Protein AF-0000000072584279 (afdb_homodimer)

Nearest PDB structures (foldseek):
  7zkw-assembly2_B  TM=5.537E-01  e=8.599E-03  Arabidopsis thaliana
  8apy-assembly1_A  TM=6.654E-01  e=1.201E-01  Gallus gallus
  7rxc-assembly1_K  TM=6.812E-01  e=2.291E-02  Gallus gallus
  7zkw-assembly2_B  TM=5.538E-01  e=1.120E-02  Arabidopsis thaliana
  8apy-assembly1_A  TM=6.652E-01  e=1.095E-01  Gallus gallus

Solvent-accessible surface area (backbone atoms only — not comparable to full-atom values): 22764 Å² total; per-residue (Å²): 126,56,70,64,51,52,58,45,37,29,44,68,45,51,5,95,41,50,56,69,42,42,50,29,42,50,52,15,50,54,28,44,49,48,33,52,51,50,50,44,53,46,22,67,73,66,59,37,49,68,68,54,62,76,51,50,36,36,50,37,40,47,24,43,39,56,33,70,67,50,85,61,92,46,17,49,53,56,40,50,47,31,42,52,50,27,58,53,31,51,56,42,46,51,44,38,71,72,26,32,71,72,75,50,86,65,91,69,54,71,67,57,49,52,51,49,52,51,52,44,36,52,50,39,42,52,47,55,49,25,32,47,74,66,60,60,40,50,80,79,40,50,40,60,50,38,53,51,44,35,50,45,34,60,44,45,50,53,52,52,61,70,65,71,49,72,85,68,52,58,68,67,44,46,50,28,46,39,53,15,48,50,28,42,38,52,30,40,54,70,75,41,67,81,44,47,35,49,52,50,38,41,52,52,29,50,54,34,30,52,49,40,46,50,53,52,60,59,67,74,102,127,56,71,66,52,51,59,46,39,29,44,68,45,52,6,96,40,53,57,69,43,43,50,29,42,52,52,14,49,52,28,43,50,50,34,53,52,50,51,44,53,45,23,69,72,67,60,36,48,68,69,53,60,76,50,50,36,37,49,38,40,48,24,44,39,56,34,71,67,50,85,60,91,46,16,51,53,55,41,50,48,30,42,53,50,26,56,52,32,52,55,43,46,52,43,38,72,72,25,32,70,73,75,50,86,64,92,67,54,72,66,57,50,53,51,48,51,51,52,44,36,52,50,39,43,52,47,55,50,25,32,49,74,66,60,60,41,49,78,78,41,50,38,60,51,38,53,52,46,34,50,46,34,60,45,46,50,54,52,53,61,69,62,71,49,71,83,67,52,58,68,66,44,47,50,28,45,39,51,14,49,48,28,42,37,52,30,41,56,69,75,42,69,80,43,47,34,50,51,50,37,41,53,52,29,49,53,35,30,51,49,40,48,51,53,52,59,58,67,74,101

Radius of gyration: 22.82 Å; Cα contacts (8 Å, |Δi|>4): 534; chains: 2; bounding box: 71×58×52 Å

Secondary structure (DSSP, 8-state):
--HHHHHHT-HHHH-S--HHHHHHHHHHHHHHHHHHHHHHHHHHHHS---S-HHHHHHHHHHHHIIIII----S-HHHHHHHHHHHHHHHHHHHHHHHHGGGG-SS---HHHHHHHHHHHHHHHHHHHHHHHHTT-S-TT-HHHHHHHHHHHHHHHHHHHHHHT-GGGS-HHHHHHHHHHHHHHHHHHHHH-TT-HHHHHHHHHHHHHHHHHHHHHHHHH-/--HHHHHHT-HHHH-S--HHHHHHHHHHHHHHHHHHHHHHHHHHHHS---S-HHHHHHHHHHHHIIIII----S-HHHHHHHHHHHHHHHHHHHHHHHHGGGG-SS---HHHHHHHHHHHHHHHHHHHHHHHHTT-S-TT-HHHHHHHHHHHHHHHHHHHHHHT-GGGS-HHHHHHHHHHHHHHHHHHHHH-TT-HHHHHHHHHHHHHHHHHHHHHHHHH-

Sequence (442 aa):
MGFLERILTDPYYLGKFTLLENVFLLIGVVFWAYVYFALIADSNRKQFVEMPVFIACGNIVWEFLWGFVIQEDMGIVLNWGYKLAFLLDVVIFYNVFRYGQKQFKISISTLEYRILLLVLLLSWGALIYTYYVNRYDLFTGSNSAYILNLFISAMYPVLFLSMNDNRLFSYPIAWCKFLGTVFFTVFLFLYFPKEYFVLCLGILVFIADAYYVYLFAKTRKMGFLERILTDPYYLGKFTLLENVFLLIGVVFWAYVYFALIADSNRKQFVEMPVFIACGNIVWEFLWGFVIQEDMGIVLNWGYKLAFLLDVVIFYNVFRYGQKQFKISISTLEYRILLLVLLLSWGALIYTYYVNRYDLFTGSNSAYILNLFISAMYPVLFLSMNDNRLFSYPIAWCKFLGTVFFTVFLFLYFPKEYFVLCLGILVFIADAYYVYLFAKTRK

Organism: Leptospira interrogans serogroup Icterohaemorrhagiae serovar Lai (strain 56601) (NCBI:txid189518)

InterPro domains:
  IPR039020 Terpene cyclase PaxB-like [PF25129] (18-220)
  IPR039020 Terpene cyclase PaxB-like [PTHR42038] (3-221)

Foldseek 3Di:
DDPVQCVQCPCQAQNNDHNLLSVLLVLLLVLVVVLLVVQLVLCVVVLAGLFQLLLLLLLLLLLCCQQPPDDFRRHPNLNVSSVVVNVSSVSSVVSCLRRVCVLDPDDDDNVRVVVVSVVSNVVSNVVLVVCVVVPVADRSRLLSVLVSLLVRLQVSVVSCVVVVDLSSDDLSSLVSNLSSLLSVLVSCCVPPVPPVNSNVSSVSSNVSSVVSNVVSVVSVD/DDPVQCVQCPCQAQNNDHNLLSVLLVLLLVLVVVLLVVQLVLCVVVVAGLFQLLLLLLLLLLLCCQQPPDDFRRHPNLNVSSVVVNVSSVSSVVSCLRRVCVLDPDDDDNVRVVVVSVVSNVVSNVVLVVCVVVPVADRSRLLSVLVSLLVRLQVSVVSCVVVVDLSSDDLSSLVSNLSSLLSVLVSCCVPPVPPVNSNVSSVSSNVSSVVSNVVSVVSVD

Structure (mmCIF, N/CA/C/O backbone):
data_AF-0000000072584279-model_v1
#
loop_
_entity.id
_entity.type
_entity.pdbx_description
1 polymer 'Uncharacterized protein'
#
loop_
_atom_site.group_PDB
_atom_site.id
_atom_site.type_symbol
_atom_site.label_atom_id
_atom_site.label_alt_id
_atom_site.label_comp_id
_atom_site.label_asym_id
_atom_site.label_entity_id
_atom_site.label_seq_id
_atom_site.pdbx_PDB_ins_code
_atom_site.Cartn_x
_atom_site.Cartn_y
_atom_site.Cartn_z
_atom_site.occupancy
_atom_site.B_iso_or_equiv
_atom_site.auth_seq_id
_atom_site.auth_comp_id
_atom_site.auth_asym_id
_atom_site.auth_atom_id
_atom_site.pdbx_PDB_model_num
ATOM 1 N N . MET A 1 1 ? -31.922 -31.641 4.805 1 56.28 1 MET A N 1
ATOM 2 C CA . MET A 1 1 ? -31.438 -30.266 4.723 1 56.28 1 MET A CA 1
ATOM 3 C C . MET A 1 1 ? -32.594 -29.297 4.469 1 56.28 1 MET A C 1
ATOM 5 O O . MET A 1 1 ? -33.375 -29.5 3.543 1 56.28 1 MET A O 1
ATOM 9 N N . GLY A 1 2 ? -32.969 -28.469 5.523 1 59.62 2 GLY A N 1
ATOM 10 C CA . GLY A 1 2 ? -34.094 -27.594 5.434 1 59.62 2 GLY A CA 1
ATOM 11 C C . GLY A 1 2 ? -34.031 -26.656 4.242 1 59.62 2 GLY A C 1
ATOM 12 O O . GLY A 1 2 ? -33 -26.516 3.609 1 59.62 2 GLY A O 1
ATOM 13 N N . PHE A 1 3 ? -35.188 -26.375 3.729 1 64.25 3 PHE A N 1
ATOM 14 C CA . PHE A 1 3 ? -35.406 -25.5 2.58 1 64.25 3 PHE A CA 1
ATOM 15 C C . PHE A 1 3 ? -34.438 -24.312 2.613 1 64.25 3 PHE A C 1
ATOM 17 O O . PHE A 1 3 ? -33.812 -24 1.603 1 64.25 3 PHE A O 1
ATOM 24 N N . LEU A 1 4 ? -34.312 -23.797 3.723 1 64.19 4 LEU A N 1
ATOM 25 C CA . LEU A 1 4 ? -33.438 -22.641 3.885 1 64.19 4 LEU A CA 1
ATOM 26 C C . LEU A 1 4 ? -31.969 -23.016 3.674 1 64.19 4 LEU A C 1
ATOM 28 O O . LEU A 1 4 ? -31.203 -22.266 3.074 1 64.19 4 LEU A O 1
ATOM 32 N N . GLU A 1 5 ? -31.672 -24.156 4.098 1 70.12 5 GLU A N 1
ATOM 33 C CA . GLU A 1 5 ? -30.312 -24.641 3.932 1 70.12 5 GLU A CA 1
ATOM 34 C C . GLU A 1 5 ? -29.984 -24.891 2.461 1 70.12 5 GLU A C 1
ATOM 36 O O . GLU A 1 5 ? -28.875 -24.609 2.012 1 70.12 5 GLU A O 1
ATOM 41 N N . ARG A 1 6 ? -30.969 -25.375 1.779 1 72.75 6 ARG A N 1
ATOM 42 C CA . ARG A 1 6 ? -30.766 -25.656 0.364 1 72.75 6 ARG A CA 1
ATOM 43 C C . ARG A 1 6 ? -30.547 -24.375 -0.435 1 72.75 6 ARG A C 1
ATOM 45 O O . ARG A 1 6 ? -29.688 -24.328 -1.317 1 72.75 6 ARG A O 1
ATOM 52 N N . ILE A 1 7 ? -31.297 -23.406 0.043 1 72.19 7 ILE A N 1
ATOM 53 C CA . ILE A 1 7 ? -31.172 -22.141 -0.673 1 72.19 7 ILE A CA 1
ATOM 54 C C . ILE A 1 7 ? -29.859 -21.453 -0.311 1 72.19 7 ILE A C 1
ATOM 56 O O . ILE A 1 7 ? -29.188 -20.906 -1.18 1 72.19 7 ILE A O 1
ATOM 60 N N . LEU A 1 8 ? -29.578 -21.656 0.881 1 74.25 8 LEU A N 1
ATOM 61 C CA . LEU A 1 8 ? -28.438 -20.891 1.385 1 74.25 8 LEU A CA 1
ATOM 62 C C . LEU A 1 8 ? -27.125 -21.609 1.062 1 74.25 8 LEU A C 1
ATOM 64 O O . LEU A 1 8 ? -26.047 -21.094 1.352 1 74.25 8 LEU A O 1
ATOM 68 N N . THR A 1 9 ? -27.281 -22.734 0.369 1 77.62 9 THR A N 1
ATOM 69 C CA . THR A 1 9 ? -26.047 -23.438 0.013 1 77.62 9 THR A CA 1
ATOM 70 C C . THR A 1 9 ? -26.031 -23.766 -1.476 1 77.62 9 THR A C 1
ATOM 72 O O . THR A 1 9 ? -25.188 -24.547 -1.933 1 77.62 9 THR A O 1
ATOM 75 N N . ASP A 1 10 ? -26.984 -23.172 -2.121 1 83.88 10 ASP A N 1
ATOM 76 C CA . ASP A 1 10 ? -27 -23.391 -3.564 1 83.88 10 ASP A CA 1
ATOM 77 C C . ASP A 1 10 ? -25.797 -22.734 -4.227 1 83.88 10 ASP A C 1
ATOM 79 O O . ASP A 1 10 ? -25.609 -21.516 -4.125 1 83.88 10 ASP A O 1
ATOM 83 N N . PRO A 1 11 ? -25.016 -23.516 -4.914 1 83.56 11 PRO A N 1
ATOM 84 C CA . PRO A 1 11 ? -23.781 -22.969 -5.465 1 83.56 11 PRO A CA 1
ATOM 85 C C . PRO A 1 11 ? -24.016 -21.953 -6.57 1 83.56 11 PRO A C 1
ATOM 87 O O . PRO A 1 11 ? -23.188 -21.047 -6.773 1 83.56 11 PRO A O 1
ATOM 90 N N . TYR A 1 12 ? -25.078 -22.078 -7.191 1 85.38 12 TYR A N 1
ATOM 91 C CA . TYR A 1 12 ? -25.391 -21.125 -8.25 1 85.38 12 TYR A CA 1
ATOM 92 C C . TYR A 1 12 ? -25.656 -19.734 -7.668 1 85.38 12 TYR A C 1
ATOM 94 O O . TYR A 1 12 ? -25.172 -18.734 -8.188 1 85.38 12 TYR A O 1
ATOM 102 N N . TYR A 1 13 ? -26.328 -19.703 -6.617 1 84.19 13 TYR A N 1
ATOM 103 C CA . TYR A 1 13 ? -26.719 -18.438 -6.027 1 84.19 13 TYR A CA 1
ATOM 104 C C . TYR A 1 13 ? -25.688 -17.953 -5.023 1 84.19 13 TYR A C 1
ATOM 106 O O . TYR A 1 13 ? -25.25 -16.812 -5.07 1 84.19 13 TYR A O 1
ATOM 114 N N . LEU A 1 14 ? -25.25 -18.828 -4.191 1 85.31 14 LEU A N 1
ATOM 115 C CA . LEU A 1 14 ? -24.469 -18.359 -3.055 1 85.31 14 LEU A CA 1
ATOM 116 C C . LEU A 1 14 ? -23.047 -18.906 -3.125 1 85.31 14 LEU A C 1
ATOM 118 O O . LEU A 1 14 ? -22.281 -18.797 -2.16 1 85.31 14 LEU A O 1
ATOM 122 N N . GLY A 1 15 ? -22.734 -19.453 -4.266 1 83.38 15 GLY A N 1
ATOM 123 C CA . GLY A 1 15 ? -21.375 -19.969 -4.422 1 83.38 15 GLY A CA 1
ATOM 124 C C . GLY A 1 15 ? -21.156 -21.297 -3.713 1 83.38 15 GLY A C 1
ATOM 125 O O . GLY A 1 15 ? -22.078 -21.844 -3.117 1 83.38 15 GLY A O 1
ATOM 126 N N . LYS A 1 16 ? -19.891 -21.812 -3.803 1 86.5 16 LYS A N 1
ATOM 127 C CA . LYS A 1 16 ? -19.516 -23.078 -3.178 1 86.5 16 LYS A CA 1
ATOM 128 C C . LYS A 1 16 ? -19.078 -22.875 -1.732 1 86.5 16 LYS A C 1
ATOM 130 O O . LYS A 1 16 ? -17.938 -23.188 -1.378 1 86.5 16 LYS A O 1
ATOM 135 N N . PHE A 1 17 ? -19.969 -22.281 -0.917 1 91.12 17 PHE A N 1
ATOM 136 C CA . PHE A 1 17 ? -19.719 -21.984 0.487 1 91.12 17 PHE A CA 1
ATOM 137 C C . PHE A 1 17 ? -20.672 -22.75 1.389 1 91.12 17 PHE A C 1
ATOM 139 O O . PHE A 1 17 ? -21.781 -23.109 0.969 1 91.12 17 PHE A O 1
ATOM 146 N N . THR A 1 18 ? -20.266 -23.047 2.551 1 91.06 18 THR A N 1
ATOM 147 C CA . THR A 1 18 ? -21.125 -23.672 3.543 1 91.06 18 THR A CA 1
ATOM 148 C C . THR A 1 18 ? -22.141 -22.672 4.086 1 91.06 18 THR A C 1
ATOM 150 O O . THR A 1 18 ? -22.047 -21.469 3.812 1 91.06 18 THR A O 1
ATOM 153 N N . LEU A 1 19 ? -23.062 -23.156 4.832 1 90.12 19 LEU A N 1
ATOM 154 C CA . LEU A 1 19 ? -24.078 -22.297 5.434 1 90.12 19 LEU A CA 1
ATOM 155 C C . LEU A 1 19 ? -23.438 -21.297 6.383 1 90.12 19 LEU A C 1
ATOM 157 O O . LEU A 1 19 ? -23.766 -20.109 6.348 1 90.12 19 LEU A O 1
ATOM 161 N N . LEU A 1 20 ? -22.625 -21.766 7.207 1 93.19 20 LEU A N 1
ATOM 162 C CA . LEU A 1 20 ? -21.953 -20.891 8.164 1 93.19 20 LEU A CA 1
ATOM 163 C C . LEU A 1 20 ? -21.156 -19.797 7.453 1 93.19 20 LEU A C 1
ATOM 165 O O . LEU A 1 20 ? -21.234 -18.625 7.832 1 93.19 20 LEU A O 1
ATOM 169 N N . GLU A 1 21 ? -20.469 -20.141 6.465 1 93.81 21 GLU A N 1
ATOM 170 C CA . GLU A 1 21 ? -19.688 -19.188 5.672 1 93.81 21 GLU A CA 1
ATOM 171 C C . GLU A 1 21 ? -20.594 -18.141 5.016 1 93.81 21 GLU A C 1
ATOM 173 O O . GLU A 1 21 ? -20.281 -16.953 5.051 1 93.81 21 GLU A O 1
ATOM 178 N N . ASN A 1 22 ? -21.672 -18.578 4.52 1 92.38 22 ASN A N 1
ATOM 179 C CA . ASN A 1 22 ? -22.609 -17.656 3.871 1 92.38 22 ASN A CA 1
ATOM 180 C C . ASN A 1 22 ? -23.234 -16.703 4.879 1 92.38 22 ASN A C 1
ATOM 182 O O . ASN A 1 22 ? -23.484 -15.539 4.566 1 92.38 22 ASN A O 1
ATOM 186 N N . VAL A 1 23 ? -23.5 -17.188 6.008 1 93.56 23 VAL A N 1
ATOM 187 C CA . VAL A 1 23 ? -24.094 -16.359 7.047 1 93.56 23 VAL A CA 1
ATOM 188 C C . VAL A 1 23 ? -23.125 -15.234 7.422 1 93.56 23 VAL A C 1
ATOM 190 O O . VAL A 1 23 ? -23.516 -14.07 7.504 1 93.56 23 VAL A O 1
ATOM 193 N N . PHE A 1 24 ? -21.906 -15.57 7.594 1 95.56 24 PHE A N 1
ATOM 194 C CA . PHE A 1 24 ? -20.906 -14.57 7.922 1 95.56 24 PHE A CA 1
ATOM 195 C C . PHE A 1 24 ? -20.75 -13.562 6.785 1 95.56 24 PHE A C 1
ATOM 197 O O . PHE A 1 24 ? -20.641 -12.359 7.023 1 95.56 24 PHE A O 1
ATOM 204 N N . LEU A 1 25 ? -20.734 -14.07 5.617 1 93.69 25 LEU A N 1
ATOM 205 C CA . LEU A 1 25 ? -20.609 -13.211 4.445 1 93.69 25 LEU A CA 1
ATOM 206 C C . LEU A 1 25 ? -21.781 -12.227 4.367 1 93.69 25 LEU A C 1
ATOM 208 O O . LEU A 1 25 ? -21.578 -11.031 4.176 1 93.69 25 LEU A O 1
ATOM 212 N N . LEU A 1 26 ? -22.984 -12.719 4.551 1 92.19 26 LEU A N 1
ATOM 213 C CA . LEU A 1 26 ? -24.188 -11.898 4.41 1 92.19 26 LEU A CA 1
ATOM 214 C C . LEU A 1 26 ? -24.25 -10.844 5.508 1 92.19 26 LEU A C 1
ATOM 216 O O . LEU A 1 26 ? -24.641 -9.703 5.254 1 92.19 26 LEU A O 1
ATOM 220 N N . ILE A 1 27 ? -23.875 -11.211 6.676 1 96.19 27 ILE A N 1
ATOM 221 C CA . ILE A 1 27 ? -23.859 -10.25 7.773 1 96.19 27 ILE A CA 1
ATOM 222 C C . ILE A 1 27 ? -22.844 -9.148 7.488 1 96.19 27 ILE A C 1
ATOM 224 O O . ILE A 1 27 ? -23.109 -7.969 7.715 1 96.19 27 ILE A O 1
ATOM 228 N N . GLY A 1 28 ? -21.672 -9.547 7.02 1 96.38 28 GLY A N 1
ATOM 229 C CA . GLY A 1 28 ? -20.672 -8.562 6.621 1 96.38 28 GLY A CA 1
ATOM 230 C C . GLY A 1 28 ? -21.188 -7.586 5.574 1 96.38 28 GLY A C 1
ATOM 231 O O . GLY A 1 28 ? -20.953 -6.379 5.672 1 96.38 28 GLY A O 1
ATOM 232 N N . VAL A 1 29 ? -21.906 -8.109 4.656 1 94.81 29 VAL A N 1
ATOM 233 C CA . VAL A 1 29 ? -22.453 -7.301 3.568 1 94.81 29 VAL A CA 1
ATOM 234 C C . VAL A 1 29 ? -23.453 -6.285 4.125 1 94.81 29 VAL A C 1
ATOM 236 O O . VAL A 1 29 ? -23.469 -5.125 3.703 1 94.81 29 VAL A O 1
ATOM 239 N N . VAL A 1 30 ? -24.219 -6.664 5.039 1 95.75 30 VAL A N 1
ATOM 240 C CA . VAL A 1 30 ? -25.234 -5.789 5.625 1 95.75 30 VAL A CA 1
ATOM 241 C C . VAL A 1 30 ? -24.547 -4.625 6.344 1 95.75 30 VAL A C 1
ATOM 243 O O . VAL A 1 30 ? -24.953 -3.471 6.172 1 95.75 30 VAL A O 1
ATOM 246 N N . PHE A 1 31 ? -23.578 -4.895 7.098 1 97.75 31 PHE A N 1
ATOM 247 C CA . PHE A 1 31 ? -22.844 -3.852 7.805 1 97.75 31 PHE A CA 1
ATOM 248 C C . PHE A 1 31 ? -22.188 -2.885 6.824 1 97.75 31 PHE A C 1
ATOM 250 O O . PHE A 1 31 ? -22.25 -1.668 7.008 1 97.75 31 PHE A O 1
ATOM 257 N N . TRP A 1 32 ? -21.609 -3.406 5.789 1 96.88 32 TRP A N 1
ATOM 258 C CA . TRP A 1 32 ? -20.938 -2.551 4.82 1 96.88 32 TRP A CA 1
ATOM 259 C C . TRP A 1 32 ? -21.953 -1.76 3.994 1 96.88 32 TRP A C 1
ATOM 261 O O . TRP A 1 32 ? -21.656 -0.647 3.549 1 96.88 32 TRP A O 1
ATOM 271 N N . ALA A 1 33 ? -23.125 -2.348 3.781 1 96.38 33 ALA A N 1
ATOM 272 C CA . ALA A 1 33 ? -24.188 -1.583 3.123 1 96.38 33 ALA A CA 1
ATOM 273 C C . ALA A 1 33 ? -24.547 -0.344 3.934 1 96.38 33 ALA A C 1
ATOM 275 O O . ALA A 1 33 ? -24.703 0.745 3.377 1 96.38 33 ALA A O 1
ATOM 276 N N . TYR A 1 34 ? -24.641 -0.549 5.164 1 97.56 34 TYR A N 1
ATOM 277 C CA . TYR A 1 34 ? -24.891 0.6 6.023 1 97.56 34 TYR A CA 1
ATOM 278 C C . TYR A 1 34 ? -23.781 1.635 5.898 1 97.56 34 TYR A C 1
ATOM 280 O O . TYR A 1 34 ? -24.047 2.838 5.828 1 97.56 34 TYR A O 1
ATOM 288 N N . VAL A 1 35 ? -22.547 1.222 5.914 1 98 35 VAL A N 1
ATOM 289 C CA . VAL A 1 35 ? -21.406 2.127 5.824 1 98 35 VAL A CA 1
ATOM 290 C C . VAL A 1 35 ? -21.531 2.98 4.562 1 98 35 VAL A C 1
ATOM 292 O O . VAL A 1 35 ? -21.375 4.203 4.613 1 98 35 VAL A O 1
ATOM 295 N N . TYR A 1 36 ? -21.875 2.369 3.477 1 97.81 36 TYR A N 1
ATOM 296 C CA . TYR A 1 36 ? -21.984 3.088 2.211 1 97.81 36 TYR A CA 1
ATOM 297 C C . TYR A 1 36 ? -23.109 4.113 2.258 1 97.81 36 TYR A C 1
ATOM 299 O O . TYR A 1 36 ? -22.922 5.27 1.877 1 97.81 36 TYR A O 1
ATOM 307 N N . PHE A 1 37 ? -24.188 3.721 2.791 1 97.88 37 PHE A N 1
ATOM 308 C CA . PHE A 1 37 ? -25.328 4.621 2.869 1 97.88 37 PHE A CA 1
ATOM 309 C C . PHE A 1 37 ? -25.031 5.793 3.795 1 97.88 37 PHE A C 1
ATOM 311 O O . PHE A 1 37 ? -25.344 6.941 3.467 1 97.88 37 PHE A O 1
ATOM 318 N N . ALA A 1 38 ? -24.5 5.457 4.883 1 97.81 38 ALA A N 1
ATOM 319 C CA . ALA A 1 38 ? -24.172 6.496 5.859 1 97.81 38 ALA A CA 1
ATOM 320 C C . ALA A 1 38 ? -23.125 7.457 5.309 1 97.81 38 ALA A C 1
ATOM 322 O O . ALA A 1 38 ? -23.172 8.656 5.574 1 97.81 38 ALA A O 1
ATOM 323 N N . LEU A 1 39 ? -22.172 6.922 4.586 1 97.69 39 LEU A N 1
ATOM 324 C CA . LEU A 1 39 ? -21.156 7.762 3.967 1 97.69 39 LEU A CA 1
ATOM 325 C C . LEU A 1 39 ? -21.781 8.766 3.006 1 97.69 39 LEU A C 1
ATOM 327 O O . LEU A 1 39 ? -21.391 9.938 2.979 1 97.69 39 LEU A O 1
ATOM 331 N N . ILE A 1 40 ? -22.734 8.359 2.244 1 98 40 ILE A N 1
ATOM 332 C CA . ILE A 1 40 ? -23.422 9.203 1.277 1 98 40 ILE A CA 1
ATOM 333 C C . ILE A 1 40 ? -24.219 10.273 2.012 1 98 40 ILE A C 1
ATOM 335 O O . ILE A 1 40 ? -24.094 11.469 1.722 1 98 40 ILE A O 1
ATOM 339 N N . ALA A 1 41 ? -24.953 9.844 2.984 1 97.81 41 ALA A N 1
ATOM 340 C CA . ALA A 1 41 ? -25.812 10.758 3.734 1 97.81 41 ALA A CA 1
ATOM 341 C C . ALA A 1 41 ? -24.984 11.805 4.469 1 97.81 41 ALA A C 1
ATOM 343 O O . ALA A 1 41 ? -25.281 13 4.395 1 97.81 41 ALA A O 1
ATOM 344 N N . ASP A 1 42 ? -23.969 11.352 5.082 1 97.31 42 ASP A N 1
ATOM 345 C CA . ASP A 1 42 ? -23.125 12.242 5.879 1 97.31 42 ASP A CA 1
ATOM 346 C C . ASP A 1 42 ? -22.375 13.234 4.992 1 97.31 42 ASP A C 1
ATOM 348 O O . ASP A 1 42 ? -22.203 14.398 5.352 1 97.31 42 ASP A O 1
ATOM 352 N N . SER A 1 43 ? -21.859 12.742 3.908 1 97.19 43 SER A N 1
ATOM 353 C CA . SER A 1 43 ? -21.125 13.609 3.002 1 97.19 43 SER A CA 1
ATOM 354 C C . SER A 1 43 ? -22 14.719 2.449 1 97.19 43 SER A C 1
ATOM 356 O O . SER A 1 43 ? -21.547 15.859 2.277 1 97.19 43 SER A O 1
ATOM 358 N N . ASN A 1 44 ? -23.281 14.414 2.182 1 96.94 44 ASN A N 1
ATOM 359 C CA . ASN A 1 44 ? -24.219 15.406 1.673 1 96.94 44 ASN A CA 1
ATOM 360 C C . ASN A 1 44 ? -24.578 16.438 2.74 1 96.94 44 ASN A C 1
ATOM 362 O O . ASN A 1 44 ? -24.719 17.625 2.441 1 96.94 44 ASN A O 1
ATOM 366 N N . ARG A 1 45 ? -24.656 15.961 3.889 1 96.81 45 ARG A N 1
ATOM 367 C CA . ARG A 1 45 ? -25.047 16.828 4.992 1 96.81 45 ARG A CA 1
ATOM 368 C C . ARG A 1 45 ? -23.906 17.734 5.422 1 96.81 45 ARG A C 1
ATOM 370 O O . ARG A 1 45 ? -24.094 18.953 5.586 1 96.81 45 ARG A O 1
ATOM 377 N N . LYS A 1 46 ? -22.734 17.203 5.535 1 96.56 46 LYS A N 1
ATOM 378 C CA . LYS A 1 46 ? -21.594 17.922 6.102 1 96.56 46 LYS A CA 1
ATOM 379 C C . LYS A 1 46 ? -20.75 18.562 5 1 96.56 46 LYS A C 1
ATOM 381 O O . LYS A 1 46 ? -19.875 19.375 5.285 1 96.56 46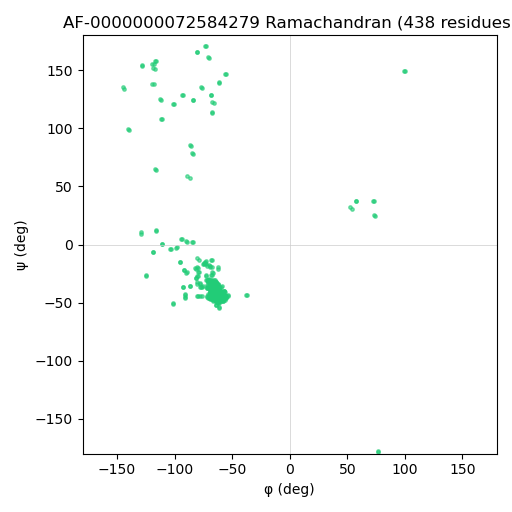 LYS A O 1
ATOM 386 N N . GLN A 1 47 ? -20.969 18.125 3.779 1 96.81 47 GLN A N 1
ATOM 387 C CA . GLN A 1 47 ? -20.172 18.578 2.646 1 96.81 47 GLN A CA 1
ATOM 388 C C . GLN A 1 47 ? -18.688 18.281 2.875 1 96.81 47 GLN A C 1
ATOM 390 O O . GLN A 1 47 ? -17.844 19.141 2.65 1 96.81 47 GLN A O 1
ATOM 395 N N . PHE A 1 48 ? -18.516 17.141 3.484 1 97.06 48 PHE A N 1
ATOM 396 C CA . PHE A 1 48 ? -17.203 16.547 3.754 1 97.06 48 PHE A CA 1
ATOM 397 C C . PHE A 1 48 ? -17.266 15.031 3.633 1 97.06 48 PHE A C 1
ATOM 399 O O . PHE A 1 48 ? -18.234 14.406 4.07 1 97.06 48 PHE A O 1
ATOM 406 N N . VAL A 1 49 ? -16.281 14.516 2.977 1 97 49 VAL A N 1
ATOM 407 C CA . VAL A 1 49 ? -16.234 13.07 2.814 1 97 49 VAL A CA 1
ATOM 408 C C . VAL A 1 49 ? -15.234 12.469 3.797 1 97 49 VAL A C 1
ATOM 410 O O . VAL A 1 49 ? -14.039 12.773 3.74 1 97 49 VAL A O 1
ATOM 413 N N . GLU A 1 50 ? -15.695 11.578 4.656 1 95.56 50 GLU A N 1
ATOM 414 C CA . GLU A 1 50 ? -14.789 11.016 5.652 1 95.56 50 GLU A CA 1
ATOM 415 C C . GLU A 1 50 ? -13.922 9.914 5.051 1 95.56 50 GLU A C 1
ATOM 417 O O . GLU A 1 50 ? -12.852 9.609 5.566 1 95.56 50 GLU A O 1
ATOM 422 N N . MET A 1 51 ? -14.375 9.281 3.971 1 96.44 51 MET A N 1
ATOM 423 C CA . MET A 1 51 ? -13.531 8.305 3.285 1 96.44 51 MET A CA 1
ATOM 424 C C . MET A 1 51 ? -12.344 8.992 2.617 1 96.44 51 MET A C 1
ATOM 426 O O . MET A 1 51 ? -12.516 9.938 1.85 1 96.44 51 MET A O 1
ATOM 430 N N . PRO A 1 52 ? -11.156 8.477 2.904 1 96.75 52 PRO A N 1
ATOM 431 C CA . PRO A 1 52 ? -9.992 9.117 2.285 1 96.75 52 PRO A CA 1
ATOM 432 C C . PRO A 1 52 ? -10.031 9.055 0.76 1 96.75 52 PRO A C 1
ATOM 434 O O . PRO A 1 52 ? -10.328 8 0.187 1 96.75 52 PRO A O 1
ATOM 437 N N . VAL A 1 53 ? -9.633 10.141 0.154 1 97.12 53 VAL A N 1
ATOM 438 C CA . VAL A 1 53 ? -9.695 10.312 -1.293 1 97.12 53 VAL A CA 1
ATOM 439 C C . VAL A 1 53 ? -8.859 9.234 -1.98 1 97.12 53 VAL A C 1
ATOM 441 O O . VAL A 1 53 ? -9.305 8.625 -2.959 1 97.12 53 VAL A O 1
ATOM 444 N N . PHE A 1 54 ? -7.727 8.953 -1.464 1 96.62 54 PHE A N 1
ATOM 445 C CA . PHE A 1 54 ? -6.801 7.977 -2.035 1 96.62 54 PHE A CA 1
ATOM 446 C C . PHE A 1 54 ? -7.48 6.621 -2.201 1 96.62 54 PHE A C 1
ATOM 448 O O . PHE A 1 54 ? -7.387 6.004 -3.264 1 96.62 54 PHE A O 1
ATOM 455 N N . ILE A 1 55 ? -8.164 6.184 -1.215 1 97.12 55 ILE A N 1
ATOM 456 C CA . ILE A 1 55 ? -8.68 4.82 -1.228 1 97.12 55 ILE A CA 1
ATOM 457 C C . ILE A 1 55 ? -10.086 4.805 -1.817 1 97.12 55 ILE A C 1
ATOM 459 O O . ILE A 1 55 ? -10.57 3.76 -2.256 1 97.12 55 ILE A O 1
ATOM 463 N N . ALA A 1 56 ? -10.789 5.973 -1.798 1 98 56 ALA A N 1
ATOM 464 C CA . ALA A 1 56 ? -12.055 6.059 -2.516 1 98 56 ALA A CA 1
ATOM 465 C C . ALA A 1 56 ? -11.875 5.73 -3.994 1 98 56 ALA A C 1
ATOM 467 O O . ALA A 1 56 ? -12.695 5.031 -4.59 1 98 56 ALA A O 1
ATOM 468 N N . CYS A 1 57 ? -10.805 6.211 -4.543 1 98.38 57 CYS A N 1
ATOM 469 C CA . CYS A 1 57 ? -10.484 5.918 -5.938 1 98.38 57 CYS A CA 1
ATOM 470 C C . CYS A 1 57 ? -10.227 4.426 -6.137 1 98.38 57 CYS A C 1
ATOM 472 O O . CYS A 1 57 ? -10.664 3.848 -7.133 1 98.38 57 CYS A O 1
ATOM 474 N N . GLY A 1 58 ? -9.586 3.873 -5.203 1 98.31 58 GLY A N 1
ATOM 475 C CA . GLY A 1 58 ? -9.32 2.445 -5.289 1 98.31 58 GLY A CA 1
ATOM 476 C C . GLY A 1 58 ? -10.57 1.599 -5.145 1 98.31 58 GLY A C 1
ATOM 477 O O . GLY A 1 58 ? -10.742 0.603 -5.852 1 98.31 58 GLY A O 1
ATOM 478 N N . ASN A 1 59 ? -11.406 2.002 -4.285 1 97.94 59 ASN A N 1
ATOM 479 C CA . ASN A 1 59 ? -12.617 1.249 -3.975 1 97.94 59 ASN A CA 1
ATOM 480 C C . ASN A 1 59 ? -13.57 1.213 -5.16 1 97.94 59 ASN A C 1
ATOM 482 O O . ASN A 1 59 ? -14.109 0.156 -5.5 1 97.94 59 ASN A O 1
ATOM 486 N N . ILE A 1 60 ? -13.75 2.33 -5.746 1 98.38 60 ILE A N 1
ATOM 487 C CA . ILE A 1 60 ? -14.688 2.371 -6.867 1 98.38 60 ILE A CA 1
ATOM 488 C C . ILE A 1 60 ? -14.125 1.556 -8.031 1 98.38 60 ILE A C 1
ATOM 490 O O . ILE A 1 60 ? -14.867 0.838 -8.711 1 98.38 60 ILE A O 1
ATOM 494 N N . VAL A 1 61 ? -12.883 1.622 -8.266 1 98.56 61 VAL A N 1
ATOM 495 C CA . VAL A 1 61 ? -12.242 0.882 -9.352 1 98.56 61 VAL A CA 1
ATOM 496 C C . VAL A 1 61 ? -12.312 -0.616 -9.062 1 98.56 61 VAL A C 1
ATOM 498 O O . VAL A 1 61 ? -12.578 -1.414 -9.969 1 98.56 61 VAL A O 1
ATOM 501 N N . TRP A 1 62 ? -12.094 -0.949 -7.855 1 98.5 62 TRP A N 1
ATOM 502 C CA . TRP A 1 62 ? -12.133 -2.357 -7.477 1 98.5 62 TRP A CA 1
ATOM 503 C C . TRP A 1 62 ? -13.516 -2.949 -7.723 1 98.5 62 TRP A C 1
ATOM 505 O O . TRP A 1 62 ? -13.641 -4.02 -8.328 1 98.5 62 TRP A O 1
ATOM 515 N N . GLU A 1 63 ? -14.531 -2.264 -7.332 1 98 63 GLU A N 1
ATOM 516 C CA . GLU A 1 63 ? -15.891 -2.771 -7.488 1 98 63 GLU A CA 1
ATOM 517 C C . GLU A 1 63 ? -16.312 -2.775 -8.953 1 98 63 GLU A C 1
ATOM 519 O O . GLU A 1 63 ? -17.062 -3.656 -9.391 1 98 63 GLU A O 1
ATOM 524 N N . PHE A 1 64 ? -15.789 -1.806 -9.664 1 98.38 64 PHE A N 1
ATOM 525 C CA . PHE A 1 64 ? -16.047 -1.808 -11.094 1 98.38 64 PHE A CA 1
ATOM 526 C C . PHE A 1 64 ? -15.422 -3.027 -11.758 1 98.38 64 PHE A C 1
ATOM 528 O O . PHE A 1 64 ? -16.094 -3.748 -12.5 1 98.38 64 PHE A O 1
ATOM 535 N N . LEU A 1 65 ? -14.18 -3.277 -11.469 1 98.38 65 LEU A N 1
ATOM 536 C CA . LEU A 1 65 ? -13.453 -4.371 -12.102 1 98.38 65 LEU A CA 1
ATOM 537 C C . LEU A 1 65 ? -14.031 -5.719 -11.688 1 98.38 65 LEU A C 1
ATOM 539 O O . LEU A 1 65 ? -14.32 -6.562 -12.539 1 98.38 65 LEU A O 1
ATOM 543 N N . TRP A 1 66 ? -14.273 -5.938 -10.438 1 97.19 66 TRP A N 1
ATOM 544 C CA . TRP A 1 66 ? -14.734 -7.227 -9.938 1 97.19 66 TRP A CA 1
ATOM 545 C C . TRP A 1 66 ? -16.234 -7.395 -10.172 1 97.19 66 TRP A C 1
ATOM 547 O O . TRP A 1 66 ? -16.75 -8.516 -10.188 1 97.19 66 TRP A O 1
ATOM 557 N N . GLY A 1 67 ? -16.891 -6.324 -10.367 1 96.38 67 GLY A N 1
ATOM 558 C CA . GLY A 1 67 ? -18.312 -6.402 -10.641 1 96.38 67 GLY A CA 1
ATOM 559 C C . GLY A 1 67 ? -18.625 -6.609 -12.109 1 96.38 67 GLY A C 1
ATOM 560 O O . GLY A 1 67 ? -19.547 -7.367 -12.453 1 96.38 67 GLY A O 1
ATOM 561 N N . PHE A 1 68 ? -17.812 -5.996 -13.008 1 96.88 68 PHE A N 1
ATOM 562 C CA . PHE A 1 68 ? -18.25 -5.957 -14.398 1 96.88 68 PHE A CA 1
ATOM 563 C C . PHE A 1 68 ? -17.188 -6.543 -15.312 1 96.88 68 PHE A C 1
ATOM 565 O O . PHE A 1 68 ? -17.5 -7.023 -16.406 1 96.88 68 PHE A O 1
ATOM 572 N N . VAL A 1 69 ? -15.992 -6.484 -14.922 1 97 69 VAL A N 1
ATOM 573 C CA . VAL A 1 69 ? -14.922 -6.844 -15.844 1 97 69 VAL A CA 1
ATOM 574 C C . VAL A 1 69 ? -14.43 -8.258 -15.539 1 97 69 VAL A C 1
ATOM 576 O O . VAL A 1 69 ? -14.391 -9.109 -16.438 1 97 69 VAL A O 1
ATOM 579 N N . ILE A 1 70 ? -14.117 -8.523 -14.273 1 95.94 70 ILE A N 1
ATOM 580 C CA . ILE A 1 70 ? -13.594 -9.82 -13.859 1 95.94 70 ILE A CA 1
ATOM 581 C C . ILE A 1 70 ? -14.758 -10.789 -13.633 1 95.94 70 ILE A C 1
ATOM 583 O O . ILE A 1 70 ? -15.703 -10.469 -12.914 1 95.94 70 ILE A O 1
ATOM 587 N N . GLN A 1 71 ? -14.695 -11.898 -14.312 1 91.06 71 GLN A N 1
ATOM 588 C CA . GLN A 1 71 ? -15.742 -12.906 -14.195 1 91.06 71 GLN A CA 1
ATOM 589 C C . GLN A 1 71 ? -15.219 -14.164 -13.5 1 91.06 71 GLN A C 1
ATOM 591 O O . GLN A 1 71 ? -14.359 -14.859 -14.039 1 91.06 71 GLN A O 1
ATOM 596 N N . GLU A 1 72 ? -15.641 -14.391 -12.273 1 91.31 72 GLU A N 1
ATOM 597 C CA . GLU A 1 72 ? -15.312 -15.57 -11.484 1 91.31 72 GLU A CA 1
ATOM 598 C C . GLU A 1 72 ? -16.562 -16.234 -10.93 1 91.31 72 GLU A C 1
ATOM 600 O O . GLU A 1 72 ? -17.609 -15.594 -10.82 1 91.31 72 GLU A O 1
ATOM 605 N N . ASP A 1 73 ? -16.453 -17.516 -10.672 1 89.12 73 ASP A N 1
ATOM 606 C CA . ASP A 1 73 ? -17.578 -18.281 -10.172 1 89.12 73 ASP A CA 1
ATOM 607 C C . ASP A 1 73 ? -17.703 -18.156 -8.656 1 89.12 73 ASP A C 1
ATOM 609 O O . ASP A 1 73 ? -17.312 -19.078 -7.926 1 89.12 73 ASP A O 1
ATOM 613 N N . MET A 1 74 ? -18.219 -17.094 -8.195 1 88.19 74 MET A N 1
ATOM 614 C CA . MET A 1 74 ? -18.344 -16.875 -6.758 1 88.19 74 MET A CA 1
ATOM 615 C C . MET A 1 74 ? -19.797 -16.906 -6.316 1 88.19 74 MET A C 1
ATOM 617 O O . MET A 1 74 ? -20.094 -16.781 -5.129 1 88.19 74 MET A O 1
ATOM 621 N N . GLY A 1 75 ? -20.719 -17.125 -7.262 1 87.88 75 GLY A N 1
ATOM 622 C CA . GLY A 1 75 ? -22.141 -17.062 -6.969 1 87.88 75 GLY A CA 1
ATOM 623 C C . GLY A 1 75 ? -22.797 -15.758 -7.379 1 87.88 75 GLY A C 1
ATOM 624 O O . GLY A 1 75 ? -22.156 -14.703 -7.316 1 87.88 75 GLY A O 1
ATOM 625 N N . ILE A 1 76 ? -23.938 -15.844 -7.699 1 88.75 76 ILE A N 1
ATOM 626 C CA . ILE A 1 76 ? -24.656 -14.703 -8.266 1 88.75 76 ILE A CA 1
ATOM 627 C C . ILE A 1 76 ? -24.844 -13.625 -7.195 1 88.75 76 ILE A C 1
ATOM 629 O O . ILE A 1 76 ? -24.766 -12.43 -7.488 1 88.75 76 ILE A O 1
ATOM 633 N N . VAL A 1 77 ? -25.031 -14.047 -6.047 1 86.75 77 VAL A N 1
ATOM 634 C CA . VAL A 1 77 ? -25.312 -13.102 -4.969 1 86.75 77 VAL A CA 1
ATOM 635 C C . VAL A 1 77 ? -24.078 -12.242 -4.699 1 86.75 77 VAL A C 1
ATOM 637 O O . VAL A 1 77 ? -24.188 -11.016 -4.605 1 86.75 77 VAL A O 1
ATOM 640 N N . LEU A 1 78 ? -23 -12.82 -4.629 1 88.81 78 LEU A N 1
ATOM 641 C CA . LEU A 1 78 ? -21.766 -12.062 -4.406 1 88.81 78 LEU A CA 1
ATOM 642 C C . LEU A 1 78 ? -21.453 -11.172 -5.602 1 88.81 78 LEU A C 1
ATOM 644 O O . LEU A 1 78 ? -21.047 -10.023 -5.434 1 88.81 78 LEU A O 1
ATOM 648 N N . ASN A 1 79 ? -21.672 -11.672 -6.738 1 91.25 79 ASN A N 1
ATOM 649 C CA . ASN A 1 79 ? -21.438 -10.891 -7.949 1 91.25 79 ASN A CA 1
ATOM 650 C C . ASN A 1 79 ? -22.312 -9.648 -8 1 91.25 79 ASN A C 1
ATOM 652 O O . ASN A 1 79 ? -21.844 -8.555 -8.289 1 91.25 79 ASN A O 1
ATOM 656 N N . TRP A 1 80 ? -23.516 -9.812 -7.734 1 90.94 80 TRP A N 1
ATOM 657 C CA . TRP A 1 80 ? -24.438 -8.68 -7.738 1 90.94 80 TRP A CA 1
ATOM 658 C C . TRP A 1 80 ? -24.156 -7.75 -6.566 1 90.94 80 TRP A C 1
ATOM 660 O O . TRP A 1 80 ? -24.406 -6.543 -6.652 1 90.94 80 TRP A O 1
ATOM 670 N N . GLY A 1 81 ? -23.672 -8.352 -5.496 1 92.62 81 GLY A N 1
ATOM 671 C CA . GLY A 1 81 ? -23.219 -7.508 -4.398 1 92.62 81 GLY A CA 1
ATOM 672 C C . GLY A 1 81 ? -22.172 -6.496 -4.816 1 92.62 81 GLY A C 1
ATOM 673 O O . GLY A 1 81 ? -22.25 -5.32 -4.461 1 92.62 81 GLY A O 1
ATOM 674 N N . TYR A 1 82 ? -21.203 -6.961 -5.598 1 95.56 82 TYR A N 1
ATOM 675 C CA . TYR A 1 82 ? -20.141 -6.078 -6.086 1 95.56 82 TYR A CA 1
ATOM 676 C C . TYR A 1 82 ? -20.719 -5.016 -7.02 1 95.56 82 TYR A C 1
ATOM 678 O O . TYR A 1 82 ? -20.297 -3.855 -6.977 1 95.56 82 TYR A O 1
ATOM 686 N N . LYS A 1 83 ? -21.688 -5.383 -7.836 1 96.25 83 LYS A N 1
ATOM 687 C CA . LYS A 1 83 ? -22.312 -4.457 -8.781 1 96.25 83 LYS A CA 1
ATOM 688 C C . LYS A 1 83 ? -23.078 -3.365 -8.047 1 96.25 83 LYS A C 1
ATOM 690 O O . LYS A 1 83 ? -22.984 -2.186 -8.391 1 96.25 83 LYS A O 1
ATOM 695 N N . LEU A 1 84 ? -23.797 -3.793 -7.02 1 96 84 LEU A N 1
ATOM 696 C CA . LEU A 1 84 ? -24.562 -2.83 -6.242 1 96 84 LEU A CA 1
ATOM 697 C C . LEU A 1 84 ? -23.641 -1.915 -5.445 1 96 84 LEU A C 1
ATOM 699 O O . LEU A 1 84 ? -23.906 -0.716 -5.324 1 96 84 LEU A O 1
ATOM 703 N N . ALA A 1 85 ? -22.641 -2.504 -4.91 1 96.5 85 ALA A N 1
ATOM 704 C CA . ALA A 1 85 ? -21.641 -1.699 -4.203 1 96.5 85 ALA A CA 1
ATOM 705 C C . ALA A 1 85 ? -21.016 -0.659 -5.129 1 96.5 85 ALA A C 1
ATOM 707 O O . ALA A 1 85 ? -20.75 0.47 -4.711 1 96.5 85 ALA A O 1
ATOM 708 N N . PHE A 1 86 ? -20.828 -1 -6.367 1 98.06 86 PHE A N 1
ATOM 709 C CA . PHE A 1 86 ? -20.266 -0.071 -7.344 1 98.06 86 PHE A CA 1
ATOM 710 C C . PHE A 1 86 ? -21.203 1.108 -7.566 1 98.06 86 PHE A C 1
ATOM 712 O O . PHE A 1 86 ? -20.766 2.256 -7.648 1 98.06 86 PHE A O 1
ATOM 719 N N . LEU A 1 87 ? -22.453 0.838 -7.637 1 97.69 87 LEU A N 1
ATOM 720 C CA . LEU A 1 87 ? -23.422 1.907 -7.836 1 97.69 87 LEU A CA 1
ATOM 721 C C . LEU A 1 87 ? -23.391 2.887 -6.668 1 97.69 87 LEU A C 1
ATOM 723 O O . LEU A 1 87 ? -23.469 4.102 -6.871 1 97.69 87 LEU A O 1
ATOM 727 N N . LEU A 1 88 ? -23.312 2.346 -5.5 1 97.44 88 LEU A N 1
ATOM 728 C CA . LEU A 1 88 ? -23.203 3.207 -4.328 1 97.44 88 LEU A CA 1
ATOM 729 C C . LEU A 1 88 ? -21.891 3.984 -4.355 1 97.44 88 LEU A C 1
ATOM 731 O O . LEU A 1 88 ? -21.844 5.16 -3.979 1 97.44 88 LEU A O 1
ATOM 735 N N . ASP A 1 89 ? -20.844 3.369 -4.824 1 97.81 89 ASP A N 1
ATOM 736 C CA . ASP A 1 89 ? -19.531 4.008 -4.918 1 97.81 89 ASP A CA 1
ATOM 737 C C . ASP A 1 89 ? -19.562 5.184 -5.895 1 97.81 89 ASP A C 1
ATOM 739 O O . ASP A 1 89 ? -18.844 6.164 -5.719 1 97.81 89 ASP A O 1
ATOM 743 N N . VAL A 1 90 ? -20.375 5.066 -6.906 1 98.31 90 VAL A N 1
ATOM 744 C CA . VAL A 1 90 ? -20.5 6.168 -7.859 1 98.31 90 VAL A CA 1
ATOM 745 C C . VAL A 1 90 ? -20.984 7.422 -7.141 1 98.31 90 VAL A C 1
ATOM 747 O O . VAL A 1 90 ? -20.453 8.516 -7.359 1 98.31 90 VAL A O 1
ATOM 750 N N . VAL A 1 91 ? -21.922 7.211 -6.258 1 98.12 91 VAL A N 1
ATOM 751 C CA . VAL A 1 91 ? -22.453 8.336 -5.504 1 98.12 91 VAL A CA 1
ATOM 752 C C . VAL A 1 91 ? -21.406 8.836 -4.508 1 98.12 91 VAL A C 1
ATOM 754 O O . VAL A 1 91 ? -21.203 10.039 -4.363 1 98.12 91 VAL A O 1
ATOM 757 N N . ILE A 1 92 ? -20.766 7.934 -3.877 1 97.94 92 ILE A N 1
ATOM 758 C CA . ILE A 1 92 ? -19.719 8.305 -2.939 1 97.94 92 ILE A CA 1
ATOM 759 C C . ILE A 1 92 ? -18.625 9.086 -3.67 1 97.94 92 ILE A C 1
ATOM 761 O O . ILE A 1 92 ? -18.156 10.125 -3.186 1 97.94 92 ILE A O 1
ATOM 765 N N . PHE A 1 93 ? -18.297 8.555 -4.844 1 98.19 93 PHE A N 1
ATOM 766 C CA . PHE A 1 93 ? -17.219 9.188 -5.598 1 98.19 93 PHE A CA 1
ATOM 767 C C . PHE A 1 93 ? -17.641 10.555 -6.109 1 98.19 93 PHE A C 1
ATOM 769 O O . PHE A 1 93 ? -16.812 11.469 -6.211 1 98.19 93 PHE A O 1
ATOM 776 N N . TYR A 1 94 ? -18.859 10.688 -6.426 1 98.12 94 TYR A N 1
ATOM 777 C CA . TYR A 1 94 ? -19.375 12.008 -6.773 1 98.12 94 TYR A CA 1
ATOM 778 C C . TYR A 1 94 ? -19.125 13 -5.648 1 98.12 94 TYR A C 1
ATOM 780 O O . TYR A 1 94 ? -18.703 14.133 -5.891 1 98.12 94 TYR A O 1
ATOM 788 N N . ASN A 1 95 ? -19.359 12.641 -4.445 1 98.06 95 ASN A N 1
ATOM 789 C CA . ASN A 1 95 ? -19.094 13.484 -3.287 1 98.06 95 ASN A CA 1
ATOM 790 C C . ASN A 1 95 ? -17.594 13.703 -3.078 1 98.06 95 ASN A C 1
ATOM 792 O O . ASN A 1 95 ? -17.172 14.766 -2.627 1 98.06 95 ASN A O 1
ATOM 796 N N . VAL A 1 96 ? -16.812 12.68 -3.4 1 98 96 VAL A N 1
ATOM 797 C CA . VAL A 1 96 ? -15.359 12.82 -3.324 1 98 96 VAL A CA 1
ATOM 798 C C . VAL A 1 96 ? -14.891 13.867 -4.328 1 98 96 VAL A C 1
ATOM 800 O O . VAL A 1 96 ? -14.008 14.68 -4.02 1 98 96 VAL A O 1
ATOM 803 N N . PHE A 1 97 ? -15.5 13.828 -5.48 1 97.69 97 PHE A N 1
ATOM 804 C CA . PHE A 1 97 ? -15.172 14.773 -6.535 1 97.69 97 PHE A CA 1
ATOM 805 C C . PHE A 1 97 ? -15.523 16.203 -6.113 1 97.69 97 PHE A C 1
ATOM 807 O O . PHE A 1 97 ? -14.758 17.125 -6.371 1 97.69 97 PHE A O 1
ATOM 814 N N . ARG A 1 98 ? -16.531 16.359 -5.344 1 96.25 98 ARG A N 1
ATOM 815 C CA . ARG A 1 98 ? -17.047 17.672 -4.988 1 96.25 98 ARG A CA 1
ATOM 816 C C . ARG A 1 98 ? -16.391 18.188 -3.709 1 96.25 98 ARG A C 1
ATOM 818 O O . ARG A 1 98 ? -16.016 19.359 -3.625 1 96.25 98 ARG A O 1
ATOM 825 N N . TYR A 1 99 ? -16.25 17.312 -2.717 1 96.75 99 TYR A N 1
ATOM 826 C CA . TYR A 1 99 ? -15.891 17.797 -1.385 1 96.75 99 TYR A CA 1
ATOM 827 C C . TYR A 1 99 ? -14.555 17.219 -0.933 1 96.75 99 TYR A C 1
ATOM 829 O O . TYR A 1 99 ? -14.008 17.641 0.091 1 96.75 99 TYR A O 1
ATOM 837 N N . GLY A 1 100 ? -13.953 16.297 -1.683 1 96.56 100 GLY A N 1
ATOM 838 C CA . GLY A 1 100 ? -12.766 15.586 -1.236 1 96.56 100 GLY A CA 1
ATOM 839 C C . GLY A 1 100 ? -11.547 16.484 -1.102 1 96.56 100 GLY A C 1
ATOM 840 O O . GLY A 1 100 ? -10.633 16.188 -0.328 1 96.56 100 GLY A O 1
ATOM 841 N N . GLN A 1 101 ? -11.57 17.562 -1.83 1 95.38 101 GLN A N 1
ATOM 842 C CA . GLN A 1 101 ? -10.453 18.5 -1.808 1 95.38 101 GLN A CA 1
ATOM 843 C C . GLN A 1 101 ? -10.258 19.094 -0.411 1 95.38 101 GLN A C 1
ATOM 845 O O . GLN A 1 101 ? -9.141 19.469 -0.044 1 95.38 101 GLN A O 1
ATOM 850 N N . LYS A 1 102 ? -11.242 19.047 0.44 1 94.62 102 LYS A N 1
ATOM 851 C CA . LYS A 1 102 ? -11.219 19.625 1.782 1 94.62 102 LYS A CA 1
ATOM 852 C C . LYS A 1 102 ? -10.344 18.797 2.719 1 94.62 102 LYS A C 1
ATOM 854 O O . LYS A 1 102 ? -9.977 19.25 3.803 1 94.62 102 LYS A O 1
ATOM 859 N N . GLN A 1 103 ? -10.016 17.562 2.281 1 93.88 103 GLN A N 1
ATOM 860 C CA . GLN A 1 103 ? -9.219 16.688 3.133 1 93.88 103 GLN A CA 1
ATOM 861 C C . GLN A 1 103 ? -7.758 17.125 3.162 1 93.88 103 GLN A C 1
ATOM 863 O O . GLN A 1 103 ? -6.996 16.719 4.043 1 93.88 103 GLN A O 1
ATOM 868 N N . PHE A 1 104 ? -7.371 17.953 2.205 1 89.5 104 PHE A N 1
ATOM 869 C CA . PHE A 1 104 ? -5.965 18.297 2.062 1 89.5 104 PHE A CA 1
ATOM 870 C C . PHE A 1 104 ? -5.645 19.578 2.816 1 89.5 104 PHE A C 1
ATOM 872 O O . PHE A 1 104 ? -6.324 20.594 2.637 1 89.5 104 PHE A O 1
ATOM 879 N N . LYS A 1 105 ? -4.625 19.469 3.613 1 80.56 105 LYS A N 1
ATOM 880 C CA . LYS A 1 105 ? -4.184 20.656 4.355 1 80.56 105 LYS A CA 1
ATOM 881 C C . LYS A 1 105 ? -3.33 21.562 3.484 1 80.56 105 LYS A C 1
ATOM 883 O O . LYS A 1 105 ? -3.355 22.781 3.645 1 80.56 105 LYS A O 1
ATOM 888 N N . ILE A 1 106 ? -2.605 20.891 2.627 1 77.38 106 ILE A N 1
ATOM 889 C CA . ILE A 1 106 ? -1.826 21.672 1.669 1 77.38 106 ILE A CA 1
ATOM 890 C C . ILE A 1 106 ? -2.748 22.219 0.588 1 77.38 106 ILE A C 1
ATOM 892 O O . ILE A 1 106 ? -3.633 21.516 0.093 1 77.38 106 ILE A O 1
ATOM 896 N N . SER A 1 107 ? -2.566 23.438 0.288 1 83.5 107 SER A N 1
ATOM 897 C CA . SER A 1 107 ? -3.41 24.078 -0.723 1 83.5 107 SER A CA 1
ATOM 898 C C . SER A 1 107 ? -3.143 23.484 -2.107 1 83.5 107 SER A C 1
ATOM 900 O O . SER A 1 107 ? -2.018 23.562 -2.607 1 83.5 107 SER A O 1
ATOM 902 N N . ILE A 1 108 ? -4.141 22.844 -2.57 1 88.06 108 ILE A N 1
ATOM 903 C CA . ILE A 1 108 ? -4.066 22.312 -3.928 1 88.06 108 ILE A CA 1
ATOM 904 C C . ILE A 1 108 ? -5.172 22.938 -4.781 1 88.06 108 ILE A C 1
ATOM 906 O O . ILE A 1 108 ? -6.293 23.125 -4.312 1 88.06 108 ILE A O 1
ATOM 910 N N . SER A 1 109 ? -4.801 23.281 -6.012 1 92.81 109 SER A N 1
ATOM 911 C CA . SER A 1 109 ? -5.793 23.844 -6.918 1 92.81 109 SER A CA 1
ATOM 912 C C . SER A 1 109 ? -6.805 22.797 -7.359 1 92.81 109 SER A C 1
ATOM 914 O O . SER A 1 109 ? -6.562 21.594 -7.219 1 92.81 109 SER A O 1
ATOM 916 N N . THR A 1 110 ? -7.93 23.266 -7.836 1 94.88 110 THR A N 1
ATOM 917 C CA . THR A 1 110 ? -8.969 22.359 -8.328 1 94.88 110 THR A CA 1
ATOM 918 C C . THR A 1 110 ? -8.445 21.5 -9.477 1 94.88 110 THR A C 1
ATOM 920 O O . THR A 1 110 ? -8.75 20.312 -9.547 1 94.88 110 THR A O 1
ATOM 923 N N . LEU A 1 111 ? -7.688 22.109 -10.328 1 95.31 111 LEU A N 1
ATOM 924 C CA . LEU A 1 111 ? -7.125 21.375 -11.461 1 95.31 111 LEU A CA 1
ATOM 925 C C . LEU A 1 111 ? -6.168 20.297 -10.984 1 95.31 111 LEU A C 1
ATOM 927 O O . LEU A 1 111 ? -6.219 19.156 -11.461 1 95.31 111 LEU A O 1
ATOM 931 N N . GLU A 1 112 ? -5.32 20.594 -10.055 1 93.88 112 GLU A N 1
ATOM 932 C CA . GLU A 1 112 ? -4.387 19.625 -9.492 1 93.88 112 GLU A CA 1
ATOM 933 C C . GLU A 1 112 ? -5.125 18.469 -8.828 1 93.88 112 GLU A C 1
ATOM 935 O O . GLU A 1 112 ? -4.719 17.312 -8.953 1 93.88 112 GLU A O 1
ATOM 940 N N . TYR A 1 113 ? -6.172 18.797 -8.172 1 96.25 113 TYR A N 1
ATOM 941 C CA . TYR A 1 113 ? -6.984 17.797 -7.496 1 96.25 113 TYR A CA 1
ATOM 942 C C . TYR A 1 113 ? -7.625 16.844 -8.5 1 96.25 113 TYR A C 1
ATOM 944 O O . TYR A 1 113 ? -7.621 15.625 -8.305 1 96.25 113 TYR A O 1
ATOM 952 N N . ARG A 1 114 ? -8.141 17.391 -9.578 1 97 114 ARG A N 1
ATOM 953 C CA . ARG A 1 114 ? -8.781 16.578 -10.609 1 97 114 ARG A CA 1
ATOM 954 C C . ARG A 1 114 ? -7.762 15.68 -11.297 1 97 114 ARG A C 1
ATOM 956 O O . ARG A 1 114 ? -8.062 14.523 -11.609 1 97 114 ARG A O 1
ATOM 963 N N . ILE A 1 115 ? -6.609 16.203 -11.547 1 96.25 115 ILE A N 1
ATOM 964 C CA . ILE A 1 115 ? -5.539 15.406 -12.133 1 96.25 115 ILE A CA 1
ATOM 965 C C . ILE A 1 115 ? -5.145 14.281 -11.18 1 96.25 115 ILE A C 1
ATOM 967 O O . ILE A 1 115 ? -4.934 13.148 -11.602 1 96.25 115 ILE A O 1
ATOM 971 N N . LEU A 1 116 ? -5.086 14.609 -9.906 1 95.44 116 LEU A N 1
ATOM 972 C CA . LEU A 1 116 ? -4.777 13.609 -8.891 1 95.44 116 LEU A CA 1
ATOM 973 C C . LEU A 1 116 ? -5.801 12.477 -8.914 1 95.44 116 LEU A C 1
ATOM 975 O O . LEU A 1 116 ? -5.438 11.305 -8.875 1 95.44 116 LEU A O 1
ATOM 979 N N . LEU A 1 117 ? -7.074 12.828 -8.969 1 97.88 117 LEU A N 1
ATOM 980 C CA . LEU A 1 117 ? -8.133 11.82 -9.016 1 97.88 117 LEU A CA 1
ATOM 981 C C . LEU A 1 117 ? -7.961 10.906 -10.227 1 97.88 117 LEU A C 1
ATOM 983 O O . LEU A 1 117 ? -8.07 9.688 -10.109 1 97.88 117 LEU A O 1
ATOM 987 N N . LEU A 1 118 ? -7.633 11.531 -11.352 1 98 118 LEU A N 1
ATOM 988 C CA . LEU A 1 118 ? -7.465 10.766 -12.578 1 98 118 LEU A CA 1
ATOM 989 C C . LEU A 1 118 ? -6.281 9.812 -12.469 1 98 118 LEU A C 1
ATOM 991 O O . LEU A 1 118 ? -6.383 8.641 -12.844 1 98 118 LEU A O 1
ATOM 995 N N . VAL A 1 119 ? -5.203 10.273 -11.969 1 97.19 119 VAL A N 1
ATOM 996 C CA . VAL A 1 119 ? -4 9.461 -11.805 1 97.19 119 VAL A CA 1
ATOM 997 C C . VAL A 1 119 ? -4.281 8.305 -10.852 1 97.19 119 VAL A C 1
ATOM 999 O O . VAL A 1 119 ? -3.873 7.168 -11.102 1 97.19 119 VAL A O 1
ATOM 1002 N N . LEU A 1 120 ? -4.977 8.586 -9.781 1 98.06 120 LEU A N 1
ATOM 1003 C CA . LEU A 1 120 ? -5.289 7.559 -8.797 1 98.06 120 LEU A CA 1
ATOM 1004 C C . LEU A 1 120 ? -6.215 6.5 -9.383 1 98.06 120 LEU A C 1
ATOM 1006 O O . LEU A 1 120 ? -5.992 5.301 -9.203 1 98.06 120 LEU A O 1
ATOM 1010 N N . LEU A 1 121 ? -7.227 6.934 -10.133 1 98.56 121 LEU A N 1
ATOM 1011 C CA . LEU A 1 121 ? -8.164 6.004 -10.75 1 98.56 121 LEU A CA 1
ATOM 1012 C C . LEU A 1 121 ? -7.441 5.082 -11.734 1 98.56 121 LEU A C 1
ATOM 1014 O O . LEU A 1 121 ? -7.617 3.861 -11.688 1 98.56 121 LEU A O 1
ATOM 1018 N N . LEU A 1 122 ? -6.613 5.656 -12.539 1 98.38 122 LEU A N 1
ATOM 1019 C CA . LEU A 1 122 ? -5.902 4.883 -13.555 1 98.38 122 LEU A CA 1
ATOM 1020 C C . LEU A 1 122 ? -4.879 3.953 -12.914 1 98.38 122 LEU A C 1
ATOM 1022 O O . LEU A 1 122 ? -4.73 2.803 -13.328 1 98.38 122 LEU A O 1
ATOM 1026 N N . SER A 1 123 ? -4.176 4.426 -11.922 1 98.44 123 SER A N 1
ATOM 1027 C CA . SER A 1 123 ? -3.162 3.621 -11.242 1 98.44 123 SER A CA 1
ATOM 1028 C C . SER A 1 123 ? -3.793 2.432 -10.531 1 98.44 123 SER A C 1
ATOM 1030 O O . SER A 1 123 ? -3.322 1.299 -10.664 1 98.44 123 SER A O 1
ATOM 1032 N N . TRP A 1 124 ? -4.859 2.67 -9.773 1 98.56 124 TRP A N 1
ATOM 1033 C CA . TRP A 1 124 ? -5.551 1.583 -9.078 1 98.56 124 TRP A CA 1
ATOM 1034 C C . TRP A 1 124 ? -6.102 0.57 -10.078 1 98.56 124 TRP A C 1
ATOM 1036 O O . TRP A 1 124 ? -6.016 -0.64 -9.859 1 98.56 124 TRP A O 1
ATOM 1046 N N . GLY A 1 125 ? -6.676 1.128 -11.141 1 98.56 125 GLY A N 1
ATOM 1047 C CA . GLY A 1 125 ? -7.203 0.236 -12.164 1 98.56 125 GLY A CA 1
ATOM 1048 C C . GLY A 1 125 ? -6.148 -0.673 -12.766 1 98.56 125 GLY A C 1
ATOM 1049 O O . GLY A 1 125 ? -6.352 -1.885 -12.867 1 98.56 125 GLY A O 1
ATOM 1050 N N . ALA A 1 126 ? -5.043 -0.119 -13.109 1 98.5 126 ALA A N 1
ATOM 1051 C CA . ALA A 1 126 ? -3.951 -0.888 -13.703 1 98.5 126 ALA A CA 1
ATOM 1052 C C . ALA A 1 126 ? -3.391 -1.902 -12.711 1 98.5 126 ALA A C 1
ATOM 1054 O O . ALA A 1 126 ? -3.156 -3.061 -13.062 1 98.5 126 ALA A O 1
ATOM 1055 N N . LEU A 1 127 ? -3.266 -1.53 -11.5 1 98.56 127 LEU A N 1
ATOM 1056 C CA . LEU A 1 127 ? -2.664 -2.391 -10.484 1 98.56 127 LEU A CA 1
ATOM 1057 C C . LEU A 1 127 ? -3.588 -3.557 -10.148 1 98.56 127 LEU A C 1
ATOM 1059 O O . LEU A 1 127 ? -3.15 -4.707 -10.102 1 98.56 127 LEU A O 1
ATOM 1063 N N . ILE A 1 128 ? -4.863 -3.244 -9.945 1 98.62 128 ILE A N 1
ATOM 1064 C CA . ILE A 1 128 ? -5.805 -4.289 -9.562 1 98.62 128 ILE A CA 1
ATOM 1065 C C . ILE A 1 128 ? -5.992 -5.27 -10.719 1 98.62 128 ILE A C 1
ATOM 1067 O O . ILE A 1 128 ? -6.004 -6.484 -10.516 1 98.62 128 ILE A O 1
ATOM 1071 N N . TYR A 1 129 ? -6.062 -4.742 -11.891 1 98.56 129 TYR A N 1
ATOM 1072 C CA . TYR A 1 129 ? -6.305 -5.605 -13.039 1 98.56 129 TYR A CA 1
ATOM 1073 C C . TYR A 1 129 ? -5.094 -6.496 -13.312 1 98.56 129 TYR A C 1
ATOM 1075 O O . TYR A 1 129 ? -5.242 -7.699 -13.539 1 98.56 129 TYR A O 1
ATOM 1083 N N . THR A 1 130 ? -3.896 -5.965 -13.328 1 98.5 130 THR A N 1
ATOM 1084 C CA . THR A 1 130 ? -2.707 -6.77 -13.586 1 98.5 130 THR A CA 1
ATOM 1085 C C . THR A 1 130 ? -2.455 -7.754 -12.445 1 98.5 130 THR A C 1
ATOM 1087 O O . THR A 1 130 ? -1.955 -8.859 -12.672 1 98.5 130 THR A O 1
ATOM 1090 N N . TYR A 1 131 ? -2.842 -7.32 -11.227 1 98.38 131 TYR A N 1
ATOM 1091 C CA . TYR A 1 131 ? -2.775 -8.211 -10.07 1 98.38 131 TYR A CA 1
ATOM 1092 C C . TYR A 1 131 ? -3.631 -9.453 -10.289 1 98.38 131 TYR A C 1
ATOM 1094 O O . TYR A 1 131 ? -3.201 -10.57 -9.992 1 98.38 131 TYR A O 1
ATOM 1102 N N . TYR A 1 132 ? -4.773 -9.234 -10.867 1 98.19 132 TYR A N 1
ATOM 1103 C CA . TYR A 1 132 ? -5.691 -10.328 -11.18 1 98.19 132 TYR A CA 1
ATOM 1104 C C . TYR A 1 132 ? -5.164 -11.172 -12.336 1 98.19 132 TYR A C 1
ATOM 1106 O O . TYR A 1 132 ? -5.152 -12.406 -12.258 1 98.19 132 TYR A O 1
ATOM 1114 N N . VAL A 1 133 ? -4.676 -10.547 -13.391 1 97.69 133 VAL A N 1
ATOM 1115 C CA . VAL A 1 133 ? -4.242 -11.234 -14.609 1 97.69 133 VAL A CA 1
ATOM 1116 C C . VAL A 1 133 ? -3.078 -12.164 -14.289 1 97.69 133 VAL A C 1
ATOM 1118 O O . VAL A 1 133 ? -2.984 -13.266 -14.852 1 97.69 133 VAL A O 1
ATOM 1121 N N . ASN A 1 134 ? -2.217 -11.828 -13.375 1 97.94 134 ASN A N 1
ATOM 1122 C CA . ASN A 1 134 ? -1.069 -12.656 -13.016 1 97.94 134 ASN A CA 1
ATOM 1123 C C . ASN A 1 134 ? -1.417 -13.648 -11.906 1 97.94 134 ASN A C 1
ATOM 1125 O O . ASN A 1 134 ? -0.528 -14.289 -11.336 1 97.94 134 ASN A O 1
ATOM 1129 N N . ARG A 1 135 ? -2.697 -13.641 -11.469 1 96.5 135 ARG A N 1
ATOM 1130 C CA . ARG A 1 135 ? -3.254 -14.656 -10.586 1 96.5 135 ARG A CA 1
ATOM 1131 C C . ARG A 1 135 ? -2.729 -14.492 -9.164 1 96.5 135 ARG A C 1
ATOM 1133 O O . ARG A 1 135 ? -2.436 -15.484 -8.484 1 96.5 135 ARG A O 1
ATOM 1140 N N . TYR A 1 136 ? -2.574 -13.195 -8.766 1 97.56 136 TYR A N 1
ATOM 1141 C CA . TYR A 1 136 ? -2.146 -12.914 -7.402 1 97.56 136 TYR A CA 1
ATOM 1142 C C . TYR A 1 136 ? -3.348 -12.68 -6.492 1 97.56 136 TYR A C 1
ATOM 1144 O O . TYR A 1 136 ? -3.188 -12.281 -5.336 1 97.56 136 TYR A O 1
ATOM 1152 N N . ASP A 1 137 ? -4.516 -12.867 -7.043 1 97.75 137 ASP A N 1
ATOM 1153 C CA . ASP A 1 137 ? -5.734 -12.711 -6.258 1 97.75 137 ASP A CA 1
ATOM 1154 C C . ASP A 1 137 ? -6.5 -14.031 -6.164 1 97.75 137 ASP A C 1
ATOM 1156 O O . ASP A 1 137 ? -6.215 -14.977 -6.902 1 97.75 137 ASP A O 1
ATOM 1160 N N . LEU A 1 138 ? -7.297 -14.109 -5.176 1 96.75 138 LEU A N 1
ATOM 1161 C CA . LEU A 1 138 ? -8.211 -15.242 -5.047 1 96.75 138 LEU A CA 1
ATOM 1162 C C . LEU A 1 138 ? -9.438 -15.055 -5.926 1 96.75 138 LEU A C 1
ATOM 1164 O O . LEU A 1 138 ? -9.695 -13.953 -6.418 1 96.75 138 LEU A O 1
ATOM 1168 N N . PHE A 1 139 ? -10.219 -16.141 -6.133 1 95.12 139 PHE A N 1
ATOM 1169 C CA . PHE A 1 139 ? -11.328 -16.078 -7.074 1 95.12 139 PHE A CA 1
ATOM 1170 C C . PHE A 1 139 ? -12.43 -15.156 -6.562 1 95.12 139 PHE A C 1
ATOM 1172 O O . PHE A 1 139 ? -13.273 -14.711 -7.336 1 95.12 139 PHE A O 1
ATOM 1179 N N . THR A 1 140 ? -12.398 -14.773 -5.285 1 94.25 140 THR A N 1
ATOM 1180 C CA . THR A 1 140 ? -13.367 -13.844 -4.711 1 94.25 140 THR A CA 1
ATOM 1181 C C . THR A 1 140 ? -12.789 -12.43 -4.672 1 94.25 140 THR A C 1
ATOM 1183 O O . THR A 1 140 ? -13.406 -11.516 -4.121 1 94.25 140 THR A O 1
ATOM 1186 N N . GLY A 1 141 ? -11.555 -12.203 -5.082 1 96.81 141 GLY A N 1
ATOM 1187 C CA . GLY A 1 141 ? -10.922 -10.898 -5.016 1 96.81 141 GLY A CA 1
ATOM 1188 C C . GLY A 1 141 ? -10.531 -10.492 -3.605 1 96.81 141 GLY A C 1
ATOM 1189 O O . GLY A 1 141 ? -10.383 -9.305 -3.312 1 96.81 141 GLY A O 1
ATOM 1190 N N . SER A 1 142 ? -10.328 -11.414 -2.799 1 97.25 142 SER A N 1
ATOM 1191 C CA . SER A 1 142 ? -10.148 -11.156 -1.374 1 97.25 142 SER A CA 1
ATOM 1192 C C . SER A 1 142 ? -8.797 -10.5 -1.095 1 97.25 142 SER A C 1
ATOM 1194 O O . SER A 1 142 ? -8.695 -9.625 -0.238 1 97.25 142 SER A O 1
ATOM 1196 N N . ASN A 1 143 ? -7.75 -10.883 -1.807 1 98.25 143 ASN A N 1
ATOM 1197 C CA . ASN A 1 143 ? -6.445 -10.258 -1.588 1 98.25 143 ASN A CA 1
ATOM 1198 C C . ASN A 1 143 ? -6.484 -8.758 -1.876 1 98.25 143 ASN A C 1
ATOM 1200 O O . ASN A 1 143 ? -6.121 -7.953 -1.02 1 98.25 143 ASN A O 1
ATOM 1204 N N . SER A 1 144 ? -6.922 -8.414 -3.053 1 98.25 144 SER A N 1
ATOM 1205 C CA . SER A 1 144 ? -6.953 -7.008 -3.43 1 98.25 144 SER A CA 1
ATOM 1206 C C . SER A 1 144 ? -7.945 -6.23 -2.57 1 98.25 144 SER A C 1
ATOM 1208 O O . SER A 1 144 ? -7.68 -5.09 -2.188 1 98.25 144 SER A O 1
ATOM 1210 N N . ALA A 1 145 ? -9.078 -6.836 -2.217 1 98.06 145 ALA A N 1
ATOM 1211 C CA . ALA A 1 145 ? -10.055 -6.188 -1.345 1 98.06 145 ALA A CA 1
ATOM 1212 C C . ALA A 1 145 ? -9.445 -5.852 0.011 1 98.06 145 ALA A C 1
ATOM 1214 O O . ALA A 1 145 ? -9.641 -4.75 0.531 1 98.06 145 ALA A O 1
ATOM 1215 N N . TYR A 1 146 ? -8.711 -6.734 0.535 1 98.62 146 TYR A N 1
ATOM 1216 C CA . TYR A 1 146 ? -8.18 -6.531 1.878 1 98.62 146 TYR A CA 1
ATOM 1217 C C . TYR A 1 146 ? -6.953 -5.629 1.85 1 98.62 146 TYR A C 1
ATOM 1219 O O . TYR A 1 146 ? -6.629 -4.98 2.846 1 98.62 146 TYR A O 1
ATOM 1227 N N . ILE A 1 147 ? -6.23 -5.602 0.758 1 98.38 147 ILE A N 1
ATOM 1228 C CA . ILE A 1 147 ? -5.195 -4.586 0.603 1 98.38 147 ILE A CA 1
ATOM 1229 C C . ILE A 1 147 ? -5.824 -3.193 0.671 1 98.38 147 ILE A C 1
ATOM 1231 O O . ILE A 1 147 ? -5.371 -2.338 1.436 1 98.38 147 ILE A O 1
ATOM 1235 N N . LEU A 1 148 ? -6.863 -3.027 -0.08 1 98.12 148 LEU A N 1
ATOM 1236 C CA . LEU A 1 148 ? -7.559 -1.744 -0.059 1 98.12 148 LEU A CA 1
ATOM 1237 C C . LEU A 1 148 ? -8.125 -1.455 1.328 1 98.12 148 LEU A C 1
ATOM 1239 O O . LEU A 1 148 ? -8.047 -0.324 1.812 1 98.12 148 LEU A O 1
ATOM 1243 N N . ASN A 1 149 ? -8.672 -2.494 1.931 1 98.38 149 ASN A N 1
ATOM 1244 C CA . ASN A 1 149 ? -9.258 -2.336 3.26 1 98.38 149 ASN A CA 1
ATOM 1245 C C . ASN A 1 149 ? -8.203 -1.916 4.285 1 98.38 149 ASN A C 1
ATOM 1247 O O . ASN A 1 149 ? -8.492 -1.12 5.18 1 98.38 149 ASN A O 1
ATOM 1251 N N . LEU A 1 150 ? -7.062 -2.436 4.137 1 98.12 150 LEU A N 1
ATOM 1252 C CA . LEU A 1 150 ? -5.988 -2.047 5.051 1 98.12 150 LEU A CA 1
ATOM 1253 C C . LEU A 1 150 ? -5.633 -0.575 4.875 1 98.12 150 LEU A C 1
ATOM 1255 O O . LEU A 1 150 ? -5.379 0.128 5.855 1 98.12 150 LEU A O 1
ATOM 1259 N N . PHE A 1 151 ? -5.641 -0.124 3.646 1 97.06 151 PHE A N 1
ATOM 1260 C CA . PHE A 1 151 ? -5.43 1.295 3.389 1 97.06 151 PHE A CA 1
ATOM 1261 C C . PHE A 1 151 ? -6.512 2.135 4.055 1 97.06 151 PHE A C 1
ATOM 1263 O O . PHE A 1 151 ? -6.215 3.152 4.688 1 97.06 151 PHE A O 1
ATOM 1270 N N . ILE A 1 152 ? -7.719 1.723 3.912 1 97.38 152 ILE A N 1
ATOM 1271 C CA . ILE A 1 152 ? -8.82 2.447 4.535 1 97.38 152 ILE A CA 1
ATOM 1272 C C . ILE A 1 152 ? -8.594 2.529 6.043 1 97.38 152 ILE A C 1
ATOM 1274 O O . ILE A 1 152 ? -8.617 3.619 6.621 1 97.38 152 ILE A O 1
ATOM 1278 N N . SER A 1 153 ? -8.297 1.438 6.621 1 97.88 153 SER A N 1
ATOM 1279 C CA . SER A 1 153 ? -8.188 1.317 8.07 1 97.88 153 SER A CA 1
ATOM 1280 C C . SER A 1 153 ? -6.996 2.107 8.602 1 97.88 153 SER A C 1
ATOM 1282 O O . SER A 1 153 ? -7.035 2.615 9.727 1 97.88 153 SER A O 1
ATOM 1284 N N . ALA A 1 154 ? -5.945 2.223 7.789 1 95.5 154 ALA A N 1
ATOM 1285 C CA . ALA A 1 154 ? -4.758 2.961 8.219 1 95.5 154 ALA A CA 1
ATOM 1286 C C . ALA A 1 154 ? -4.949 4.465 8.023 1 95.5 154 ALA A C 1
ATOM 1288 O O . ALA A 1 154 ? -4.441 5.266 8.812 1 95.5 154 ALA A O 1
ATOM 1289 N N . MET A 1 155 ? -5.738 4.84 7.066 1 95.94 155 MET A N 1
ATOM 1290 C CA . MET A 1 155 ? -5.844 6.25 6.707 1 95.94 155 MET A CA 1
ATOM 1291 C C . MET A 1 155 ? -6.938 6.938 7.52 1 95.94 155 MET A C 1
ATOM 1293 O O . MET A 1 155 ? -6.871 8.148 7.758 1 95.94 155 MET A O 1
ATOM 1297 N N . TYR A 1 156 ? -7.902 6.195 8.008 1 96.31 156 TYR A N 1
ATOM 1298 C CA . TYR A 1 156 ? -9.008 6.801 8.75 1 96.31 156 TYR A CA 1
ATOM 1299 C C . TYR A 1 156 ? -8.5 7.496 10.008 1 96.31 156 TYR A C 1
ATOM 1301 O O . TYR A 1 156 ? -8.773 8.68 10.219 1 96.31 156 TYR A O 1
ATOM 1309 N N . PRO A 1 157 ? -7.688 6.836 10.805 1 93.69 157 PRO A N 1
ATOM 1310 C CA . PRO A 1 157 ? -7.195 7.516 12.008 1 93.69 157 PRO A CA 1
ATOM 1311 C C . PRO A 1 157 ? -6.301 8.711 11.68 1 93.69 157 PRO A C 1
ATOM 1313 O O . PRO A 1 157 ? -6.324 9.719 12.398 1 93.69 157 PRO A O 1
ATOM 1316 N N . VAL A 1 158 ? -5.539 8.609 10.648 1 90.44 158 VAL A N 1
ATOM 1317 C CA . VAL A 1 158 ? -4.652 9.703 10.258 1 90.44 158 VAL A CA 1
ATOM 1318 C C . VAL A 1 158 ? -5.48 10.922 9.852 1 90.44 158 VAL A C 1
ATOM 1320 O O . VAL A 1 158 ? -5.219 12.031 10.305 1 90.44 158 VAL A O 1
ATOM 1323 N N . LEU A 1 159 ? -6.473 10.688 9.047 1 93.69 159 LEU A N 1
ATOM 1324 C CA . LEU A 1 159 ? -7.344 11.773 8.609 1 93.69 159 LEU A CA 1
ATOM 1325 C C . LEU A 1 159 ? -8.133 12.336 9.781 1 93.69 159 LEU A C 1
ATOM 1327 O O . LEU A 1 159 ? -8.273 13.555 9.914 1 93.69 159 LEU A O 1
ATOM 1331 N N . PHE A 1 160 ? -8.586 11.477 10.633 1 94.06 160 PHE A N 1
ATOM 1332 C CA . PHE A 1 160 ? -9.352 11.844 11.82 1 94.06 160 PHE A CA 1
ATOM 1333 C C . PHE A 1 160 ? -8.539 12.773 12.719 1 94.06 160 PHE A C 1
ATOM 1335 O O . PHE A 1 160 ? -9.039 13.812 13.148 1 94.06 160 PHE A O 1
ATOM 1342 N N . LEU A 1 161 ? -7.289 12.492 12.906 1 89.38 161 LEU A N 1
ATOM 1343 C CA . LEU A 1 161 ? -6.426 13.281 13.773 1 89.38 161 LEU A CA 1
ATOM 1344 C C . LEU A 1 161 ? -5.98 14.562 13.078 1 89.38 161 LEU A C 1
ATOM 1346 O O . LEU A 1 161 ? -5.859 15.609 13.719 1 89.38 161 LEU A O 1
ATOM 1350 N N . SER A 1 162 ? -5.805 14.492 11.82 1 88.62 162 SER A N 1
ATOM 1351 C CA . SER A 1 162 ? -5.312 15.641 11.07 1 88.62 162 SER A CA 1
ATOM 1352 C C . SER A 1 162 ? -6.375 16.734 10.961 1 88.62 162 SER A C 1
ATOM 1354 O O . SER A 1 162 ? -6.059 17.922 10.992 1 88.62 162 SER A O 1
ATOM 1356 N N . MET A 1 163 ? -7.613 16.328 10.797 1 91.44 163 MET A N 1
ATOM 1357 C CA . MET A 1 163 ? -8.695 17.297 10.664 1 91.44 163 MET A CA 1
ATOM 1358 C C . MET A 1 163 ? -8.992 17.969 12 1 91.44 163 MET A C 1
ATOM 1360 O O . MET A 1 163 ? -9.516 19.094 12.031 1 91.44 163 MET A O 1
ATOM 1364 N N . ASN A 1 164 ? -8.727 17.359 13.055 1 88.69 164 ASN A N 1
ATOM 1365 C CA . ASN A 1 164 ? -8.93 17.875 14.406 1 88.69 164 ASN A CA 1
ATOM 1366 C C . ASN A 1 164 ? -10.352 18.375 14.602 1 88.69 164 ASN A C 1
ATOM 1368 O O . ASN A 1 164 ? -10.57 19.438 15.172 1 88.69 164 ASN A O 1
ATOM 1372 N N . ASP A 1 165 ? -11.328 17.766 13.938 1 92.81 165 ASP A N 1
ATOM 1373 C CA . ASP A 1 165 ? -12.766 18.016 14.047 1 92.81 165 ASP A CA 1
ATOM 1374 C C . ASP A 1 165 ? -13.555 16.719 13.992 1 92.81 165 ASP A C 1
ATOM 1376 O O . ASP A 1 165 ? -13.875 16.219 12.906 1 92.81 165 ASP A O 1
ATOM 1380 N N . ASN A 1 166 ? -13.938 16.25 15.148 1 91.56 166 ASN A N 1
ATOM 1381 C CA . ASN A 1 166 ? -14.602 14.953 15.273 1 91.56 166 ASN A CA 1
ATOM 1382 C C . ASN A 1 166 ? -16 14.984 14.664 1 91.56 166 ASN A C 1
ATOM 1384 O O . ASN A 1 166 ? -16.562 13.93 14.344 1 91.56 166 ASN A O 1
ATOM 1388 N N . ARG A 1 167 ? -16.516 16.172 14.5 1 92.5 167 ARG A N 1
ATOM 1389 C CA . ARG A 1 167 ? -17.875 16.312 13.977 1 92.5 167 ARG A CA 1
ATOM 1390 C C . ARG A 1 167 ? -17.938 15.93 12.5 1 92.5 167 ARG A C 1
ATOM 1392 O O . ARG A 1 167 ? -19.016 15.641 11.969 1 92.5 167 ARG A O 1
ATOM 1399 N N . LEU A 1 168 ? -16.891 15.883 11.844 1 95.44 168 LEU A N 1
ATOM 1400 C CA . LEU A 1 168 ? -16.812 15.57 10.422 1 95.44 168 LEU A CA 1
ATOM 1401 C C . LEU A 1 168 ? -16.875 14.062 10.195 1 95.44 168 LEU A C 1
ATOM 1403 O O . LEU A 1 168 ? -17.109 13.609 9.07 1 95.44 168 LEU A O 1
ATOM 1407 N N . PHE A 1 169 ? -16.734 13.305 11.32 1 96.56 169 PHE A N 1
ATOM 1408 C CA . PHE A 1 169 ? -16.656 11.852 11.211 1 96.56 169 PHE A CA 1
ATOM 1409 C C . PHE A 1 169 ? -17.812 11.203 11.977 1 96.56 169 PHE A C 1
ATOM 1411 O O . PHE A 1 169 ? -18.391 11.812 12.875 1 96.56 169 PHE A O 1
ATOM 1418 N N . SER A 1 170 ? -18.188 10.008 11.594 1 96.56 170 SER A N 1
ATOM 1419 C CA . SER A 1 170 ? -19.328 9.305 12.18 1 96.56 170 SER A CA 1
ATOM 1420 C C . SER A 1 170 ? -18.875 8.078 12.969 1 96.56 170 SER A C 1
ATOM 1422 O O . SER A 1 170 ? -18.25 7.176 12.414 1 96.56 170 SER A O 1
ATOM 1424 N N . TYR A 1 171 ? -19.281 8.047 14.203 1 96.81 171 TYR A N 1
ATOM 1425 C CA . TYR A 1 171 ? -18.922 6.93 15.07 1 96.81 171 TYR A CA 1
ATOM 1426 C C . TYR A 1 171 ? -19.609 5.648 14.633 1 96.81 171 TYR A C 1
ATOM 1428 O O . TYR A 1 171 ? -18.984 4.586 14.57 1 96.81 171 TYR A O 1
ATOM 1436 N N . PRO A 1 172 ? -20.875 5.688 14.188 1 97.19 172 PRO A N 1
ATOM 1437 C CA . PRO A 1 172 ? -21.531 4.477 13.688 1 97.19 172 PRO A CA 1
ATOM 1438 C C . PRO A 1 172 ? -20.844 3.898 12.453 1 97.19 172 PRO A C 1
ATOM 1440 O O . PRO A 1 172 ? -20.781 2.678 12.289 1 97.19 172 PRO A O 1
ATOM 1443 N N . ILE A 1 173 ? -20.328 4.723 11.625 1 97.81 173 ILE A N 1
ATOM 1444 C CA . ILE A 1 173 ? -19.625 4.25 10.453 1 97.81 173 ILE A CA 1
ATOM 1445 C C . ILE A 1 173 ? -18.375 3.479 10.883 1 97.81 173 ILE A C 1
ATOM 1447 O O . ILE A 1 173 ? -18.078 2.406 10.344 1 97.81 173 ILE A O 1
ATOM 1451 N N . ALA A 1 174 ? -17.672 4.004 11.844 1 97.88 174 ALA A N 1
ATOM 1452 C CA . ALA A 1 174 ? -16.484 3.342 12.352 1 97.88 174 ALA A CA 1
ATOM 1453 C C . ALA A 1 174 ? -16.812 1.959 12.906 1 97.88 174 ALA A C 1
ATOM 1455 O O . ALA A 1 174 ? -16.125 0.98 12.602 1 97.88 174 ALA A O 1
ATOM 1456 N N . TRP A 1 175 ? -17.891 1.851 13.648 1 98.12 175 TRP A N 1
ATOM 1457 C CA . TRP A 1 175 ? -18.312 0.589 14.25 1 98.12 175 TRP A CA 1
ATOM 1458 C C . TRP A 1 175 ? -18.766 -0.4 13.188 1 98.12 175 TRP A C 1
ATOM 1460 O O . TRP A 1 175 ? -18.406 -1.579 13.227 1 98.12 175 TRP A O 1
ATOM 1470 N N . CYS A 1 176 ? -19.516 0.053 12.297 1 98.25 176 CYS A N 1
ATOM 1471 C CA . CYS A 1 176 ? -20.078 -0.837 11.281 1 98.25 176 CYS A CA 1
ATOM 1472 C C . CYS A 1 176 ? -18.984 -1.331 10.344 1 98.25 176 CYS A C 1
ATOM 1474 O O . CYS A 1 176 ? -19.016 -2.479 9.891 1 98.25 176 CYS A O 1
ATOM 1476 N N . LYS A 1 177 ? -18.078 -0.475 10.008 1 98.25 177 LYS A N 1
ATOM 1477 C CA . LYS A 1 177 ? -16.938 -0.931 9.219 1 98.25 177 LYS A CA 1
ATOM 1478 C C . LYS A 1 177 ? -16.156 -2.004 9.961 1 98.25 177 LYS A C 1
ATOM 1480 O O . LYS A 1 177 ? -15.773 -3.021 9.383 1 98.25 177 LYS A O 1
ATOM 1485 N N . PHE A 1 178 ? -15.945 -1.736 11.234 1 98.62 178 PHE A N 1
ATOM 1486 C CA . PHE A 1 178 ? -15.195 -2.664 12.07 1 98.62 178 PHE A CA 1
ATOM 1487 C C . PHE A 1 178 ? -15.891 -4.016 12.148 1 98.62 178 PHE A C 1
ATOM 1489 O O . PHE A 1 178 ? -15.297 -5.047 11.82 1 98.62 178 PHE A O 1
ATOM 1496 N N . LEU A 1 179 ? -17.125 -4.027 12.453 1 98.25 179 LEU A N 1
ATOM 1497 C CA . LEU A 1 179 ? -17.891 -5.262 12.625 1 98.25 179 LEU A CA 1
ATOM 1498 C C . LEU A 1 179 ? -18.078 -5.969 11.289 1 98.25 179 LEU A C 1
ATOM 1500 O O . LEU A 1 179 ? -17.922 -7.188 11.203 1 98.25 179 LEU A O 1
ATOM 1504 N N . GLY A 1 180 ? -18.438 -5.242 10.312 1 98.31 180 GLY A N 1
ATOM 1505 C CA . GLY A 1 180 ? -18.578 -5.84 8.992 1 98.31 180 GLY A CA 1
ATOM 1506 C C . GLY A 1 180 ? -17.328 -6.547 8.523 1 98.31 180 GLY A C 1
ATOM 1507 O O . GLY A 1 180 ? -17.391 -7.664 8 1 98.31 180 GLY A O 1
ATOM 1508 N N . THR A 1 181 ? -16.234 -5.906 8.711 1 98.44 181 THR A N 1
ATOM 1509 C CA . THR A 1 181 ? -14.953 -6.469 8.273 1 98.44 181 THR A CA 1
ATOM 1510 C C . THR A 1 181 ? -14.594 -7.688 9.117 1 98.44 181 THR A C 1
ATOM 1512 O O . THR A 1 181 ? -14 -8.648 8.609 1 98.44 181 THR A O 1
ATOM 1515 N N . VAL A 1 182 ? -14.984 -7.684 10.406 1 98.56 182 VAL A N 1
ATOM 1516 C CA . VAL A 1 182 ? -14.75 -8.844 11.258 1 98.56 182 VAL A CA 1
ATOM 1517 C C . VAL A 1 182 ? -15.484 -10.055 10.688 1 98.56 182 VAL A C 1
ATOM 1519 O O . VAL A 1 182 ? -14.914 -11.148 10.594 1 98.56 182 VAL A O 1
ATOM 1522 N N . PHE A 1 183 ? -16.641 -9.906 10.258 1 98.31 183 PHE A N 1
ATOM 1523 C CA . PHE A 1 183 ? -17.422 -11.008 9.711 1 98.31 183 PHE A CA 1
ATOM 1524 C C . PHE A 1 183 ? -16.812 -11.523 8.414 1 98.31 183 PHE A C 1
ATOM 1526 O O . PHE A 1 183 ? -16.734 -12.734 8.195 1 98.31 183 PHE A O 1
ATOM 1533 N N . PHE A 1 184 ? -16.359 -10.578 7.551 1 97.75 184 PHE A N 1
ATOM 1534 C CA . PHE A 1 184 ? -15.664 -11 6.336 1 97.75 184 PHE A CA 1
ATOM 1535 C C . PHE A 1 184 ? -14.391 -11.758 6.676 1 97.75 184 PHE A C 1
ATOM 1537 O O . PHE A 1 184 ? -14.062 -12.758 6.023 1 97.75 184 PHE A O 1
ATOM 1544 N N . THR A 1 185 ? -13.703 -11.289 7.707 1 98.62 185 THR A N 1
ATOM 1545 C CA . THR A 1 185 ? -12.438 -11.914 8.078 1 98.62 185 THR A CA 1
ATOM 1546 C C . THR A 1 185 ? -12.672 -13.328 8.602 1 98.62 185 THR A C 1
ATOM 1548 O O . THR A 1 185 ? -11.914 -14.242 8.281 1 98.62 185 THR A O 1
ATOM 1551 N N . VAL A 1 186 ? -13.688 -13.508 9.398 1 98.31 186 VAL A N 1
ATOM 1552 C CA . VAL A 1 186 ? -14.016 -14.836 9.898 1 98.31 186 VAL A CA 1
ATOM 1553 C C . VAL A 1 186 ? -14.344 -15.758 8.719 1 98.31 186 VAL A C 1
ATOM 1555 O O . VAL A 1 186 ? -13.898 -16.906 8.688 1 98.31 186 VAL A O 1
ATOM 1558 N N . PHE A 1 187 ? -15.086 -15.289 7.773 1 97.25 187 PHE A N 1
ATOM 1559 C CA . PHE A 1 187 ? -15.359 -16.047 6.562 1 97.25 187 PHE A CA 1
ATOM 1560 C C . PHE A 1 187 ? -14.062 -16.5 5.898 1 97.25 187 PHE A C 1
ATOM 1562 O O . PHE A 1 187 ? -13.953 -17.656 5.457 1 97.25 187 PHE A O 1
ATOM 1569 N N . LEU A 1 188 ? -13.078 -15.625 5.82 1 97.88 188 LEU A N 1
ATOM 1570 C CA . LEU A 1 188 ? -11.805 -15.938 5.168 1 97.88 188 LEU A CA 1
ATOM 1571 C C . LEU A 1 188 ? -11.07 -17.031 5.926 1 97.88 188 LEU A C 1
ATOM 1573 O O . LEU A 1 188 ? -10.469 -17.922 5.312 1 97.88 188 LEU A O 1
ATOM 1577 N N . PHE A 1 189 ? -11.109 -16.984 7.262 1 98.06 189 PHE A N 1
ATOM 1578 C CA . PHE A 1 189 ? -10.461 -18 8.062 1 98.06 189 PHE A CA 1
ATOM 1579 C C . PHE A 1 189 ? -11.125 -19.359 7.859 1 98.06 189 PHE A C 1
ATOM 1581 O O . PHE A 1 189 ? -10.461 -20.391 7.898 1 98.06 189 PHE A O 1
ATOM 1588 N N . LEU A 1 190 ? -12.406 -19.359 7.582 1 97.19 190 LEU A N 1
ATOM 1589 C CA . LEU A 1 190 ? -13.164 -20.594 7.395 1 97.19 190 LEU A CA 1
ATOM 1590 C C . LEU A 1 190 ? -12.945 -21.156 5.996 1 97.19 190 LEU A C 1
ATOM 1592 O O . LEU A 1 190 ? -12.688 -22.359 5.836 1 97.19 190 LEU A O 1
ATOM 1596 N N . TYR A 1 191 ? -12.984 -20.328 5.035 1 95.38 191 TYR A N 1
ATOM 1597 C CA . TYR A 1 191 ? -12.992 -20.812 3.656 1 95.38 191 TYR A CA 1
ATOM 1598 C C . TYR A 1 191 ? -11.57 -20.891 3.1 1 95.38 191 TYR A C 1
ATOM 1600 O O . TYR A 1 191 ? -11.266 -21.781 2.301 1 95.38 191 TYR A O 1
ATOM 1608 N N . PHE A 1 192 ? -10.688 -19.922 3.469 1 96.56 192 PHE A N 1
ATOM 1609 C CA . PHE A 1 192 ? -9.32 -19.844 2.969 1 96.56 192 PHE A CA 1
ATOM 1610 C C . PHE A 1 192 ? -8.32 -20.031 4.105 1 96.56 192 PHE A C 1
ATOM 1612 O O . PHE A 1 192 ? -7.441 -19.188 4.301 1 96.56 192 PHE A O 1
ATOM 1619 N N . PRO A 1 193 ? -8.297 -21.125 4.695 1 96.5 193 PRO A N 1
ATOM 1620 C CA . PRO A 1 193 ? -7.445 -21.266 5.883 1 96.5 193 PRO A CA 1
ATOM 1621 C C . PRO A 1 193 ? -5.961 -21.328 5.539 1 96.5 193 PRO A C 1
ATOM 1623 O O . PRO A 1 193 ? -5.113 -21.094 6.406 1 96.5 193 PRO A O 1
ATOM 1626 N N . LYS A 1 194 ? -5.559 -21.594 4.273 1 97.75 194 LYS A N 1
ATOM 1627 C CA . LYS A 1 194 ? -4.152 -21.734 3.912 1 97.75 194 LYS A CA 1
ATOM 1628 C C . LYS A 1 194 ? -3.648 -20.484 3.193 1 97.75 194 LYS A C 1
ATOM 1630 O O . LYS A 1 194 ? -2.48 -20.406 2.807 1 97.75 194 LYS A O 1
ATOM 1635 N N . GLU A 1 195 ? -4.605 -19.594 2.988 1 98.06 195 GLU A N 1
ATOM 1636 C CA . GLU A 1 195 ? -4.215 -18.328 2.379 1 98.06 195 GLU A CA 1
ATOM 1637 C C . GLU A 1 195 ? -3.746 -17.328 3.436 1 98.06 195 GLU A C 1
ATOM 1639 O O . GLU A 1 195 ? -4.508 -16.453 3.848 1 98.06 195 GLU A O 1
ATOM 1644 N N . TYR A 1 196 ? -2.492 -17.422 3.771 1 98.56 196 TYR A N 1
ATOM 1645 C CA . TYR A 1 196 ? -1.929 -16.734 4.922 1 98.56 196 TYR A CA 1
ATOM 1646 C C . TYR A 1 196 ? -1.84 -15.227 4.664 1 98.56 196 TYR A C 1
ATOM 1648 O O . TYR A 1 196 ? -1.936 -14.422 5.594 1 98.56 196 TYR A O 1
ATOM 1656 N N . PHE A 1 197 ? -1.649 -14.875 3.412 1 98.69 197 PHE A N 1
ATOM 1657 C CA . PHE A 1 197 ? -1.489 -13.461 3.102 1 98.69 197 PHE A CA 1
ATOM 1658 C C . PHE A 1 197 ? -2.762 -12.688 3.426 1 98.69 197 PHE A C 1
ATOM 1660 O O . PHE A 1 197 ? -2.73 -11.719 4.188 1 98.69 197 PHE A O 1
ATOM 1667 N N . VAL A 1 198 ? -3.895 -13.164 2.906 1 98.69 198 VAL A N 1
ATOM 1668 C CA . VAL A 1 198 ? -5.152 -12.453 3.127 1 98.69 198 VAL A CA 1
ATOM 1669 C C . VAL A 1 198 ? -5.547 -12.547 4.598 1 98.69 198 VAL A C 1
ATOM 1671 O O . VAL A 1 198 ? -6.125 -11.617 5.156 1 98.69 198 VAL A O 1
ATOM 1674 N N . LEU A 1 199 ? -5.246 -13.664 5.23 1 98.75 199 LEU A N 1
ATOM 1675 C CA . LEU A 1 199 ? -5.535 -13.805 6.656 1 98.75 199 LEU A CA 1
ATOM 1676 C C . LEU A 1 199 ? -4.727 -12.812 7.477 1 98.75 199 LEU A C 1
ATOM 1678 O O . LEU A 1 199 ? -5.242 -12.219 8.43 1 98.75 199 LEU A O 1
ATOM 1682 N N . CYS A 1 200 ? -3.484 -12.617 7.098 1 98.69 200 CYS A N 1
ATOM 1683 C CA . CYS A 1 200 ? -2.635 -11.617 7.738 1 98.69 200 CYS A CA 1
ATOM 1684 C C . CYS A 1 200 ? -3.201 -10.219 7.543 1 98.69 200 CYS A C 1
ATOM 1686 O O . CYS A 1 200 ? -3.27 -9.438 8.492 1 98.69 200 CYS A O 1
ATOM 1688 N N . LEU A 1 201 ? -3.613 -9.938 6.359 1 98.69 201 LEU A N 1
ATOM 1689 C CA . LEU A 1 201 ? -4.258 -8.664 6.086 1 98.69 201 LEU A CA 1
ATOM 1690 C C . LEU A 1 201 ? -5.484 -8.469 6.973 1 98.69 201 LEU A C 1
ATOM 1692 O O . LEU A 1 201 ? -5.691 -7.387 7.523 1 98.69 201 LEU A O 1
ATOM 1696 N N . GLY A 1 202 ? -6.277 -9.547 7.082 1 98.69 202 GLY A N 1
ATOM 1697 C CA . GLY A 1 202 ? -7.465 -9.477 7.918 1 98.69 202 GLY A CA 1
ATOM 1698 C C . GLY A 1 202 ? -7.16 -9.133 9.359 1 98.69 202 GLY A C 1
ATOM 1699 O O . GLY A 1 202 ? -7.863 -8.32 9.977 1 98.69 202 GLY A O 1
ATOM 1700 N N . ILE A 1 203 ? -6.145 -9.688 9.859 1 98.62 203 ILE A N 1
ATOM 1701 C CA . ILE A 1 203 ? -5.746 -9.445 11.242 1 98.62 203 ILE A CA 1
ATOM 1702 C C . ILE A 1 203 ? -5.289 -7.996 11.398 1 98.62 203 ILE A C 1
ATOM 1704 O O . ILE A 1 203 ? -5.66 -7.32 12.359 1 98.62 203 ILE A O 1
ATOM 1708 N N . LEU A 1 204 ? -4.508 -7.547 10.492 1 98.5 204 LEU A N 1
ATOM 1709 C CA . LEU A 1 204 ? -4.004 -6.18 10.555 1 98.5 204 LEU A CA 1
ATOM 1710 C C . LEU A 1 204 ? -5.148 -5.176 10.438 1 98.5 204 LEU A C 1
ATOM 1712 O O . LEU A 1 204 ? -5.156 -4.156 11.141 1 98.5 204 LEU A O 1
ATOM 1716 N N . VAL A 1 205 ? -6.086 -5.457 9.562 1 98.62 205 VAL A N 1
ATOM 1717 C CA . VAL A 1 205 ? -7.25 -4.586 9.422 1 98.62 205 VAL A CA 1
ATOM 1718 C C . VAL A 1 205 ? -8.039 -4.566 10.734 1 98.62 205 VAL A C 1
ATOM 1720 O O . VAL A 1 205 ? -8.492 -3.508 11.172 1 98.62 205 VAL A O 1
ATOM 1723 N N . PHE A 1 206 ? -8.188 -5.699 11.32 1 98.56 206 PHE A N 1
ATOM 1724 C CA . PHE A 1 206 ? -8.891 -5.816 12.594 1 98.56 206 PHE A CA 1
ATOM 1725 C C . PHE A 1 206 ? -8.258 -4.922 13.648 1 98.56 206 PHE A C 1
ATOM 1727 O O . PHE A 1 206 ? -8.953 -4.156 14.328 1 98.56 206 PHE A O 1
ATOM 1734 N N . ILE A 1 207 ? -6.961 -4.977 13.75 1 98.12 207 ILE A N 1
ATOM 1735 C CA . ILE A 1 207 ? -6.23 -4.199 14.742 1 98.12 207 ILE A CA 1
ATOM 1736 C C . ILE A 1 207 ? -6.387 -2.709 14.445 1 98.12 207 ILE A C 1
ATOM 1738 O O . ILE A 1 207 ? -6.656 -1.913 15.344 1 98.12 207 ILE A O 1
ATOM 1742 N N . ALA A 1 208 ? -6.281 -2.334 13.227 1 97.69 208 ALA A N 1
ATOM 1743 C CA . ALA A 1 208 ? -6.367 -0.93 12.836 1 97.69 208 ALA A CA 1
ATOM 1744 C C . ALA A 1 208 ? -7.773 -0.384 13.062 1 97.69 208 ALA A C 1
ATOM 1746 O O . ALA A 1 208 ? -7.941 0.735 13.555 1 97.69 208 ALA A O 1
ATOM 1747 N N . ASP A 1 209 ? -8.766 -1.153 12.711 1 98.38 209 ASP A N 1
ATOM 1748 C CA . ASP A 1 209 ? -10.148 -0.723 12.906 1 98.38 209 ASP A CA 1
ATOM 1749 C C . ASP A 1 209 ? -10.469 -0.605 14.398 1 98.38 209 ASP A C 1
ATOM 1751 O O . ASP A 1 209 ? -11.164 0.328 14.812 1 98.38 209 ASP A O 1
ATOM 1755 N N . ALA A 1 210 ? -10.016 -1.563 15.156 1 98 210 ALA A N 1
ATOM 1756 C CA . ALA A 1 210 ? -10.234 -1.5 16.609 1 98 210 ALA A CA 1
ATOM 1757 C C . ALA A 1 210 ? -9.586 -0.25 17.203 1 98 210 ALA A C 1
ATOM 1759 O O . ALA A 1 210 ? -10.18 0.418 18.047 1 98 210 ALA A O 1
ATOM 1760 N N . TYR A 1 211 ? -8.43 0.029 16.75 1 96.62 211 TYR A N 1
ATOM 1761 C CA . TYR A 1 211 ? -7.738 1.228 17.203 1 96.62 211 TYR A CA 1
ATOM 1762 C C . TYR A 1 211 ? -8.523 2.482 16.844 1 96.62 211 TYR A C 1
ATOM 1764 O O . TYR A 1 211 ? -8.633 3.408 17.641 1 96.62 211 TYR A O 1
ATOM 1772 N N . TYR A 1 212 ? -9.078 2.559 15.672 1 96.88 212 TYR A N 1
ATOM 1773 C CA . TYR A 1 212 ? -9.828 3.729 15.227 1 96.88 212 TYR A CA 1
ATOM 1774 C C . TYR A 1 212 ? -11.086 3.922 16.062 1 96.88 212 TYR A C 1
ATOM 1776 O O . TYR A 1 212 ? -11.414 5.043 16.453 1 96.88 212 TYR A O 1
ATOM 1784 N N . VAL A 1 213 ? -11.766 2.861 16.344 1 97.38 213 VAL A N 1
ATOM 1785 C CA . VAL A 1 213 ? -12.953 2.928 17.188 1 97.38 213 VAL A CA 1
ATOM 1786 C C . VAL A 1 213 ? -12.578 3.424 18.578 1 97.38 213 VAL A C 1
ATOM 1788 O O . VAL A 1 213 ? -13.273 4.266 19.156 1 97.38 213 VAL A O 1
ATOM 1791 N N . TYR A 1 214 ? -11.477 2.953 19.062 1 96.5 214 TYR A N 1
ATOM 1792 C CA . TYR A 1 214 ? -10.984 3.383 20.359 1 96.5 214 TYR A CA 1
ATOM 1793 C C . TYR A 1 214 ? -10.617 4.863 20.344 1 96.5 214 TYR A C 1
ATOM 1795 O O . TYR A 1 214 ? -10.977 5.609 21.25 1 96.5 214 TYR A O 1
ATOM 1803 N N . LEU A 1 215 ? -9.914 5.27 19.344 1 93.62 215 LEU A N 1
ATOM 1804 C CA . LEU A 1 215 ? -9.516 6.664 19.203 1 93.62 215 LEU A CA 1
ATOM 1805 C C . LEU A 1 215 ? -10.727 7.582 19.141 1 93.62 215 LEU A C 1
ATOM 1807 O O . LEU A 1 215 ? -10.734 8.656 19.734 1 93.62 215 LEU A O 1
ATOM 1811 N N . PHE A 1 216 ? -11.711 7.145 18.453 1 94.12 216 PHE A N 1
ATOM 1812 C CA . PHE A 1 216 ? -12.953 7.898 18.328 1 94.12 216 PHE A CA 1
ATOM 1813 C C . PHE A 1 216 ? -13.648 8.031 19.672 1 94.12 216 PHE A C 1
ATOM 1815 O O . PHE A 1 216 ? -14.125 9.109 20.031 1 94.12 216 PHE A O 1
ATOM 1822 N N . ALA A 1 217 ? -13.672 7.02 20.453 1 93.62 217 ALA A N 1
ATOM 1823 C CA . ALA A 1 217 ? -14.312 7.012 21.766 1 93.62 217 ALA A CA 1
ATOM 1824 C C . ALA A 1 217 ? -13.586 7.938 22.734 1 93.62 217 ALA A C 1
ATOM 1826 O O . ALA A 1 217 ? -14.227 8.633 23.531 1 93.62 217 ALA A O 1
ATOM 1827 N N . LYS A 1 218 ? -12.344 8.047 22.578 1 91.81 218 LYS A N 1
ATOM 1828 C CA . LYS A 1 218 ? -11.523 8.844 23.484 1 91.81 218 LYS A CA 1
ATOM 1829 C C . LYS A 1 218 ? -11.664 10.336 23.188 1 91.81 218 LYS A C 1
ATOM 1831 O O . LYS A 1 218 ? -11.578 11.172 24.094 1 91.81 218 LYS A O 1
ATOM 1836 N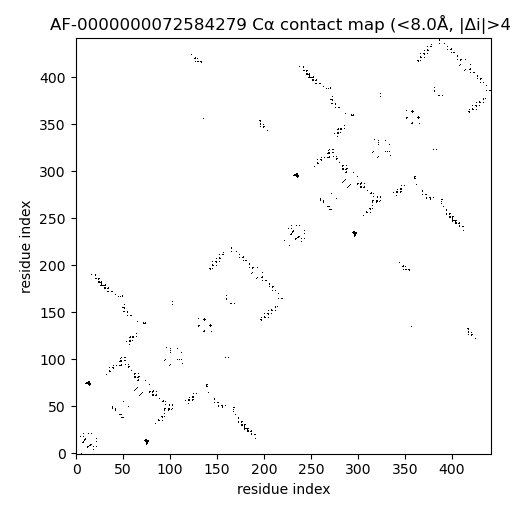 N . THR A 1 219 ? -11.781 10.664 21.969 1 86.56 219 THR A N 1
ATOM 1837 C CA . THR A 1 219 ? -11.844 12.062 21.578 1 86.56 219 THR A CA 1
ATOM 1838 C C . THR A 1 219 ? -13.258 12.609 21.75 1 86.56 219 THR A C 1
ATOM 1840 O O . THR A 1 219 ? -13.453 13.828 21.828 1 86.56 219 THR A O 1
ATOM 1843 N N . ARG A 1 220 ? -14.289 11.812 21.812 1 75.94 220 ARG A N 1
ATOM 1844 C CA . ARG A 1 220 ? -15.672 12.234 22.047 1 75.94 220 ARG A CA 1
ATOM 1845 C C . ARG A 1 220 ? -15.891 12.633 23.5 1 75.94 220 ARG A C 1
ATOM 1847 O O . ARG A 1 220 ? -16.797 13.406 23.797 1 75.94 220 ARG A O 1
ATOM 1854 N N . LYS A 1 221 ? -15.031 12.305 24.438 1 59.88 221 LYS A N 1
ATOM 1855 C CA . LYS A 1 221 ? -15.172 12.695 25.844 1 59.88 221 LYS A CA 1
ATOM 1856 C C . LYS A 1 221 ? -14.469 14.023 26.125 1 59.88 221 LYS A C 1
ATOM 1858 O O . LYS A 1 221 ? -13.438 14.32 25.516 1 59.88 221 LYS A O 1
ATOM 1863 N N . MET B 1 1 ? 32.25 -17.312 -26.812 1 56.53 1 MET B N 1
ATOM 1864 C CA . MET B 1 1 ? 31.766 -16.438 -25.75 1 56.53 1 MET B CA 1
ATOM 1865 C C . MET B 1 1 ? 32.906 -15.953 -24.875 1 56.53 1 MET B C 1
ATOM 1867 O O . MET B 1 1 ? 33.719 -16.75 -24.391 1 56.53 1 MET B O 1
ATOM 1871 N N . GLY B 1 2 ? 33.25 -14.586 -24.969 1 59.88 2 GLY B N 1
ATOM 1872 C CA . GLY B 1 2 ? 34.406 -14.039 -24.266 1 59.88 2 GLY B CA 1
ATOM 1873 C C . GLY B 1 2 ? 34.344 -14.297 -22.766 1 59.88 2 GLY B C 1
ATOM 1874 O O . GLY B 1 2 ? 33.312 -14.688 -22.234 1 59.88 2 GLY B O 1
ATOM 1875 N N . PHE B 1 3 ? 35.5 -14.477 -22.234 1 64.38 3 PHE B N 1
ATOM 1876 C CA . PHE B 1 3 ? 35.719 -14.742 -20.812 1 64.38 3 PHE B CA 1
ATOM 1877 C C . PHE B 1 3 ? 34.75 -13.938 -19.953 1 64.38 3 PHE B C 1
ATOM 1879 O O . PHE B 1 3 ? 34.125 -14.477 -19.031 1 64.38 3 PHE B O 1
ATOM 1886 N N . LEU B 1 4 ? 34.594 -12.742 -20.297 1 64.12 4 LEU B N 1
ATOM 1887 C CA . LEU B 1 4 ? 33.719 -11.859 -19.547 1 64.12 4 LEU B CA 1
ATOM 1888 C C . LEU B 1 4 ? 32.25 -12.289 -19.688 1 64.12 4 LEU B C 1
ATOM 1890 O O . LEU B 1 4 ? 31.5 -12.242 -18.719 1 64.12 4 LEU B O 1
ATOM 1894 N N . GLU B 1 5 ? 31.969 -12.75 -20.797 1 70.12 5 GLU B N 1
ATOM 1895 C CA . GLU B 1 5 ? 30.609 -13.219 -21.047 1 70.12 5 GLU B CA 1
ATOM 1896 C C . GLU B 1 5 ? 30.297 -14.477 -20.25 1 70.12 5 GLU B C 1
ATOM 1898 O O . GLU B 1 5 ? 29.188 -14.641 -19.734 1 70.12 5 GLU B O 1
ATOM 1903 N N . ARG B 1 6 ? 31.297 -15.289 -20.156 1 71.62 6 ARG B N 1
ATOM 1904 C CA . ARG B 1 6 ? 31.125 -16.547 -19.422 1 71.62 6 ARG B CA 1
ATOM 1905 C C . ARG B 1 6 ? 30.906 -16.281 -17.938 1 71.62 6 ARG B C 1
ATOM 1907 O O . ARG B 1 6 ? 30.062 -16.922 -17.312 1 71.62 6 ARG B O 1
ATOM 1914 N N . ILE B 1 7 ? 31.625 -15.266 -17.547 1 72.06 7 ILE B N 1
ATOM 1915 C CA . ILE B 1 7 ? 31.516 -14.953 -16.125 1 72.06 7 ILE B CA 1
ATOM 1916 C C . ILE B 1 7 ? 30.188 -14.242 -15.859 1 72.06 7 ILE B C 1
ATOM 1918 O O . ILE B 1 7 ? 29.516 -14.531 -14.867 1 72.06 7 ILE B O 1
ATOM 1922 N N . LEU B 1 8 ? 29.891 -13.492 -16.797 1 73.94 8 LEU B N 1
ATOM 1923 C CA . LEU B 1 8 ? 28.734 -12.625 -16.562 1 73.94 8 LEU B CA 1
ATOM 1924 C C . LEU B 1 8 ? 27.438 -13.359 -16.875 1 73.94 8 LEU B C 1
ATOM 1926 O O . LEU B 1 8 ? 26.344 -12.82 -16.688 1 73.94 8 LEU B O 1
ATOM 1930 N N . THR B 1 9 ? 27.609 -14.617 -17.25 1 77.56 9 THR B N 1
ATOM 1931 C CA . THR B 1 9 ? 26.391 -15.359 -17.531 1 77.56 9 THR B CA 1
ATOM 1932 C C . THR B 1 9 ? 26.375 -16.688 -16.781 1 77.56 9 THR B C 1
ATOM 1934 O O . THR B 1 9 ? 25.547 -17.562 -17.047 1 77.56 9 THR B O 1
ATOM 1937 N N . ASP B 1 10 ? 27.344 -16.781 -15.914 1 83.69 10 ASP B N 1
ATOM 1938 C CA . ASP B 1 10 ? 27.375 -18 -15.109 1 83.69 10 ASP B CA 1
ATOM 1939 C C . ASP B 1 10 ? 26.156 -18.062 -14.18 1 83.69 10 ASP B C 1
ATOM 1941 O O . ASP B 1 10 ? 25.969 -17.172 -13.344 1 83.69 10 ASP B O 1
ATOM 1945 N N . PRO B 1 11 ? 25.391 -19.094 -14.312 1 83.44 11 PRO B N 1
ATOM 1946 C CA . PRO B 1 11 ? 24.141 -19.156 -13.547 1 83.44 11 PRO B CA 1
ATOM 1947 C C . PRO B 1 11 ? 24.375 -19.297 -12.047 1 83.44 11 PRO B C 1
ATOM 1949 O O . PRO B 1 11 ? 23.547 -18.844 -11.242 1 83.44 11 PRO B O 1
ATOM 1952 N N . TYR B 1 12 ? 25.438 -19.828 -11.719 1 85.19 12 TYR B N 1
ATOM 1953 C CA . TYR B 1 12 ? 25.75 -19.969 -10.297 1 85.19 12 TYR B CA 1
ATOM 1954 C C . TYR B 1 12 ? 26.016 -18.609 -9.664 1 85.19 12 TYR B C 1
ATOM 1956 O O . TYR B 1 12 ? 25.516 -18.328 -8.562 1 85.19 12 TYR B O 1
ATOM 1964 N N . TYR B 1 13 ? 26.688 -17.812 -10.352 1 84 13 TYR B N 1
ATOM 1965 C CA . TYR B 1 13 ? 27.062 -16.516 -9.797 1 84 13 TYR B CA 1
ATOM 1966 C C . TYR B 1 13 ? 26.016 -15.453 -10.117 1 84 13 TYR B C 1
ATOM 1968 O O . TYR B 1 13 ? 25.562 -14.734 -9.227 1 84 13 TYR B O 1
ATOM 1976 N N . LEU B 1 14 ? 25.578 -15.414 -11.312 1 85 14 LEU B N 1
ATOM 1977 C CA . LEU B 1 14 ? 24.781 -14.273 -11.727 1 85 14 LEU B CA 1
ATOM 1978 C C . LEU B 1 14 ? 23.359 -14.70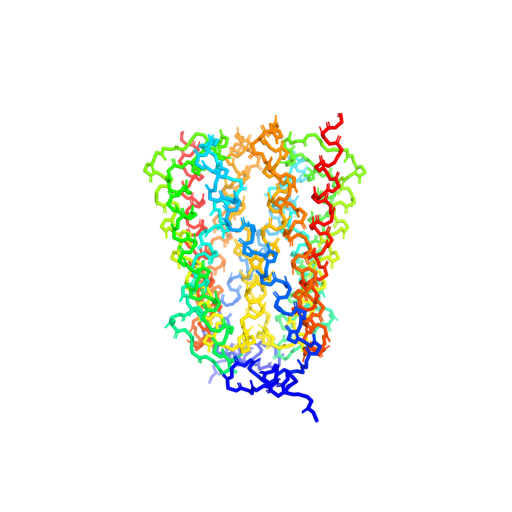3 -12.086 1 85 14 LEU B C 1
ATOM 1980 O O . LEU B 1 14 ? 22.594 -13.922 -12.656 1 85 14 LEU B O 1
ATOM 1984 N N . GLY B 1 15 ? 23.062 -15.914 -11.734 1 82.94 15 GLY B N 1
ATOM 1985 C CA . GLY B 1 15 ? 21.719 -16.391 -12.016 1 82.94 15 GLY B CA 1
ATOM 1986 C C . GLY B 1 15 ? 21.516 -16.75 -13.477 1 82.94 15 GLY B C 1
ATOM 1987 O O . GLY B 1 15 ? 22.453 -16.672 -14.281 1 82.94 15 GLY B O 1
ATOM 1988 N N . LYS B 1 16 ? 20.234 -17.156 -13.805 1 86.19 16 LYS B N 1
ATOM 1989 C CA . LYS B 1 16 ? 19.891 -17.547 -15.164 1 86.19 16 LYS B CA 1
ATOM 1990 C C . LYS B 1 16 ? 19.438 -16.344 -15.977 1 86.19 16 LYS B C 1
ATOM 1992 O O . LYS B 1 16 ? 18.297 -16.297 -16.453 1 86.19 16 LYS B O 1
ATOM 1997 N N . PHE B 1 17 ? 20.328 -15.328 -16.094 1 91 17 PHE B N 1
ATOM 1998 C CA . PHE B 1 17 ? 20.062 -14.086 -16.812 1 91 17 PHE B CA 1
ATOM 1999 C C . PHE B 1 17 ? 21.031 -13.922 -17.969 1 91 17 PHE B C 1
ATOM 2001 O O . PHE B 1 17 ? 22.141 -14.461 -17.953 1 91 17 PHE B O 1
ATOM 2008 N N . THR B 1 18 ? 20.625 -13.258 -18.969 1 90.94 18 THR B N 1
ATOM 2009 C CA . THR B 1 18 ? 21.484 -12.93 -20.094 1 90.94 18 THR B CA 1
ATOM 2010 C C . THR B 1 18 ? 22.484 -11.844 -19.719 1 90.94 18 THR B C 1
ATOM 2012 O O . THR B 1 18 ? 22.391 -11.25 -18.641 1 90.94 18 THR B O 1
ATOM 2015 N N . LEU B 1 19 ? 23.406 -11.609 -20.562 1 90.06 19 LEU B N 1
ATOM 2016 C CA . LEU B 1 19 ? 24.406 -10.578 -20.328 1 90.06 19 LEU B CA 1
ATOM 2017 C C . LEU B 1 19 ? 23.766 -9.203 -20.203 1 90.06 19 LEU B C 1
ATOM 2019 O O . LEU B 1 19 ? 24.094 -8.43 -19.297 1 90.06 19 LEU B O 1
ATOM 2023 N N . LEU B 1 20 ? 22.938 -8.906 -21.109 1 93.06 20 LEU B N 1
ATOM 2024 C CA . LEU B 1 20 ? 22.25 -7.621 -21.109 1 93.06 20 LEU B CA 1
ATOM 2025 C C . LEU B 1 20 ? 21.453 -7.426 -19.812 1 93.06 20 LEU B C 1
ATOM 2027 O O . LEU B 1 20 ? 21.516 -6.363 -19.203 1 93.06 20 LEU B O 1
ATOM 2031 N N . GLU B 1 21 ? 20.781 -8.398 -19.406 1 93.75 21 GLU B N 1
ATOM 2032 C CA . GLU B 1 21 ? 20 -8.359 -18.172 1 93.75 21 GLU B CA 1
ATOM 2033 C C . GLU B 1 21 ? 20.891 -8.141 -16.953 1 93.75 21 GLU B C 1
ATOM 2035 O O . GLU B 1 21 ? 20.578 -7.32 -16.094 1 93.75 21 GLU B O 1
ATOM 2040 N N . ASN B 1 22 ? 21.969 -8.797 -16.953 1 92.38 22 ASN B N 1
ATOM 2041 C CA . ASN B 1 22 ? 22.906 -8.656 -15.836 1 92.38 22 ASN B CA 1
ATOM 2042 C C . ASN B 1 22 ? 23.531 -7.266 -15.789 1 92.38 22 ASN B C 1
ATOM 2044 O O . ASN B 1 22 ? 23.766 -6.719 -14.711 1 92.38 22 ASN B O 1
ATOM 2048 N N . VAL B 1 23 ? 23.797 -6.742 -16.906 1 93.5 23 VAL B N 1
ATOM 2049 C CA . VAL B 1 23 ? 24.375 -5.402 -16.969 1 93.5 23 VAL B CA 1
ATOM 2050 C C . VAL B 1 23 ? 23.391 -4.387 -16.391 1 93.5 23 VAL B C 1
ATOM 2052 O O . VAL B 1 23 ? 23.766 -3.545 -15.57 1 93.5 23 VAL B O 1
ATOM 2055 N N . PHE B 1 24 ? 22.188 -4.496 -16.75 1 95.5 24 PHE B N 1
ATOM 2056 C CA . PHE B 1 24 ? 21.172 -3.594 -16.234 1 95.5 24 PHE B CA 1
ATOM 2057 C C . PHE B 1 24 ? 21 -3.773 -14.719 1 95.5 24 PHE B C 1
ATOM 2059 O O . PHE B 1 24 ? 20.906 -2.793 -13.984 1 95.5 24 PHE B O 1
ATOM 2066 N N . LEU B 1 25 ? 21 -4.98 -14.32 1 93.62 25 LEU B N 1
ATOM 2067 C CA . LEU B 1 25 ? 20.875 -5.281 -12.898 1 93.62 25 LEU B CA 1
ATOM 2068 C C . LEU B 1 25 ? 22.031 -4.68 -12.109 1 93.62 25 LEU B C 1
ATOM 2070 O O . LEU B 1 25 ? 21.828 -4.023 -11.086 1 93.62 25 LEU B O 1
ATOM 2074 N N . LEU B 1 26 ? 23.25 -4.859 -12.602 1 92.06 26 LEU B N 1
ATOM 2075 C CA . LEU B 1 26 ? 24.438 -4.41 -11.891 1 92.06 26 LEU B CA 1
ATOM 2076 C C . LEU B 1 26 ? 24.5 -2.887 -11.836 1 92.06 26 LEU B C 1
ATOM 2078 O O . LEU B 1 26 ? 24.875 -2.309 -10.812 1 92.06 26 LEU B O 1
ATOM 2082 N N . ILE B 1 27 ? 24.109 -2.264 -12.891 1 96.12 27 ILE B N 1
ATOM 2083 C CA . ILE B 1 27 ? 24.094 -0.806 -12.906 1 96.12 27 ILE B CA 1
ATOM 2084 C C . ILE B 1 27 ? 23.062 -0.292 -11.898 1 96.12 27 ILE B C 1
ATOM 2086 O O . ILE B 1 27 ? 23.328 0.671 -11.172 1 96.12 27 ILE B O 1
ATOM 2090 N N . GLY B 1 28 ? 21.906 -0.919 -11.883 1 96.31 28 GLY B N 1
ATOM 2091 C CA . GLY B 1 28 ? 20.906 -0.566 -10.883 1 96.31 28 GLY B CA 1
ATOM 2092 C C . GLY B 1 28 ? 21.406 -0.692 -9.461 1 96.31 28 GLY B C 1
ATOM 2093 O O . GLY B 1 28 ? 21.156 0.184 -8.625 1 96.31 28 GLY B O 1
ATOM 2094 N N . VAL B 1 29 ? 22.141 -1.713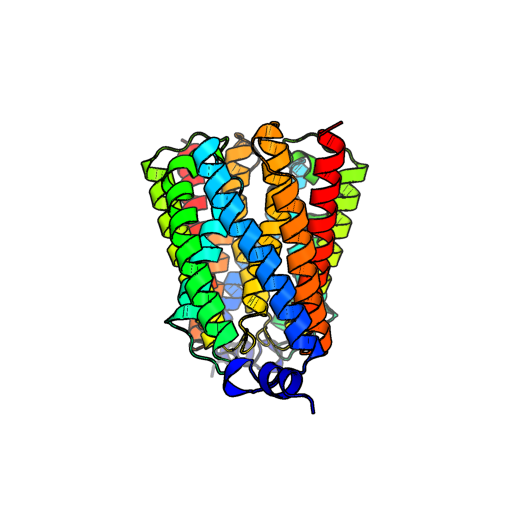 -9.234 1 94.69 29 VAL B N 1
ATOM 2095 C CA . VAL B 1 29 ? 22.688 -1.979 -7.906 1 94.69 29 VAL B CA 1
ATOM 2096 C C . VAL B 1 29 ? 23.672 -0.878 -7.516 1 94.69 29 VAL B C 1
ATOM 2098 O O . VAL B 1 29 ? 23.672 -0.417 -6.375 1 94.69 29 VAL B O 1
ATOM 2101 N N . VAL B 1 30 ? 24.438 -0.445 -8.406 1 95.62 30 VAL B N 1
ATOM 2102 C CA . VAL B 1 30 ? 25.438 0.582 -8.141 1 95.62 30 VAL B CA 1
ATOM 2103 C C . VAL B 1 30 ? 24.75 1.89 -7.754 1 95.62 30 VAL B C 1
ATOM 2105 O O . VAL B 1 30 ? 25.141 2.537 -6.777 1 95.62 30 VAL B O 1
ATOM 2108 N N . PHE B 1 31 ? 23.766 2.27 -8.461 1 97.69 31 PHE B N 1
ATOM 2109 C CA . PHE B 1 31 ? 23.031 3.488 -8.156 1 97.69 31 PHE B CA 1
ATOM 2110 C C . PHE B 1 31 ? 22.375 3.395 -6.785 1 97.69 31 PHE B C 1
ATOM 2112 O O . PHE B 1 31 ? 22.422 4.344 -6 1 97.69 31 PHE B O 1
ATOM 2119 N N . TRP B 1 32 ? 21.812 2.27 -6.488 1 96.75 32 TRP B N 1
ATOM 2120 C CA . TRP B 1 32 ? 21.125 2.115 -5.207 1 96.75 32 TRP B CA 1
ATOM 2121 C C . TRP B 1 32 ? 22.125 2.035 -4.062 1 96.75 32 TRP B C 1
ATOM 2123 O O . TRP B 1 32 ? 21.828 2.445 -2.936 1 96.75 32 TRP B O 1
ATOM 2133 N N . ALA B 1 33 ? 23.312 1.498 -4.355 1 96.25 33 ALA B N 1
ATOM 2134 C CA . ALA B 1 33 ? 24.359 1.525 -3.344 1 96.25 33 ALA B CA 1
ATOM 2135 C C . ALA B 1 33 ? 24.719 2.959 -2.961 1 96.25 33 ALA B C 1
ATOM 2137 O O . ALA B 1 33 ? 24.875 3.273 -1.779 1 96.25 33 ALA B O 1
ATOM 2138 N N . TYR B 1 34 ? 24.812 3.734 -3.938 1 97.5 34 TYR B N 1
ATOM 2139 C CA . TYR B 1 34 ? 25.062 5.145 -3.658 1 97.5 34 TYR B CA 1
ATOM 2140 C C . TYR B 1 34 ? 23.938 5.734 -2.807 1 97.5 34 TYR B C 1
ATOM 2142 O O . TYR B 1 34 ? 24.203 6.488 -1.866 1 97.5 34 TYR B O 1
ATOM 2150 N N . VAL B 1 35 ? 22.703 5.461 -3.123 1 97.94 35 VAL B N 1
ATOM 2151 C CA . VAL B 1 35 ? 21.562 5.988 -2.393 1 97.94 35 VAL B CA 1
ATOM 2152 C C . VAL B 1 35 ? 21.672 5.621 -0.915 1 97.94 35 VAL B C 1
ATOM 2154 O O . VAL B 1 35 ? 21.5 6.477 -0.041 1 97.94 35 VAL B O 1
ATOM 2157 N N . TYR B 1 36 ? 22.031 4.406 -0.645 1 97.75 36 TYR B N 1
ATOM 2158 C CA . TYR B 1 36 ? 22.125 3.945 0.736 1 97.75 36 TYR B CA 1
ATOM 2159 C C . TYR B 1 36 ? 23.25 4.672 1.471 1 97.75 36 TYR B C 1
ATOM 2161 O O . TYR B 1 36 ? 23.047 5.16 2.586 1 97.75 36 TYR B O 1
ATOM 2169 N N . PHE B 1 37 ? 24.312 4.816 0.817 1 97.75 37 PHE B N 1
ATOM 2170 C CA . PHE B 1 37 ? 25.453 5.484 1.436 1 97.75 37 PHE B CA 1
ATOM 2171 C C . PHE B 1 37 ? 25.156 6.957 1.691 1 97.75 37 PHE B C 1
ATOM 2173 O O . PHE B 1 37 ? 25.453 7.48 2.768 1 97.75 37 PHE B O 1
ATOM 2180 N N . ALA B 1 38 ? 24.625 7.543 0.718 1 97.75 38 ALA B N 1
ATOM 2181 C CA . ALA B 1 38 ? 24.281 8.961 0.84 1 97.75 38 ALA B CA 1
ATOM 2182 C C . ALA B 1 38 ? 23.234 9.188 1.919 1 97.75 38 ALA B C 1
ATOM 2184 O O . ALA B 1 38 ? 23.266 10.188 2.639 1 97.75 38 ALA B O 1
ATOM 2185 N N . LEU B 1 39 ? 22.281 8.281 2 1 97.62 39 LEU B N 1
ATOM 2186 C CA . LEU B 1 39 ? 21.266 8.367 3.035 1 97.62 39 LEU B CA 1
ATOM 2187 C C . LEU B 1 39 ? 21.891 8.328 4.426 1 97.62 39 LEU B C 1
ATOM 2189 O O . LEU B 1 39 ? 21.484 9.086 5.312 1 97.62 39 LEU B O 1
ATOM 2193 N N . ILE B 1 40 ? 22.844 7.496 4.633 1 97.94 40 ILE B N 1
ATOM 2194 C CA . ILE B 1 40 ? 23.531 7.348 5.914 1 97.94 40 ILE B CA 1
ATOM 2195 C C . ILE B 1 40 ? 24.328 8.609 6.219 1 97.94 40 ILE B C 1
ATOM 2197 O O . ILE B 1 40 ? 24.188 9.195 7.301 1 97.94 40 ILE B O 1
ATOM 2201 N N . ALA B 1 41 ? 25.062 9.055 5.25 1 97.69 41 ALA B N 1
ATOM 2202 C CA . ALA B 1 41 ? 25.906 10.227 5.434 1 97.69 41 ALA B CA 1
ATOM 2203 C C . ALA B 1 41 ? 25.062 11.469 5.723 1 97.69 41 ALA B C 1
ATOM 2205 O O . ALA B 1 41 ? 25.344 12.211 6.664 1 97.69 41 ALA B O 1
ATOM 2206 N N . ASP B 1 42 ? 24.047 11.617 4.98 1 97.19 42 ASP B N 1
ATOM 2207 C CA . ASP B 1 42 ? 23.203 12.797 5.109 1 97.19 42 ASP B CA 1
ATOM 2208 C C . ASP B 1 42 ? 22.438 12.789 6.434 1 97.19 42 ASP B C 1
ATOM 2210 O O . ASP B 1 42 ? 22.266 13.836 7.062 1 97.19 42 ASP B O 1
ATOM 2214 N N . SER B 1 43 ? 21.938 11.656 6.789 1 97 43 SER B N 1
ATOM 2215 C CA . SER B 1 43 ? 21.188 11.547 8.039 1 97 43 SER B CA 1
ATOM 2216 C C . SER B 1 43 ? 22.062 11.891 9.242 1 97 43 SER B C 1
ATOM 2218 O O . SER B 1 43 ? 21.609 12.516 10.195 1 97 43 SER B O 1
ATOM 2220 N N . ASN B 1 44 ? 23.359 11.508 9.188 1 96.81 44 ASN B N 1
ATOM 2221 C CA . ASN B 1 44 ? 24.281 11.797 10.273 1 96.81 44 ASN B CA 1
ATOM 2222 C C . ASN B 1 44 ? 24.641 13.281 10.328 1 96.81 44 ASN B C 1
ATOM 2224 O O . ASN B 1 44 ? 24.766 13.852 11.414 1 96.81 44 ASN B O 1
ATOM 2228 N N . ARG B 1 45 ? 24.703 13.82 9.211 1 96.62 45 ARG B N 1
ATOM 2229 C CA . ARG B 1 45 ? 25.094 15.219 9.125 1 96.62 45 ARG B CA 1
ATOM 2230 C C . ARG B 1 45 ? 23.922 16.141 9.508 1 96.62 45 ARG B C 1
ATOM 2232 O O . ARG B 1 45 ? 24.109 17.062 10.297 1 96.62 45 ARG B O 1
ATOM 2239 N N . LYS B 1 46 ? 22.766 15.852 9.016 1 96.44 46 LYS B N 1
ATOM 2240 C CA . LYS B 1 46 ? 21.625 16.75 9.164 1 96.44 46 LYS B CA 1
ATOM 2241 C C . LYS B 1 46 ? 20.781 16.344 10.367 1 96.44 46 LYS B C 1
ATOM 2243 O O . LYS B 1 46 ? 19.875 17.094 10.781 1 96.44 46 LYS B O 1
ATOM 2248 N N . GLN B 1 47 ? 21 15.148 10.867 1 96.69 47 GLN B N 1
ATOM 2249 C CA . GLN B 1 47 ? 20.188 14.594 11.953 1 96.69 47 GLN B CA 1
ATOM 2250 C C . GLN B 1 47 ? 18.703 14.555 11.57 1 96.69 47 GLN B C 1
ATOM 2252 O O . GLN B 1 47 ? 17.844 14.961 12.359 1 96.69 47 GLN B O 1
ATOM 2257 N N . PHE B 1 48 ? 18.547 14.25 10.312 1 97 48 PHE B N 1
ATOM 2258 C CA . PHE B 1 48 ? 17.25 14.039 9.688 1 97 48 PHE B CA 1
ATOM 2259 C C . PHE B 1 48 ? 17.312 12.938 8.633 1 97 48 PHE B C 1
ATOM 2261 O O . PHE B 1 48 ? 18.281 12.867 7.871 1 97 48 PHE B O 1
ATOM 2268 N N . VAL B 1 49 ? 16.344 12.086 8.703 1 96.88 49 VAL B N 1
ATOM 2269 C CA . VAL B 1 49 ? 16.312 11 7.727 1 96.88 49 VAL B CA 1
ATOM 2270 C C . VAL B 1 49 ? 15.312 11.32 6.625 1 96.88 49 VAL B C 1
ATOM 2272 O O . VAL B 1 49 ? 14.109 11.461 6.887 1 96.88 49 VAL B O 1
ATOM 2275 N N . GLU B 1 50 ? 15.781 11.383 5.395 1 95.5 50 GLU B N 1
ATOM 2276 C CA . GLU B 1 50 ? 14.875 11.75 4.309 1 95.5 50 GLU B CA 1
ATOM 2277 C C . GLU B 1 50 ? 14.016 10.555 3.891 1 95.5 50 GLU B C 1
ATOM 2279 O O . GLU B 1 50 ? 12.938 10.734 3.324 1 95.5 50 GLU B O 1
ATOM 2284 N N . MET B 1 51 ? 14.477 9.328 4.141 1 96.31 51 MET B N 1
ATOM 2285 C CA . MET B 1 51 ? 13.641 8.164 3.867 1 96.31 51 MET B CA 1
ATOM 2286 C C . MET B 1 51 ? 12.453 8.109 4.82 1 96.31 51 MET B C 1
ATOM 2288 O O . MET B 1 51 ? 12.617 8.172 6.039 1 96.31 51 MET B O 1
ATOM 2292 N N . PRO B 1 52 ? 11.266 7.973 4.242 1 96.69 52 PRO B N 1
ATOM 2293 C CA . PRO B 1 52 ? 10.102 7.926 5.125 1 96.69 52 PRO B CA 1
ATOM 2294 C C . PRO B 1 52 ? 10.141 6.75 6.098 1 96.69 52 PRO B C 1
ATOM 2296 O O . PRO B 1 52 ? 10.453 5.625 5.699 1 96.69 52 PRO B O 1
ATOM 2299 N N . VAL B 1 53 ? 9.742 7.023 7.312 1 97.06 53 VAL B N 1
ATOM 2300 C CA . VAL B 1 53 ? 9.805 6.062 8.406 1 97.06 53 VAL B CA 1
ATOM 2301 C C . VAL B 1 53 ? 8.984 4.824 8.055 1 97.06 53 VAL B C 1
ATOM 2303 O O . VAL B 1 53 ? 9.43 3.693 8.258 1 97.06 53 VAL B O 1
ATOM 2306 N N . PHE B 1 54 ? 7.852 5.012 7.488 1 96.56 54 PHE B N 1
ATOM 2307 C CA . PHE B 1 54 ? 6.938 3.928 7.141 1 96.56 54 PHE B CA 1
ATOM 2308 C C . PHE B 1 54 ? 7.625 2.906 6.242 1 96.56 54 PHE B C 1
ATOM 2310 O O . PHE B 1 54 ? 7.543 1.7 6.488 1 96.56 54 PHE B O 1
ATOM 2317 N N . ILE B 1 55 ? 8.305 3.35 5.27 1 97.06 55 ILE B N 1
ATOM 2318 C CA . ILE B 1 55 ? 8.836 2.434 4.266 1 97.06 55 ILE B CA 1
ATOM 2319 C C . ILE B 1 55 ? 10.242 1.993 4.66 1 97.06 55 ILE B C 1
ATOM 2321 O O . ILE B 1 55 ? 10.734 0.97 4.184 1 97.06 55 ILE B O 1
ATOM 2325 N N . ALA B 1 56 ? 10.938 2.797 5.516 1 97.94 56 ALA B N 1
ATOM 2326 C CA . ALA B 1 56 ? 12.203 2.33 6.066 1 97.94 56 ALA B CA 1
ATOM 2327 C C . ALA B 1 56 ? 12.031 1.008 6.809 1 97.94 56 ALA B C 1
ATOM 2329 O O . ALA B 1 56 ? 12.859 0.105 6.688 1 97.94 56 ALA B O 1
ATOM 2330 N N . CYS B 1 57 ? 10.953 0.914 7.523 1 98.31 57 CYS B N 1
ATOM 2331 C CA . CYS B 1 57 ? 10.641 -0.323 8.234 1 98.31 57 CYS B CA 1
ATOM 2332 C C . CYS B 1 57 ? 10.406 -1.466 7.254 1 98.31 57 CYS B C 1
ATOM 2334 O O . CYS B 1 57 ? 10.844 -2.592 7.484 1 98.31 57 CYS B O 1
ATOM 2336 N N . GLY B 1 58 ? 9.75 -1.146 6.219 1 98.31 58 GLY B N 1
ATOM 2337 C CA . GLY B 1 58 ? 9.5 -2.166 5.211 1 98.31 58 GLY B CA 1
ATOM 2338 C C . GLY B 1 58 ? 10.758 -2.613 4.488 1 98.31 58 GLY B C 1
ATOM 2339 O O . GLY B 1 58 ? 10.938 -3.805 4.227 1 98.31 58 GLY B O 1
ATOM 2340 N N . ASN B 1 59 ? 11.594 -1.697 4.215 1 97.88 59 ASN B N 1
ATOM 2341 C CA . ASN B 1 59 ? 12.805 -1.959 3.451 1 97.88 59 ASN B CA 1
ATOM 2342 C C . ASN B 1 59 ? 13.766 -2.859 4.223 1 97.88 59 ASN B C 1
ATOM 2344 O O . ASN B 1 59 ? 14.312 -3.814 3.664 1 97.88 59 ASN B O 1
ATOM 2348 N N . ILE B 1 60 ? 13.945 -2.553 5.441 1 98.38 60 ILE B N 1
ATOM 2349 C CA . ILE B 1 60 ? 14.875 -3.355 6.227 1 98.38 60 ILE B CA 1
ATOM 2350 C C . ILE B 1 60 ? 14.328 -4.77 6.395 1 98.38 60 ILE B C 1
ATOM 2352 O O . ILE B 1 60 ? 15.078 -5.746 6.316 1 98.38 60 ILE B O 1
ATOM 2356 N N . VAL B 1 61 ? 13.078 -4.898 6.602 1 98.56 61 VAL B N 1
ATOM 2357 C CA . VAL B 1 61 ? 12.453 -6.203 6.773 1 98.56 61 VAL B CA 1
ATOM 2358 C C . VAL B 1 61 ? 12.531 -6.992 5.473 1 98.56 61 VAL B C 1
ATOM 2360 O O . VAL B 1 61 ? 12.797 -8.195 5.484 1 98.56 61 VAL B O 1
ATOM 2363 N N . TRP B 1 62 ? 12.305 -6.32 4.414 1 98.44 62 TRP B N 1
ATOM 2364 C CA . TRP B 1 62 ? 12.359 -6.98 3.113 1 98.44 62 TRP B CA 1
ATOM 2365 C C . TRP B 1 62 ? 13.75 -7.551 2.844 1 98.44 62 TRP B C 1
ATOM 2367 O O . TRP B 1 62 ? 13.883 -8.711 2.453 1 98.44 62 TRP B O 1
ATOM 2377 N N . GLU B 1 63 ? 14.758 -6.789 3.096 1 98 63 GLU B N 1
ATOM 2378 C CA . GLU B 1 63 ? 16.125 -7.234 2.828 1 98 63 GLU B CA 1
ATOM 2379 C C . GLU B 1 63 ? 16.547 -8.32 3.809 1 98 63 GLU B C 1
ATOM 2381 O O . GLU B 1 63 ? 17.312 -9.227 3.447 1 98 63 GLU B O 1
ATOM 2386 N N . PHE B 1 64 ? 16.016 -8.203 4.996 1 98.38 64 PHE B N 1
ATOM 2387 C CA . PHE B 1 64 ? 16.281 -9.273 5.957 1 98.38 64 PHE B CA 1
ATOM 2388 C C . PHE B 1 64 ? 15.672 -10.586 5.488 1 98.38 64 PHE B C 1
ATOM 2390 O O . PHE B 1 64 ? 16.344 -11.617 5.453 1 98.38 64 PHE B O 1
ATOM 2397 N N . LEU B 1 65 ? 14.422 -10.547 5.105 1 98.38 65 LEU B N 1
ATOM 2398 C CA . LEU B 1 65 ? 13.703 -11.758 4.715 1 98.38 65 LEU B CA 1
ATOM 2399 C C . LEU B 1 65 ? 14.289 -12.352 3.438 1 98.38 65 LEU B C 1
ATOM 2401 O O . LEU B 1 65 ? 14.586 -13.539 3.381 1 98.38 65 LEU B O 1
ATOM 2405 N N . TRP B 1 66 ? 14.539 -11.562 2.438 1 97.12 66 TRP B N 1
ATOM 2406 C CA . TRP B 1 66 ? 15.016 -12.047 1.146 1 97.12 66 TRP B CA 1
ATOM 2407 C C . TRP B 1 66 ? 16.516 -12.312 1.186 1 97.12 66 TRP B C 1
ATOM 2409 O O . TRP B 1 66 ? 17.031 -13.07 0.361 1 97.12 66 TRP B O 1
ATOM 2419 N N . GLY B 1 67 ? 17.156 -11.75 2.119 1 96.38 67 GLY B N 1
ATOM 2420 C CA . GLY B 1 67 ? 18.578 -11.984 2.252 1 96.38 67 GLY B CA 1
ATOM 2421 C C . GLY B 1 67 ? 18.906 -13.219 3.08 1 96.38 67 GLY B C 1
ATOM 2422 O O . GLY B 1 67 ? 19.828 -13.969 2.756 1 96.38 67 GLY B O 1
ATOM 2423 N N . PHE B 1 68 ? 18.078 -13.484 4.141 1 96.88 68 PHE B N 1
ATOM 2424 C CA . PHE B 1 68 ? 18.516 -14.492 5.102 1 96.88 68 PHE B CA 1
ATOM 2425 C C . PHE B 1 68 ? 17.469 -15.578 5.273 1 96.88 68 PHE B C 1
ATOM 2427 O O . PHE B 1 68 ? 17.781 -16.703 5.656 1 96.88 68 PHE B O 1
ATOM 2434 N N . VAL B 1 69 ? 16.281 -15.25 5.035 1 97 69 VAL B N 1
ATOM 2435 C CA . VAL B 1 69 ? 15.211 -16.188 5.379 1 97 69 VAL B CA 1
ATOM 2436 C C . VAL B 1 69 ? 14.734 -16.906 4.125 1 97 69 VAL B C 1
ATOM 2438 O O . VAL B 1 69 ? 14.703 -18.141 4.086 1 97 69 VAL B O 1
ATOM 2441 N N . ILE B 1 70 ? 14.414 -16.156 3.074 1 95.81 70 ILE B N 1
ATOM 2442 C CA . ILE B 1 70 ? 13.906 -16.719 1.827 1 95.81 70 ILE B CA 1
ATOM 2443 C C . ILE B 1 70 ? 15.07 -17.172 0.958 1 95.81 70 ILE B C 1
ATOM 2445 O O . ILE B 1 70 ? 16.016 -16.422 0.72 1 95.81 70 ILE B O 1
ATOM 2449 N N . GLN B 1 71 ? 15.023 -18.438 0.587 1 91.06 71 GLN B N 1
ATOM 2450 C CA . GLN B 1 71 ? 16.078 -19.016 -0.24 1 91.06 71 GLN B CA 1
ATOM 2451 C C . GLN B 1 71 ? 15.562 -19.328 -1.641 1 91.06 71 GLN B C 1
ATOM 2453 O O . GLN B 1 71 ? 14.711 -20.203 -1.809 1 91.06 71 GLN B O 1
ATOM 2458 N N . GLU B 1 72 ? 15.984 -18.562 -2.631 1 91.19 72 GLU B N 1
ATOM 2459 C CA . GLU B 1 72 ? 15.656 -18.75 -4.039 1 91.19 72 GLU B CA 1
ATOM 2460 C C . GLU B 1 72 ? 16.922 -18.766 -4.898 1 91.19 72 GLU B C 1
ATOM 2462 O O . GLU B 1 72 ? 17.953 -18.25 -4.496 1 91.19 72 GLU B O 1
ATOM 2467 N N . ASP B 1 73 ? 16.812 -19.438 -6.016 1 89 73 ASP B N 1
ATOM 2468 C CA . ASP B 1 73 ? 17.953 -19.562 -6.918 1 89 73 ASP B CA 1
ATOM 2469 C C . ASP B 1 73 ? 18.062 -18.359 -7.844 1 89 73 ASP B C 1
ATOM 2471 O O . ASP B 1 73 ? 17.672 -18.422 -9.008 1 89 73 ASP B O 1
ATOM 2475 N N . MET B 1 74 ? 18.562 -17.297 -7.352 1 88 74 MET B N 1
ATOM 2476 C CA . MET B 1 74 ? 18.672 -16.078 -8.156 1 88 74 MET B CA 1
ATOM 2477 C C . MET B 1 74 ? 20.125 -15.758 -8.469 1 88 74 MET B C 1
ATOM 2479 O O . MET B 1 74 ? 20.422 -14.789 -9.172 1 88 74 MET B O 1
ATOM 2483 N N . GLY B 1 75 ? 21.062 -16.609 -7.996 1 87.81 75 GLY B N 1
ATOM 2484 C CA . GLY B 1 75 ? 22.484 -16.344 -8.148 1 87.81 75 GLY B CA 1
ATOM 2485 C C . GLY B 1 75 ? 23.109 -15.758 -6.895 1 87.81 75 GLY B C 1
ATOM 2486 O O . GLY B 1 75 ? 22.469 -15.016 -6.152 1 87.81 75 GLY B O 1
ATOM 2487 N N . ILE B 1 76 ? 24.266 -16.047 -6.742 1 88.88 76 ILE B N 1
ATOM 2488 C CA . ILE B 1 76 ? 24.969 -15.703 -5.508 1 88.88 76 ILE B CA 1
ATOM 2489 C C .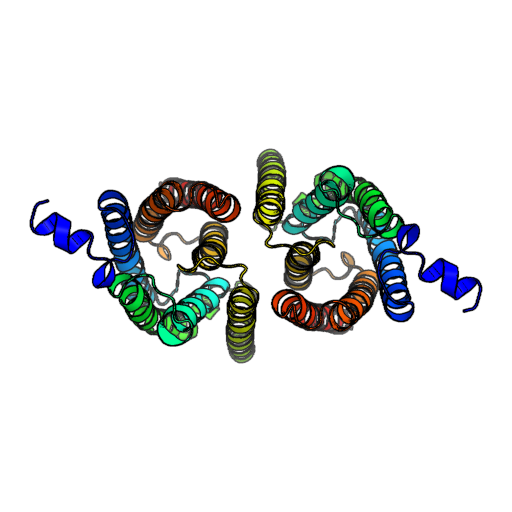 ILE B 1 76 ? 25.156 -14.188 -5.422 1 88.88 76 ILE B C 1
ATOM 2491 O O . ILE B 1 76 ? 25.062 -13.602 -4.34 1 88.88 76 ILE B O 1
ATOM 2495 N N . VAL B 1 77 ? 25.328 -13.609 -6.496 1 86.62 77 VAL B N 1
ATOM 2496 C CA . VAL B 1 77 ? 25.609 -12.172 -6.516 1 86.62 77 VAL B CA 1
ATOM 2497 C C . VAL B 1 77 ? 24.375 -11.406 -6.055 1 86.62 77 VAL B C 1
ATOM 2499 O O . VAL B 1 77 ? 24.469 -10.516 -5.203 1 86.62 77 VAL B O 1
ATOM 2502 N N . LEU B 1 78 ? 23.281 -11.758 -6.527 1 88.56 78 LEU B N 1
ATOM 2503 C CA . LEU B 1 78 ? 22.047 -11.094 -6.113 1 88.56 78 LEU B CA 1
ATOM 2504 C C . LEU B 1 78 ? 21.734 -11.391 -4.652 1 88.56 78 LEU B C 1
ATOM 2506 O O . LEU B 1 78 ? 21.312 -10.5 -3.91 1 88.56 78 LEU B O 1
ATOM 2510 N N . ASN B 1 79 ? 21.969 -12.57 -4.273 1 91.25 79 ASN B N 1
ATOM 2511 C CA . ASN B 1 79 ? 21.719 -12.953 -2.887 1 91.25 79 ASN B CA 1
ATOM 2512 C C . ASN B 1 79 ? 22.594 -12.156 -1.924 1 91.25 79 ASN B C 1
ATOM 2514 O O . ASN B 1 79 ? 22.109 -11.641 -0.917 1 91.25 79 ASN B O 1
ATOM 2518 N N . TRP B 1 80 ? 23.797 -12.047 -2.227 1 90.94 80 TRP B N 1
ATOM 2519 C CA . TRP B 1 80 ? 24.719 -11.289 -1.381 1 90.94 80 TRP B CA 1
ATOM 2520 C C . TRP B 1 80 ? 24.422 -9.789 -1.469 1 90.94 80 TRP B C 1
ATOM 2522 O O . TRP B 1 80 ? 24.656 -9.047 -0.516 1 90.94 80 TRP B O 1
ATOM 2532 N N . GLY B 1 81 ? 23.922 -9.406 -2.627 1 92.5 81 GLY B N 1
ATOM 2533 C CA . GLY B 1 81 ? 23.469 -8.031 -2.732 1 92.5 81 GLY B CA 1
ATOM 2534 C C . GLY B 1 81 ? 22.406 -7.676 -1.706 1 92.5 81 GLY B C 1
ATOM 2535 O O . GLY B 1 81 ? 22.484 -6.625 -1.066 1 92.5 81 GLY B O 1
ATOM 2536 N N . TYR B 1 82 ? 21.453 -8.578 -1.531 1 95.5 82 TYR B N 1
ATOM 2537 C CA . TYR B 1 82 ? 20.391 -8.359 -0.548 1 95.5 82 TYR B CA 1
ATOM 2538 C C . TYR B 1 82 ? 20.953 -8.336 0.866 1 95.5 82 TYR B C 1
ATOM 2540 O O . TYR B 1 82 ? 20.531 -7.539 1.701 1 95.5 82 TYR B O 1
ATOM 2548 N N . LYS B 1 83 ? 21.938 -9.188 1.136 1 96.25 83 LYS B N 1
ATOM 2549 C CA . LYS B 1 83 ? 22.562 -9.266 2.457 1 96.25 83 LYS B CA 1
ATOM 2550 C C . LYS B 1 83 ? 23.312 -7.984 2.781 1 96.25 83 LYS B C 1
ATOM 2552 O O . LYS B 1 83 ? 23.203 -7.449 3.889 1 96.25 83 LYS B O 1
ATOM 2557 N N . LEU B 1 84 ? 24.031 -7.492 1.785 1 96 84 LEU B N 1
ATOM 2558 C CA . LEU B 1 84 ? 24.781 -6.262 1.984 1 96 84 LEU B CA 1
ATOM 2559 C C . LEU B 1 84 ? 23.859 -5.066 2.129 1 96 84 LEU B C 1
ATOM 2561 O O . LEU B 1 84 ? 24.109 -4.172 2.939 1 96 84 LEU B O 1
ATOM 2565 N N . ALA B 1 85 ? 22.844 -5.074 1.335 1 96.44 85 ALA B N 1
ATOM 2566 C CA . ALA B 1 85 ? 21.844 -4.02 1.459 1 96.44 85 ALA B CA 1
ATOM 2567 C C . ALA B 1 85 ? 21.219 -4.02 2.85 1 96.44 85 ALA B C 1
ATOM 2569 O O . ALA B 1 85 ? 20.938 -2.959 3.412 1 96.44 85 ALA B O 1
ATOM 2570 N N . PHE B 1 86 ? 21.031 -5.172 3.416 1 98.06 86 PHE B N 1
ATOM 2571 C CA . PHE B 1 86 ? 20.469 -5.285 4.758 1 98.06 86 PHE B CA 1
ATOM 2572 C C . PHE B 1 86 ? 21.406 -4.652 5.785 1 98.06 86 PHE B C 1
ATOM 2574 O O . PHE B 1 86 ? 20.953 -3.951 6.691 1 98.06 86 PHE B O 1
ATOM 2581 N N . LEU B 1 87 ? 22.641 -4.875 5.629 1 97.62 87 LEU B N 1
ATOM 2582 C CA . LEU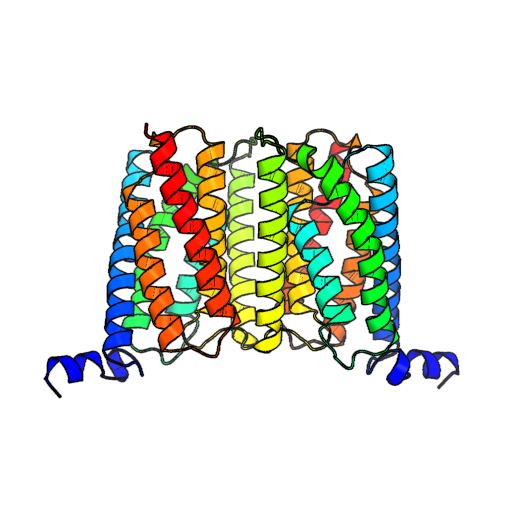 B 1 87 ? 23.609 -4.301 6.562 1 97.62 87 LEU B CA 1
ATOM 2583 C C . LEU B 1 87 ? 23.578 -2.777 6.512 1 97.62 87 LEU B C 1
ATOM 2585 O O . LEU B 1 87 ? 23.625 -2.115 7.551 1 97.62 87 LEU B O 1
ATOM 2589 N N . LEU B 1 88 ? 23.484 -2.266 5.336 1 97.38 88 LEU B N 1
ATOM 2590 C CA . LEU B 1 88 ? 23.359 -0.82 5.195 1 97.38 88 LEU B CA 1
ATOM 2591 C C . LEU B 1 88 ? 22.031 -0.333 5.785 1 97.38 88 LEU B C 1
ATOM 2593 O O . LEU B 1 88 ? 21.984 0.729 6.41 1 97.38 88 LEU B O 1
ATOM 2597 N N . ASP B 1 89 ? 21 -1.117 5.648 1 97.75 89 ASP B N 1
ATOM 2598 C CA . ASP B 1 89 ? 19.688 -0.774 6.184 1 97.75 89 ASP B CA 1
ATOM 2599 C C . ASP B 1 89 ? 19.719 -0.712 7.711 1 97.75 89 ASP B C 1
ATOM 2601 O O . ASP B 1 89 ? 18.969 0.063 8.32 1 97.75 89 ASP B O 1
ATOM 2605 N N . VAL B 1 90 ? 20.547 -1.528 8.289 1 98.31 90 VAL B N 1
ATOM 2606 C CA . VAL B 1 90 ? 20.656 -1.502 9.742 1 98.31 90 VAL B CA 1
ATOM 2607 C C . VAL B 1 90 ? 21.125 -0.124 10.203 1 98.31 90 VAL B C 1
ATOM 2609 O O . VAL B 1 90 ? 20.594 0.438 11.156 1 98.31 90 VAL B O 1
ATOM 2612 N N . VAL B 1 91 ? 22.062 0.4 9.461 1 98.06 91 VAL B N 1
ATOM 2613 C CA . VAL B 1 91 ? 22.578 1.721 9.797 1 98.06 91 VAL B CA 1
ATOM 2614 C C . VAL B 1 91 ? 21.516 2.783 9.5 1 98.06 91 VAL B C 1
ATOM 2616 O O . VAL B 1 91 ? 21.297 3.693 10.305 1 98.06 91 VAL B O 1
ATOM 2619 N N . ILE B 1 92 ? 20.891 2.645 8.406 1 97.88 92 ILE B N 1
ATOM 2620 C CA . ILE B 1 92 ? 19.828 3.584 8.055 1 97.88 92 ILE B CA 1
ATOM 2621 C C . ILE B 1 92 ? 18.734 3.549 9.117 1 97.88 92 ILE B C 1
ATOM 2623 O O . ILE B 1 92 ? 18.266 4.598 9.562 1 97.88 92 ILE B O 1
ATOM 2627 N N . PHE B 1 93 ? 18.422 2.32 9.508 1 98.12 93 PHE B N 1
ATOM 2628 C CA . PHE B 1 93 ? 17.344 2.17 10.469 1 98.12 93 PHE B CA 1
ATOM 2629 C C . PHE B 1 93 ? 17.75 2.709 11.836 1 98.12 93 PHE B C 1
ATOM 2631 O O . PHE B 1 93 ? 16.922 3.236 12.578 1 98.12 93 PHE B O 1
ATOM 2638 N N . TYR B 1 94 ? 18.969 2.574 12.141 1 98.06 94 TYR B N 1
ATOM 2639 C CA . TYR B 1 94 ? 19.469 3.201 13.359 1 98.06 94 TYR B CA 1
ATOM 2640 C C . TYR B 1 94 ? 19.219 4.703 13.344 1 98.06 94 TYR B C 1
ATOM 2642 O O . TYR B 1 94 ? 18.781 5.273 14.344 1 98.06 94 TYR B O 1
ATOM 2650 N N . ASN B 1 95 ? 19.453 5.352 12.281 1 98 95 ASN B N 1
ATOM 2651 C CA . ASN B 1 95 ? 19.172 6.777 12.133 1 98 95 ASN B CA 1
ATOM 2652 C C . ASN B 1 95 ? 17.688 7.066 12.148 1 98 95 ASN B C 1
ATOM 2654 O O . ASN B 1 95 ? 17.25 8.109 12.641 1 98 95 ASN B O 1
ATOM 2658 N N . VAL B 1 96 ? 16.906 6.141 11.609 1 97.94 96 VAL B N 1
ATOM 2659 C CA . VAL B 1 96 ? 15.461 6.281 11.648 1 97.94 96 VAL B CA 1
ATOM 2660 C C . VAL B 1 96 ? 14.977 6.23 13.102 1 97.94 96 VAL B C 1
ATOM 2662 O O . VAL B 1 96 ? 14.094 6.992 13.492 1 97.94 96 VAL B O 1
ATOM 2665 N N . PHE B 1 97 ? 15.594 5.344 13.844 1 97.62 97 PHE B N 1
ATOM 2666 C CA . PHE B 1 97 ? 15.258 5.191 15.25 1 97.62 97 PHE B CA 1
ATOM 2667 C C . PHE B 1 97 ? 15.594 6.457 16.031 1 97.62 97 PHE B C 1
ATOM 2669 O O . PHE B 1 97 ? 14.82 6.883 16.891 1 9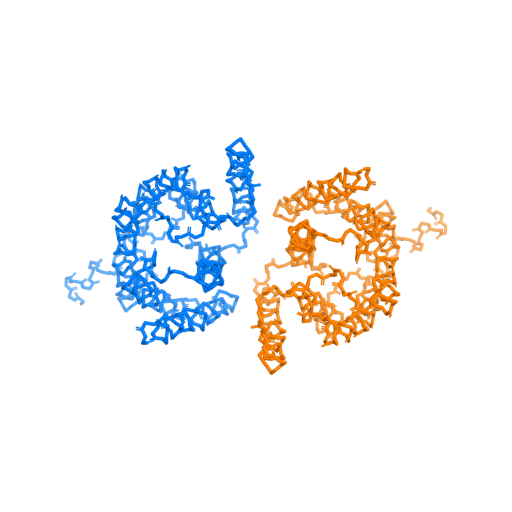7.62 97 PHE B O 1
ATOM 2676 N N . ARG B 1 98 ? 16.594 7.152 15.641 1 96.12 98 ARG B N 1
ATOM 2677 C CA . ARG B 1 98 ? 17.094 8.305 16.375 1 96.12 98 ARG B CA 1
ATOM 2678 C C . ARG B 1 98 ? 16.438 9.594 15.906 1 96.12 98 ARG B C 1
ATOM 2680 O O . ARG B 1 98 ? 16.047 10.43 16.719 1 96.12 98 ARG B O 1
ATOM 2687 N N . TYR B 1 99 ? 16.297 9.734 14.586 1 96.62 99 TYR B N 1
ATOM 2688 C CA . TYR B 1 99 ? 15.945 11.039 14.055 1 96.62 99 TYR B CA 1
ATOM 2689 C C . TYR B 1 99 ? 14.609 10.984 13.32 1 96.62 99 TYR B C 1
ATOM 2691 O O . TYR B 1 99 ? 14.062 12.016 12.938 1 96.62 99 TYR B O 1
ATOM 2699 N N . GLY B 1 100 ? 14.016 9.812 13.141 1 96.5 100 GLY B N 1
ATOM 2700 C CA . GLY B 1 100 ? 12.836 9.656 12.305 1 96.5 100 GLY B CA 1
ATOM 2701 C C . GLY B 1 100 ? 11.609 10.344 12.875 1 96.5 100 GLY B C 1
ATOM 2702 O O . GLY B 1 100 ? 10.695 10.703 12.133 1 96.5 100 GLY B O 1
ATOM 2703 N N . GLN B 1 101 ? 11.633 10.531 14.172 1 95.25 101 GLN B N 1
ATOM 2704 C CA . GLN B 1 101 ? 10.508 11.164 14.844 1 95.25 101 GLN B CA 1
ATOM 2705 C C . GLN B 1 101 ? 10.297 12.586 14.344 1 95.25 101 GLN B C 1
ATOM 2707 O O . GLN B 1 101 ? 9.18 13.102 14.375 1 95.25 101 GLN B O 1
ATOM 2712 N N . LYS B 1 102 ? 11.281 13.203 13.758 1 94.56 102 LYS B N 1
ATOM 2713 C CA . LYS B 1 102 ? 11.25 14.586 13.281 1 94.56 102 LYS B CA 1
ATOM 2714 C C . LYS B 1 102 ? 10.383 14.719 12.031 1 94.56 102 LYS B C 1
ATOM 2716 O O . LYS B 1 102 ? 10 15.828 11.648 1 94.56 102 LYS B O 1
ATOM 2721 N N . GLN B 1 103 ? 10.055 13.562 11.406 1 93.88 103 GLN B N 1
ATOM 2722 C CA . GLN B 1 103 ? 9.266 13.602 10.18 1 93.88 103 GLN B CA 1
ATOM 2723 C C . GLN B 1 103 ? 7.801 13.906 10.484 1 93.88 103 GLN B C 1
ATOM 2725 O O . GLN B 1 103 ? 7.039 14.281 9.594 1 93.88 103 GLN B O 1
ATOM 2730 N N . PHE B 1 104 ? 7.414 13.734 11.742 1 89.31 104 PHE B N 1
ATOM 2731 C CA . PHE B 1 104 ? 6.004 13.852 12.094 1 89.31 104 PHE B CA 1
ATOM 2732 C C . PHE B 1 104 ? 5.672 15.266 12.539 1 89.31 104 PHE B C 1
ATOM 2734 O O . PHE B 1 104 ? 6.344 15.828 13.406 1 89.31 104 PHE B O 1
ATOM 2741 N N . LYS B 1 105 ? 4.645 15.781 11.914 1 80.5 105 LYS B N 1
ATOM 2742 C CA . LYS B 1 105 ? 4.188 17.109 12.289 1 80.5 105 LYS B CA 1
ATOM 2743 C C . LYS B 1 105 ? 3.324 17.078 13.539 1 80.5 105 LYS B C 1
ATOM 2745 O O . LYS B 1 105 ? 3.316 18.016 14.328 1 80.5 105 LYS B O 1
ATOM 2750 N N . ILE B 1 106 ? 2.639 15.977 13.617 1 77.25 106 ILE B N 1
ATOM 2751 C CA . ILE B 1 106 ? 1.852 15.781 14.828 1 77.25 106 ILE B CA 1
ATOM 2752 C C . ILE B 1 106 ? 2.77 15.367 15.977 1 77.25 106 ILE B C 1
ATOM 2754 O O . ILE B 1 106 ? 3.674 14.547 15.797 1 77.25 106 ILE B O 1
ATOM 2758 N N . SER B 1 107 ? 2.562 15.961 17.094 1 83.31 107 SER B N 1
ATOM 2759 C CA . SER B 1 107 ? 3.398 15.641 18.25 1 83.31 107 SER B CA 1
ATOM 2760 C C . SER B 1 107 ? 3.15 14.219 18.734 1 83.31 107 SER B C 1
ATOM 2762 O O . SER B 1 107 ? 2.031 13.875 19.125 1 83.31 107 SER B O 1
ATOM 2764 N N . ILE B 1 108 ? 4.148 13.453 18.562 1 87.88 108 ILE B N 1
ATOM 2765 C CA . ILE B 1 108 ? 4.098 12.086 19.062 1 87.88 108 ILE B CA 1
ATOM 2766 C C . ILE B 1 108 ? 5.195 11.875 20.109 1 87.88 108 ILE B C 1
ATOM 2768 O O . ILE B 1 108 ? 6.312 12.375 19.953 1 87.88 108 ILE B O 1
ATOM 2772 N N . SER B 1 109 ? 4.844 11.18 21.188 1 92.56 109 SER B N 1
ATOM 2773 C CA . SER B 1 109 ? 5.832 10.891 22.219 1 92.56 109 SER B CA 1
ATOM 2774 C C . SER B 1 109 ? 6.855 9.867 21.734 1 92.56 109 SER B C 1
ATOM 2776 O O . SER B 1 109 ? 6.621 9.172 20.75 1 92.56 109 SER B O 1
ATOM 2778 N N . THR B 1 110 ? 7.965 9.828 22.406 1 94.69 110 THR B N 1
ATOM 2779 C CA . THR B 1 110 ? 9.016 8.875 22.062 1 94.69 110 THR B CA 1
ATOM 2780 C C . THR B 1 110 ? 8.5 7.441 22.203 1 94.69 110 THR B C 1
ATOM 2782 O O . THR B 1 110 ? 8.812 6.59 21.359 1 94.69 110 THR B O 1
ATOM 2785 N N . LEU B 1 111 ? 7.75 7.211 23.203 1 95.19 111 LEU B N 1
ATOM 2786 C CA . LEU B 1 111 ? 7.195 5.879 23.422 1 95.19 111 LEU B CA 1
ATOM 2787 C C . LEU B 1 111 ? 6.246 5.5 22.281 1 95.19 111 LEU B C 1
ATOM 2789 O O . LEU B 1 111 ? 6.309 4.383 21.766 1 95.19 111 LEU B O 1
ATOM 2793 N N . GLU B 1 112 ? 5.395 6.375 21.891 1 93.75 112 GLU B N 1
ATOM 2794 C CA . GLU B 1 112 ? 4.465 6.133 20.781 1 93.75 112 GLU B CA 1
ATOM 2795 C C . GLU B 1 112 ? 5.211 5.863 19.484 1 93.75 112 GLU B C 1
ATOM 2797 O O . GLU B 1 112 ? 4.812 4.992 18.703 1 93.75 112 GLU B O 1
ATOM 2802 N N . TYR B 1 113 ? 6.25 6.594 19.297 1 96.25 113 TYR B N 1
ATOM 2803 C CA . TYR B 1 113 ? 7.062 6.43 18.094 1 96.25 113 TYR B CA 1
ATOM 2804 C C . TYR B 1 113 ? 7.719 5.055 18.062 1 96.25 113 TYR B C 1
ATOM 2806 O O . TYR B 1 113 ? 7.723 4.387 17.031 1 96.25 113 TYR B O 1
ATOM 2814 N N . ARG B 1 114 ? 8.234 4.621 19.203 1 97 114 ARG B N 1
ATOM 2815 C CA . ARG B 1 114 ? 8.883 3.314 19.297 1 97 114 ARG B CA 1
ATOM 2816 C C . ARG B 1 114 ? 7.875 2.189 19.078 1 97 114 ARG B C 1
ATOM 2818 O O . ARG B 1 114 ? 8.18 1.188 18.422 1 97 114 ARG B O 1
ATOM 2825 N N . ILE B 1 115 ? 6.723 2.35 19.625 1 96.19 115 ILE B N 1
ATOM 2826 C CA . ILE B 1 115 ? 5.66 1.37 19.422 1 96.19 115 ILE B CA 1
ATOM 2827 C C . ILE B 1 115 ? 5.273 1.328 17.938 1 96.19 115 ILE B C 1
ATOM 2829 O O . ILE B 1 115 ? 5.074 0.251 17.375 1 96.19 115 ILE B O 1
ATOM 2833 N N . LEU B 1 116 ? 5.191 2.492 17.344 1 95.38 116 LEU B N 1
ATOM 2834 C CA . LEU B 1 116 ? 4.887 2.572 15.922 1 95.38 116 LEU B CA 1
ATOM 2835 C C . LEU B 1 116 ? 5.922 1.809 15.102 1 95.38 116 LEU B C 1
ATOM 2837 O O . LEU B 1 116 ? 5.566 1.049 14.195 1 95.38 116 LEU B O 1
ATOM 2841 N N . LEU B 1 117 ? 7.195 2.01 15.391 1 97.81 117 LEU B N 1
ATOM 2842 C CA . LEU B 1 117 ? 8.258 1.312 14.68 1 97.81 117 LEU B CA 1
ATOM 2843 C C . LEU B 1 117 ? 8.102 -0.199 14.805 1 97.81 117 LEU B C 1
ATOM 2845 O O . LEU B 1 117 ? 8.227 -0.926 13.82 1 97.81 117 LEU B O 1
ATOM 2849 N N . LEU B 1 118 ? 7.773 -0.623 16.016 1 98 118 LEU B N 1
ATOM 2850 C CA . LEU B 1 118 ? 7.621 -2.051 16.266 1 98 118 LEU B CA 1
ATOM 2851 C C . LEU B 1 118 ? 6.441 -2.617 15.477 1 98 118 LEU B C 1
ATOM 2853 O O . LEU B 1 118 ? 6.551 -3.676 14.859 1 98 118 LEU B O 1
ATOM 2857 N N . VAL B 1 119 ? 5.363 -1.942 15.492 1 97.19 119 VAL B N 1
ATOM 2858 C CA . VAL B 1 119 ? 4.164 -2.373 14.781 1 97.19 119 VAL B CA 1
ATOM 2859 C C . VAL B 1 119 ? 4.441 -2.428 13.281 1 97.19 119 VAL B C 1
ATOM 2861 O O . VAL B 1 119 ? 4.047 -3.379 12.602 1 97.19 119 VAL B O 1
ATOM 2864 N N . LEU B 1 120 ? 5.125 -1.435 12.781 1 98.06 120 LEU B N 1
ATOM 2865 C CA . LEU B 1 120 ? 5.438 -1.385 11.359 1 98.06 120 LEU B CA 1
ATOM 2866 C C . LEU B 1 120 ? 6.375 -2.523 10.969 1 98.06 120 LEU B C 1
ATOM 2868 O O . LEU B 1 120 ? 6.16 -3.188 9.953 1 98.06 120 LEU B O 1
ATOM 2872 N N . LEU B 1 121 ? 7.391 -2.785 11.789 1 98.5 121 LEU B N 1
ATOM 2873 C CA . LEU B 1 121 ? 8.336 -3.861 11.508 1 98.5 121 LEU B CA 1
ATOM 2874 C C . LEU B 1 121 ? 7.629 -5.211 11.477 1 98.5 121 LEU B C 1
ATOM 2876 O O . LEU B 1 121 ? 7.809 -5.988 10.539 1 98.5 121 LEU B O 1
ATOM 2880 N N . LEU B 1 122 ? 6.797 -5.434 12.445 1 98.38 122 LEU B N 1
ATOM 2881 C CA . LEU B 1 122 ? 6.098 -6.711 12.547 1 98.38 122 LEU B CA 1
ATOM 2882 C C . LEU B 1 122 ? 5.078 -6.863 11.422 1 98.38 122 LEU B C 1
ATOM 2884 O O . LEU B 1 122 ? 4.938 -7.945 10.844 1 98.38 122 LEU B O 1
ATOM 2888 N N . SER B 1 123 ? 4.367 -5.816 11.109 1 98.5 123 SER B N 1
ATOM 2889 C CA . SER B 1 123 ? 3.359 -5.855 10.055 1 98.5 123 SER B CA 1
ATOM 2890 C C . SER B 1 123 ? 3.996 -6.113 8.695 1 98.5 123 SER B C 1
ATOM 2892 O O . SER B 1 123 ? 3.535 -6.977 7.945 1 98.5 123 SER B O 1
ATOM 2894 N N . TRP B 1 124 ? 5.059 -5.383 8.367 1 98.56 124 TRP B N 1
ATOM 2895 C CA . TRP B 1 124 ? 5.754 -5.594 7.098 1 98.56 124 TRP B CA 1
ATOM 2896 C C . TRP B 1 124 ? 6.312 -7.008 7.012 1 98.56 124 TRP B C 1
ATOM 2898 O O . TRP B 1 124 ? 6.242 -7.648 5.961 1 98.56 124 TRP B O 1
ATOM 2908 N N . GLY B 1 125 ? 6.891 -7.422 8.141 1 98.56 125 GLY B N 1
ATOM 2909 C CA . GLY B 1 125 ? 7.426 -8.773 8.164 1 98.56 125 GLY B CA 1
ATOM 2910 C C . GLY B 1 125 ? 6.375 -9.836 7.883 1 98.56 125 GLY B C 1
ATOM 2911 O O . GLY B 1 125 ? 6.59 -10.727 7.055 1 98.56 125 GLY B O 1
ATOM 2912 N N . ALA B 1 126 ? 5.27 -9.719 8.516 1 98.5 126 ALA B N 1
ATOM 2913 C CA . ALA B 1 126 ? 4.184 -10.68 8.336 1 98.5 126 ALA B CA 1
ATOM 2914 C C . ALA B 1 126 ? 3.631 -10.625 6.918 1 98.5 126 ALA B C 1
ATOM 2916 O O . ALA B 1 126 ? 3.402 -11.664 6.289 1 98.5 126 ALA B O 1
ATOM 2917 N N . LEU B 1 127 ? 3.5 -9.484 6.391 1 98.56 127 LEU B N 1
ATOM 2918 C CA . LEU B 1 127 ? 2.906 -9.305 5.07 1 98.56 127 LEU B CA 1
ATOM 2919 C C . LEU B 1 127 ? 3.836 -9.828 3.979 1 98.56 127 LEU B C 1
ATOM 2921 O O . LEU B 1 127 ? 3.406 -10.57 3.094 1 98.56 127 LEU B O 1
ATOM 2925 N N . ILE B 1 128 ? 5.109 -9.461 4.086 1 98.62 128 ILE B N 1
ATOM 2926 C CA . ILE B 1 128 ? 6.059 -9.867 3.053 1 98.62 128 ILE B CA 1
ATOM 2927 C C . ILE B 1 128 ? 6.254 -11.383 3.102 1 98.62 128 ILE B C 1
ATOM 2929 O O . ILE B 1 128 ? 6.273 -12.047 2.061 1 98.62 128 ILE B O 1
ATOM 2933 N N . TYR B 1 129 ? 6.324 -11.898 4.277 1 98.62 129 TYR B N 1
ATOM 2934 C CA . TYR B 1 129 ? 6.57 -13.328 4.41 1 98.62 129 TYR B CA 1
ATOM 2935 C C . TYR B 1 129 ? 5.371 -14.141 3.926 1 98.62 129 TYR B C 1
ATOM 2937 O O . TYR B 1 129 ? 5.527 -15.109 3.18 1 98.62 129 TYR B O 1
ATOM 2945 N N . THR B 1 130 ? 4.172 -13.797 4.316 1 98.5 130 THR B N 1
ATOM 2946 C CA . THR B 1 130 ? 2.988 -14.539 3.891 1 98.5 130 THR B CA 1
ATOM 2947 C C . THR B 1 130 ? 2.742 -14.352 2.396 1 98.5 130 THR B C 1
ATOM 2949 O O . THR B 1 130 ? 2.25 -15.258 1.725 1 98.5 130 THR B O 1
ATOM 2952 N N . TYR B 1 131 ? 3.123 -13.156 1.897 1 98.38 131 TYR B N 1
ATOM 2953 C CA . TYR B 1 131 ? 3.059 -12.898 0.464 1 98.38 131 TYR B CA 1
ATOM 2954 C C . TYR B 1 131 ? 3.922 -13.891 -0.309 1 98.38 131 TYR B C 1
ATOM 2956 O O . TYR B 1 131 ? 3.498 -14.422 -1.339 1 98.38 131 TYR B O 1
ATOM 2964 N N . TYR B 1 132 ? 5.062 -14.164 0.241 1 98.19 132 TYR B N 1
ATOM 2965 C CA . TYR B 1 132 ? 5.988 -15.117 -0.359 1 98.19 132 TYR B CA 1
ATOM 2966 C C . TYR B 1 132 ? 5.473 -16.547 -0.219 1 98.19 132 TYR B C 1
ATOM 2968 O O . TYR B 1 132 ? 5.473 -17.312 -1.187 1 98.19 132 TYR B O 1
ATOM 2976 N N . VAL B 1 133 ? 4.992 -16.922 0.947 1 97.69 133 VAL B N 1
ATOM 2977 C CA . VAL B 1 133 ? 4.566 -18.281 1.248 1 97.69 133 VAL B CA 1
ATOM 2978 C C . VAL B 1 133 ? 3.408 -18.672 0.335 1 97.69 133 VAL B C 1
ATOM 2980 O O . VAL B 1 133 ? 3.324 -19.812 -0.112 1 97.69 133 VAL B O 1
ATOM 2983 N N . ASN B 1 134 ? 2.541 -17.766 -0.03 1 97.94 134 ASN B N 1
ATOM 2984 C CA . ASN B 1 134 ? 1.397 -18.062 -0.889 1 97.94 134 ASN B CA 1
ATOM 2985 C C . ASN B 1 134 ? 1.75 -17.891 -2.365 1 97.94 134 ASN B C 1
ATOM 2987 O O . ASN B 1 134 ? 0.866 -17.906 -3.223 1 97.94 134 ASN B O 1
ATOM 2991 N N . ARG B 1 135 ? 3.029 -17.562 -2.645 1 96.5 135 ARG B N 1
ATOM 2992 C CA . ARG B 1 135 ? 3.594 -17.578 -3.99 1 96.5 135 ARG B CA 1
ATOM 2993 C C . ARG B 1 135 ? 3.066 -16.422 -4.82 1 96.5 135 ARG B C 1
ATOM 2995 O O . ARG B 1 135 ? 2.785 -16.578 -6.012 1 96.5 135 ARG B O 1
ATOM 3002 N N . TYR B 1 136 ? 2.9 -15.25 -4.125 1 97.56 136 TYR B N 1
ATOM 3003 C CA . TYR B 1 136 ? 2.467 -14.055 -4.832 1 97.56 136 TYR B CA 1
ATOM 3004 C C . TYR B 1 136 ? 3.662 -13.211 -5.258 1 97.56 136 TYR B C 1
ATOM 3006 O O . TYR B 1 136 ? 3.496 -12.094 -5.75 1 97.56 136 TYR B O 1
ATOM 3014 N N . ASP B 1 137 ? 4.832 -13.742 -5.016 1 97.69 137 ASP B N 1
ATOM 3015 C CA . ASP B 1 137 ? 6.047 -13.039 -5.422 1 97.69 137 ASP B CA 1
ATOM 3016 C C . ASP B 1 137 ? 6.82 -13.844 -6.465 1 97.69 137 ASP B C 1
ATOM 3018 O O . ASP B 1 137 ? 6.551 -15.031 -6.668 1 97.69 137 ASP B O 1
ATOM 3022 N N . LEU B 1 138 ? 7.621 -13.148 -7.191 1 96.69 138 LEU B N 1
ATOM 3023 C CA . LEU B 1 138 ? 8.539 -13.805 -8.117 1 96.69 138 LEU B CA 1
ATOM 3024 C C . LEU B 1 138 ? 9.773 -14.328 -7.391 1 96.69 138 LEU B C 1
ATOM 3026 O O . LEU B 1 138 ? 10.023 -13.953 -6.242 1 96.69 138 LEU B O 1
ATOM 3030 N N . PHE B 1 139 ? 10.555 -15.195 -8.047 1 95 139 PHE B N 1
ATOM 3031 C CA . PHE B 1 139 ? 11.672 -15.852 -7.379 1 95 139 PHE B CA 1
ATOM 3032 C C . PHE B 1 139 ? 12.766 -14.844 -7.031 1 95 139 PHE B C 1
ATOM 3034 O O . PHE B 1 139 ? 13.617 -15.117 -6.184 1 95 139 PHE B O 1
ATOM 3041 N N . THR B 1 140 ? 12.727 -13.633 -7.586 1 94.12 140 THR B N 1
ATOM 3042 C CA . THR B 1 140 ? 13.68 -12.578 -7.273 1 94.12 140 THR B CA 1
ATOM 3043 C C . THR B 1 140 ? 13.094 -11.609 -6.25 1 94.12 140 THR B C 1
ATOM 3045 O O . THR B 1 140 ? 13.703 -10.586 -5.934 1 94.12 140 THR B O 1
ATOM 3048 N N . GLY B 1 141 ? 11.859 -11.766 -5.816 1 96.81 141 GLY B N 1
ATOM 3049 C CA . GLY B 1 141 ? 11.219 -10.852 -4.887 1 96.81 141 GLY B CA 1
ATOM 3050 C C . GLY B 1 141 ? 10.812 -9.539 -5.531 1 96.81 141 GLY B C 1
ATOM 3051 O O . GLY B 1 141 ? 10.656 -8.523 -4.848 1 96.81 141 GLY B O 1
ATOM 3052 N N . SER B 1 142 ? 10.617 -9.555 -6.75 1 97.19 142 SER B N 1
ATOM 3053 C CA . SER B 1 142 ? 10.43 -8.32 -7.512 1 97.19 142 SER B CA 1
ATOM 3054 C C . SER B 1 142 ? 9.078 -7.688 -7.219 1 97.19 142 SER B C 1
ATOM 3056 O O . SER B 1 142 ? 8.961 -6.465 -7.137 1 97.19 142 SER B O 1
ATOM 3058 N N . ASN B 1 143 ? 8.023 -8.484 -7.027 1 98.25 143 ASN B N 1
ATOM 3059 C CA . ASN B 1 143 ? 6.719 -7.918 -6.715 1 98.25 143 ASN B CA 1
ATOM 3060 C C . ASN B 1 143 ? 6.742 -7.129 -5.41 1 98.25 143 ASN B C 1
ATOM 3062 O O . ASN B 1 143 ? 6.371 -5.953 -5.383 1 98.25 143 ASN B O 1
ATOM 3066 N N . SER B 1 144 ? 7.188 -7.758 -4.367 1 98.25 144 SER B N 1
ATOM 3067 C CA . SER B 1 144 ? 7.211 -7.098 -3.066 1 98.25 144 SER B CA 1
ATOM 3068 C C . SER B 1 144 ? 8.195 -5.934 -3.057 1 98.25 144 SER B C 1
ATOM 3070 O O . SER B 1 144 ? 7.918 -4.887 -2.467 1 98.25 144 SER B O 1
ATOM 3072 N N . ALA B 1 145 ? 9.328 -6.07 -3.742 1 98 145 ALA B N 1
ATOM 3073 C CA . ALA B 1 145 ? 10.297 -4.98 -3.84 1 98 145 ALA B CA 1
ATOM 3074 C C . ALA B 1 145 ? 9.68 -3.75 -4.496 1 98 145 ALA B C 1
ATOM 3076 O O . ALA B 1 145 ? 9.867 -2.627 -4.027 1 98 145 ALA B O 1
ATOM 3077 N N . TYR B 1 146 ? 8.961 -3.963 -5.508 1 98.62 146 TYR B N 1
ATOM 3078 C CA . TYR B 1 146 ? 8.422 -2.834 -6.262 1 98.62 146 TYR B CA 1
ATOM 3079 C C . TYR B 1 146 ? 7.184 -2.262 -5.57 1 98.62 146 TYR B C 1
ATOM 3081 O O . TYR B 1 146 ? 6.852 -1.089 -5.754 1 98.62 146 TYR B O 1
ATOM 3089 N N . ILE B 1 147 ? 6.461 -3.061 -4.816 1 98.38 147 ILE B N 1
ATOM 3090 C CA . ILE B 1 147 ? 5.418 -2.506 -3.961 1 98.38 147 ILE B CA 1
ATOM 3091 C C . ILE B 1 147 ? 6.035 -1.521 -2.971 1 98.38 147 ILE B C 1
ATOM 3093 O O . ILE B 1 147 ? 5.57 -0.385 -2.844 1 98.38 147 ILE B O 1
ATOM 3097 N N . LEU B 1 148 ? 7.078 -1.96 -2.342 1 98.12 148 LEU B N 1
ATOM 3098 C CA . LEU B 1 148 ? 7.762 -1.082 -1.4 1 98.12 148 LEU B CA 1
ATOM 3099 C C . LEU B 1 148 ? 8.32 0.147 -2.111 1 98.12 148 LEU B C 1
ATOM 3101 O O . LEU B 1 148 ? 8.227 1.264 -1.594 1 98.12 148 LEU B O 1
ATOM 3105 N N . ASN B 1 149 ? 8.883 -0.094 -3.281 1 98.31 149 ASN B N 1
ATOM 3106 C CA . ASN B 1 149 ? 9.453 1.004 -4.051 1 98.31 149 ASN B CA 1
ATOM 3107 C C . ASN B 1 149 ? 8.398 2.037 -4.43 1 98.31 149 ASN B C 1
ATOM 3109 O O . ASN B 1 149 ? 8.672 3.238 -4.434 1 98.31 149 ASN B O 1
ATOM 3113 N N . LEU B 1 150 ? 7.254 1.571 -4.727 1 98.12 150 LEU B N 1
ATOM 3114 C CA . LEU B 1 150 ? 6.176 2.5 -5.051 1 98.12 150 LEU B CA 1
ATOM 3115 C C . LEU B 1 150 ? 5.809 3.35 -3.838 1 98.12 150 LEU B C 1
ATOM 3117 O O . LEU B 1 150 ? 5.543 4.547 -3.971 1 98.12 150 LEU B O 1
ATOM 3121 N N . PHE B 1 151 ? 5.816 2.746 -2.682 1 97 151 PHE B N 1
ATOM 3122 C CA . PHE B 1 151 ? 5.594 3.5 -1.454 1 97 151 PHE B CA 1
ATOM 3123 C C . PHE B 1 151 ? 6.668 4.562 -1.267 1 97 151 PHE B C 1
ATOM 3125 O O . PHE B 1 151 ? 6.359 5.711 -0.932 1 97 151 PHE B O 1
ATOM 3132 N N . ILE B 1 152 ? 7.879 4.191 -1.475 1 97.31 152 ILE B N 1
ATOM 3133 C CA . ILE B 1 152 ? 8.969 5.148 -1.347 1 97.31 152 ILE B CA 1
ATOM 3134 C C . ILE B 1 152 ? 8.742 6.324 -2.295 1 97.31 152 ILE B C 1
ATOM 3136 O O . ILE B 1 152 ? 8.75 7.48 -1.87 1 97.31 152 ILE B O 1
ATOM 3140 N N . SER B 1 153 ? 8.445 6.02 -3.498 1 97.81 153 SER B N 1
ATOM 3141 C CA . SER B 1 153 ? 8.336 7.016 -4.559 1 97.81 153 SER B CA 1
ATOM 3142 C C . SER B 1 153 ? 7.133 7.93 -4.328 1 97.81 153 SER B C 1
ATOM 3144 O O . SER B 1 153 ? 7.16 9.102 -4.699 1 97.81 153 SER B O 1
ATOM 3146 N N . ALA B 1 154 ? 6.086 7.391 -3.699 1 95.5 154 ALA B N 1
ATOM 3147 C CA . ALA B 1 154 ? 4.895 8.188 -3.434 1 95.5 154 ALA B CA 1
ATOM 3148 C C . ALA B 1 154 ? 5.074 9.055 -2.189 1 95.5 154 ALA B C 1
ATOM 3150 O O . ALA B 1 154 ? 4.566 10.172 -2.123 1 95.5 154 ALA B O 1
ATOM 3151 N N . MET B 1 155 ? 5.867 8.609 -1.265 1 95.88 155 MET B N 1
ATOM 3152 C CA . MET B 1 155 ? 5.965 9.281 0.026 1 95.88 155 MET B CA 1
ATOM 3153 C C . MET B 1 155 ? 7.051 10.352 -0.003 1 95.88 155 MET B C 1
ATOM 3155 O O . MET B 1 155 ? 6.977 11.336 0.733 1 95.88 155 MET B O 1
ATOM 3159 N N . TYR B 1 156 ? 8.023 10.227 -0.884 1 96.31 156 TYR B N 1
ATOM 3160 C CA . TYR B 1 156 ? 9.117 11.188 -0.926 1 96.31 156 TYR B CA 1
ATOM 3161 C C . TYR B 1 156 ? 8.602 12.586 -1.251 1 96.31 156 TYR B C 1
ATOM 3163 O O . TYR B 1 156 ? 8.859 13.539 -0.509 1 96.31 156 TYR B O 1
ATOM 3171 N N . PRO B 1 157 ? 7.781 12.727 -2.271 1 93.62 157 PRO B N 1
ATOM 3172 C CA . PRO B 1 157 ? 7.281 14.07 -2.566 1 93.62 157 PRO B CA 1
ATOM 3173 C C . PRO B 1 157 ? 6.375 14.625 -1.466 1 93.62 157 PRO B C 1
ATOM 3175 O O . PRO B 1 157 ? 6.387 15.828 -1.195 1 93.62 157 PRO B O 1
ATOM 3178 N N . VAL B 1 158 ? 5.617 13.781 -0.855 1 90.38 158 VAL B N 1
ATOM 3179 C CA . VAL B 1 158 ? 4.723 14.211 0.217 1 90.38 158 VAL B CA 1
ATOM 3180 C C .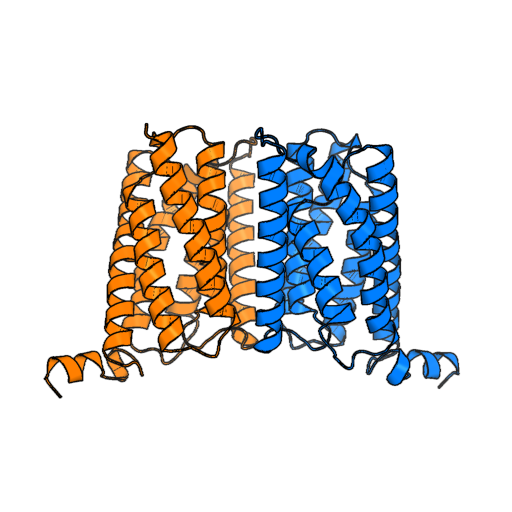 VAL B 1 158 ? 5.543 14.727 1.396 1 90.38 158 VAL B C 1
ATOM 3182 O O . VAL B 1 158 ? 5.27 15.805 1.922 1 90.38 158 VAL B O 1
ATOM 3185 N N . LEU B 1 159 ? 6.543 13.977 1.763 1 93.75 159 LEU B N 1
ATOM 3186 C CA . LEU B 1 159 ? 7.41 14.383 2.863 1 93.75 159 LEU B CA 1
ATOM 3187 C C . LEU B 1 159 ? 8.188 15.648 2.504 1 93.75 159 LEU B C 1
ATOM 3189 O O . LEU B 1 159 ? 8.312 16.562 3.324 1 93.75 159 LEU B O 1
ATOM 3193 N N . PHE B 1 160 ? 8.641 15.703 1.298 1 94.12 160 PHE B N 1
ATOM 3194 C CA . PHE B 1 160 ? 9.398 16.844 0.783 1 94.12 160 PHE B CA 1
ATOM 3195 C C . PHE B 1 160 ? 8.578 18.125 0.872 1 94.12 160 PHE B C 1
ATOM 3197 O O . PHE B 1 160 ? 9.062 19.141 1.367 1 94.12 160 PHE B O 1
ATOM 3204 N N . LEU B 1 161 ? 7.328 18.062 0.526 1 89.25 161 LEU B N 1
ATOM 3205 C CA . LEU B 1 161 ? 6.457 19.234 0.531 1 89.25 161 LEU B CA 1
ATOM 3206 C C . LEU B 1 161 ? 6 19.562 1.947 1 89.25 161 LEU B C 1
ATOM 3208 O O . LEU B 1 161 ? 5.867 20.734 2.301 1 89.25 161 LEU B O 1
ATOM 3212 N N . SER B 1 162 ? 5.828 18.578 2.74 1 88.62 162 SER B N 1
ATOM 3213 C CA . SER B 1 162 ? 5.332 18.781 4.098 1 88.62 162 SER B CA 1
ATOM 3214 C C . SER B 1 162 ? 6.387 19.438 4.98 1 88.62 162 SER B C 1
ATOM 3216 O O . SER B 1 162 ? 6.059 20.25 5.844 1 88.62 162 SER B O 1
ATOM 3218 N N . MET B 1 163 ? 7.629 19.062 4.793 1 91.25 163 MET B N 1
ATOM 3219 C CA . MET B 1 163 ? 8.703 19.625 5.609 1 91.25 163 MET B CA 1
ATOM 3220 C C . MET B 1 163 ? 8.984 21.078 5.219 1 91.25 163 MET B C 1
ATOM 3222 O O . MET B 1 163 ? 9.5 21.844 6.027 1 91.25 163 MET B O 1
ATOM 3226 N N . ASN B 1 164 ? 8.734 21.438 4.047 1 88.62 164 ASN B N 1
ATOM 3227 C CA . ASN B 1 164 ? 8.93 22.797 3.533 1 88.62 164 ASN B CA 1
ATOM 3228 C C . ASN B 1 164 ? 10.352 23.281 3.775 1 88.62 164 ASN B C 1
ATOM 3230 O O . ASN B 1 164 ? 10.555 24.422 4.188 1 88.62 164 ASN B O 1
ATOM 3234 N N . ASP B 1 165 ? 11.32 22.391 3.785 1 92.69 165 ASP B N 1
ATOM 3235 C CA . ASP B 1 165 ? 12.758 22.656 3.91 1 92.69 165 ASP B CA 1
ATOM 3236 C C . ASP B 1 165 ? 13.562 21.75 2.98 1 92.69 165 ASP B C 1
ATOM 3238 O O . ASP B 1 165 ? 13.883 20.609 3.336 1 92.69 165 ASP B O 1
ATOM 3242 N N . ASN B 1 166 ? 13.922 22.297 1.854 1 91.38 166 ASN B N 1
ATOM 3243 C CA . ASN B 1 166 ? 14.594 21.531 0.81 1 91.38 166 ASN B CA 1
ATOM 3244 C C . ASN B 1 166 ? 16 21.109 1.24 1 91.38 166 ASN B C 1
ATOM 3246 O O . ASN B 1 166 ? 16.578 20.172 0.679 1 91.38 166 ASN B O 1
ATOM 3250 N N . ARG B 1 167 ? 16.531 21.781 2.23 1 91.94 167 ARG B N 1
ATOM 3251 C CA . ARG B 1 167 ? 17.875 21.5 2.693 1 91.94 167 ARG B CA 1
ATOM 3252 C C . ARG B 1 167 ? 17.953 20.141 3.387 1 91.94 167 ARG B C 1
ATOM 3254 O O . ARG B 1 167 ? 19.031 19.562 3.527 1 91.94 167 ARG B O 1
ATOM 3261 N N . LEU B 1 168 ? 16.906 19.641 3.801 1 95.25 168 LEU B N 1
ATOM 3262 C CA . LEU B 1 168 ? 16.844 18.359 4.516 1 95.25 168 LEU B CA 1
ATOM 3263 C C . LEU B 1 168 ? 16.938 17.188 3.549 1 95.25 168 LEU B C 1
ATOM 3265 O O . LEU B 1 168 ? 17.172 16.062 3.963 1 95.25 168 LEU B O 1
ATOM 3269 N N . PHE B 1 169 ? 16.766 17.5 2.236 1 96.44 169 PHE B N 1
ATOM 3270 C CA . PHE B 1 169 ? 16.719 16.453 1.228 1 96.44 169 PHE B CA 1
ATOM 3271 C C . PHE B 1 169 ? 17.859 16.594 0.239 1 96.44 169 PHE B C 1
ATOM 3273 O O . PHE B 1 169 ? 18.438 17.672 0.097 1 96.44 169 PHE B O 1
ATOM 3280 N N . SER B 1 170 ? 18.25 15.516 -0.392 1 96.44 170 SER B N 1
ATOM 3281 C CA . SER B 1 170 ? 19.391 15.484 -1.3 1 96.44 170 SER B CA 1
ATOM 3282 C C . SER B 1 170 ? 18.953 15.25 -2.74 1 96.44 170 SER B C 1
ATOM 3284 O O . SER B 1 170 ? 18.328 14.227 -3.047 1 96.44 170 SER B O 1
ATOM 3286 N N . TYR B 1 171 ? 19.344 16.156 -3.592 1 96.75 171 TYR B N 1
ATOM 3287 C CA . TYR B 1 171 ? 19 16.062 -5.004 1 96.75 171 TYR B CA 1
ATOM 3288 C C . TYR B 1 171 ? 19.703 14.883 -5.66 1 96.75 171 TYR B C 1
ATOM 3290 O O . TYR B 1 171 ? 19.094 14.117 -6.414 1 96.75 171 TYR B O 1
ATOM 3298 N N . PRO B 1 172 ? 20.969 14.586 -5.332 1 97.12 172 PRO B N 1
ATOM 3299 C CA . PRO B 1 172 ? 21.625 13.406 -5.902 1 97.12 172 PRO B CA 1
ATOM 3300 C C . PRO B 1 172 ? 20.953 12.094 -5.508 1 97.12 172 PRO B C 1
ATOM 3302 O O . PRO B 1 172 ? 20.891 11.164 -6.312 1 97.12 172 PRO B O 1
ATOM 3305 N N . ILE B 1 173 ? 20.438 12.031 -4.348 1 97.75 173 ILE B N 1
ATOM 3306 C CA . ILE B 1 173 ? 19.719 10.828 -3.918 1 97.75 173 ILE B CA 1
ATOM 3307 C C . ILE B 1 173 ? 18.484 10.625 -4.781 1 97.75 173 ILE B C 1
ATOM 3309 O O . ILE B 1 173 ? 18.203 9.508 -5.223 1 97.75 173 ILE B O 1
ATOM 3313 N N . ALA B 1 174 ? 17.781 11.688 -5.035 1 97.81 174 ALA B N 1
ATOM 3314 C CA . ALA B 1 174 ? 16.594 11.609 -5.871 1 97.81 174 ALA B CA 1
ATOM 3315 C C . ALA B 1 174 ? 16.938 11.102 -7.27 1 97.81 174 ALA B C 1
ATOM 3317 O O . ALA B 1 174 ? 16.25 10.219 -7.797 1 97.81 174 ALA B O 1
ATOM 3318 N N . TRP B 1 175 ? 18.016 11.602 -7.848 1 98.06 175 TRP B N 1
ATOM 3319 C CA . TRP B 1 175 ? 18.438 11.211 -9.188 1 98.06 175 TRP B CA 1
ATOM 3320 C C . TRP B 1 175 ? 18.906 9.766 -9.211 1 98.06 175 TRP B C 1
ATOM 3322 O O . TRP B 1 175 ? 18.562 9 -10.117 1 98.06 175 TRP B O 1
ATOM 3332 N N . CYS B 1 176 ? 19.656 9.414 -8.273 1 98.25 176 CYS B N 1
ATOM 3333 C CA . CYS B 1 176 ? 20.219 8.062 -8.258 1 98.25 176 CYS B CA 1
ATOM 3334 C C . CYS B 1 176 ? 19.141 7.023 -8 1 98.25 176 CYS B C 1
ATOM 3336 O O . CYS B 1 176 ? 19.172 5.926 -8.555 1 98.25 176 CYS B O 1
ATOM 3338 N N . LYS B 1 177 ? 18.219 7.348 -7.145 1 98.25 177 LYS B N 1
ATOM 3339 C CA . LYS B 1 177 ? 17.094 6.445 -6.961 1 98.25 177 LYS B CA 1
ATOM 3340 C C . LYS B 1 177 ? 16.312 6.277 -8.258 1 98.25 177 LYS B C 1
ATOM 3342 O O . LYS B 1 177 ? 15.945 5.16 -8.633 1 98.25 177 LYS B O 1
ATOM 3347 N N . PHE B 1 178 ? 16.109 7.398 -8.914 1 98.56 178 PHE B N 1
ATOM 3348 C CA . PHE B 1 178 ? 15.352 7.395 -10.164 1 98.56 178 PHE B CA 1
ATOM 3349 C C . PHE B 1 178 ? 16.062 6.551 -11.219 1 98.56 178 PHE B C 1
ATOM 3351 O O . PHE B 1 178 ? 15.477 5.613 -11.766 1 98.56 178 PHE B O 1
ATOM 3358 N N . LEU B 1 179 ? 17.297 6.789 -11.422 1 98.25 179 LEU B N 1
ATOM 3359 C CA . LEU B 1 179 ? 18.062 6.098 -12.453 1 98.25 179 LEU B CA 1
ATOM 3360 C C . LEU B 1 179 ? 18.266 4.629 -12.086 1 98.25 179 LEU B C 1
ATOM 3362 O O . LEU B 1 179 ? 18.125 3.748 -12.938 1 98.25 179 LEU B O 1
ATOM 3366 N N . GLY B 1 180 ? 18.625 4.387 -10.891 1 98.25 180 GLY B N 1
ATOM 3367 C CA . GLY B 1 180 ? 18.781 3.008 -10.453 1 98.25 180 GLY B CA 1
ATOM 3368 C C . GLY B 1 180 ? 17.531 2.174 -10.672 1 98.25 180 GLY B C 1
ATOM 3369 O O . GLY B 1 180 ? 17.609 1.044 -11.156 1 98.25 180 GLY B O 1
ATOM 3370 N N . THR B 1 181 ? 16.422 2.734 -10.32 1 98.44 181 THR B N 1
ATOM 3371 C CA . THR B 1 181 ? 15.156 2.029 -10.461 1 98.44 181 THR B CA 1
ATOM 3372 C C . THR B 1 181 ? 14.797 1.837 -11.93 1 98.44 181 THR B C 1
ATOM 3374 O O . THR B 1 181 ? 14.219 0.817 -12.305 1 98.44 181 THR B O 1
ATOM 3377 N N . VAL B 1 182 ? 15.195 2.797 -12.781 1 98.56 182 VAL B N 1
ATOM 3378 C CA . VAL B 1 182 ? 14.969 2.656 -14.211 1 98.56 182 VAL B CA 1
ATOM 3379 C C . VAL B 1 182 ? 15.711 1.431 -14.734 1 98.56 182 VAL B C 1
ATOM 3381 O O . VAL B 1 182 ? 15.148 0.629 -15.484 1 98.56 182 VAL B O 1
ATOM 3384 N N . PHE B 1 183 ? 16.875 1.216 -14.336 1 98.31 183 PHE B N 1
ATOM 3385 C CA . PHE B 1 183 ? 17.656 0.079 -14.789 1 98.31 183 PHE B CA 1
ATOM 3386 C C . PHE B 1 183 ? 17.047 -1.232 -14.312 1 98.31 183 PHE B C 1
ATOM 3388 O O . PHE B 1 183 ? 16.984 -2.205 -15.062 1 98.31 183 PHE B O 1
ATOM 3395 N N . PHE B 1 184 ? 16.594 -1.254 -13.031 1 97.75 184 PHE B N 1
ATOM 3396 C CA . PHE B 1 184 ? 15.914 -2.443 -12.539 1 97.75 184 PHE B CA 1
ATOM 3397 C C . PHE B 1 184 ? 14.641 -2.711 -13.336 1 97.75 184 PHE B C 1
ATOM 3399 O O . PHE B 1 184 ? 14.32 -3.861 -13.641 1 97.75 184 PHE B O 1
ATOM 3406 N N . THR B 1 185 ? 13.953 -1.627 -13.664 1 98.56 185 THR B N 1
ATOM 3407 C CA . THR B 1 185 ? 12.688 -1.78 -14.375 1 98.56 185 THR B CA 1
ATOM 3408 C C . THR B 1 185 ? 12.93 -2.326 -15.781 1 98.56 185 THR B C 1
ATOM 3410 O O . THR B 1 185 ? 12.18 -3.188 -16.25 1 98.56 185 THR B O 1
ATOM 3413 N N . VAL B 1 186 ? 13.938 -1.841 -16.453 1 98.31 186 VAL B N 1
ATOM 3414 C CA . VAL B 1 186 ? 14.273 -2.355 -17.781 1 98.31 186 VAL B CA 1
ATOM 3415 C C . VAL B 1 186 ? 14.609 -3.842 -17.688 1 98.31 186 VAL B C 1
ATOM 3417 O O . VAL B 1 186 ? 14.18 -4.637 -18.516 1 98.31 186 VAL B O 1
ATOM 3420 N N . PHE B 1 187 ? 15.352 -4.238 -16.703 1 97.19 187 PHE B N 1
ATOM 3421 C CA . PHE B 1 187 ? 15.641 -5.648 -16.453 1 97.19 187 PHE B CA 1
ATOM 3422 C C . PHE B 1 187 ? 14.352 -6.453 -16.359 1 97.19 187 PHE B C 1
ATOM 3424 O O . PHE B 1 187 ? 14.25 -7.547 -16.906 1 97.19 187 PHE B O 1
ATOM 3431 N N . LEU B 1 188 ? 13.359 -5.934 -15.648 1 97.81 188 LEU B N 1
ATOM 3432 C CA . LEU B 1 188 ? 12.102 -6.637 -15.453 1 97.81 188 LEU B CA 1
ATOM 3433 C C . LEU B 1 188 ? 11.359 -6.809 -16.781 1 97.81 188 LEU B C 1
ATOM 3435 O O . LEU B 1 188 ? 10.766 -7.859 -17.031 1 97.81 188 LEU B O 1
ATOM 3439 N N . PHE B 1 189 ? 11.414 -5.773 -17.625 1 98.06 189 PHE B N 1
ATOM 3440 C CA . PHE B 1 189 ? 10.766 -5.867 -18.922 1 98.06 189 PHE B CA 1
ATOM 3441 C C . PHE B 1 189 ? 11.438 -6.922 -19.797 1 98.06 189 PHE B C 1
ATOM 3443 O O . PHE B 1 189 ? 10.781 -7.59 -20.594 1 98.06 189 PHE B O 1
ATOM 3450 N N . LEU B 1 190 ? 12.719 -7.121 -19.609 1 97.12 190 LEU B N 1
ATOM 3451 C CA . LEU B 1 190 ? 13.477 -8.078 -20.406 1 97.12 190 LEU B CA 1
ATOM 3452 C C . LEU B 1 190 ? 13.266 -9.5 -19.891 1 97.12 190 LEU B C 1
ATOM 3454 O O . LEU B 1 190 ? 13.023 -10.414 -20.672 1 97.12 190 LEU B O 1
ATOM 3458 N N . TYR B 1 191 ? 13.305 -9.664 -18.625 1 95.19 191 TYR B N 1
ATOM 3459 C CA . TYR B 1 191 ? 13.32 -11.008 -18.062 1 95.19 191 TYR B CA 1
ATOM 3460 C C . TYR B 1 191 ? 11.906 -11.484 -17.75 1 95.19 191 TYR B C 1
ATOM 3462 O O . TYR B 1 191 ? 11.609 -12.672 -17.875 1 95.19 191 TYR B O 1
ATOM 3470 N N . PHE B 1 192 ? 11.016 -10.562 -17.281 1 96.5 192 PHE B N 1
ATOM 3471 C CA . PHE B 1 192 ? 9.648 -10.898 -16.891 1 96.5 192 PHE B CA 1
ATOM 3472 C C . PHE B 1 192 ? 8.641 -10.172 -17.781 1 96.5 192 PHE B C 1
ATOM 3474 O O . PHE B 1 192 ? 7.762 -9.469 -17.297 1 96.5 192 PHE B O 1
ATOM 3481 N N . PRO B 1 193 ? 8.625 -10.469 -19 1 96.38 193 PRO B N 1
ATOM 3482 C CA . PRO B 1 193 ? 7.773 -9.695 -19.906 1 96.38 193 PRO B CA 1
ATOM 3483 C C . PRO B 1 193 ? 6.289 -9.992 -19.719 1 96.38 193 PRO B C 1
ATOM 3485 O O . PRO B 1 193 ? 5.438 -9.203 -20.125 1 96.38 193 PRO B O 1
ATOM 3488 N N . LYS B 1 194 ? 5.891 -11.125 -19.078 1 97.75 194 LYS B N 1
ATOM 3489 C CA . LYS B 1 194 ? 4.484 -11.492 -18.938 1 97.75 194 LYS B CA 1
ATOM 3490 C C . LYS B 1 194 ? 3.975 -11.195 -17.531 1 97.75 194 LYS B C 1
ATOM 3492 O O . LYS B 1 194 ? 2.807 -11.445 -17.219 1 97.75 194 LYS B O 1
ATOM 3497 N N . GLU B 1 195 ? 4.93 -10.758 -16.734 1 98.06 195 GLU B N 1
ATOM 3498 C CA . GLU B 1 195 ? 4.531 -10.359 -15.383 1 98.06 195 GLU B CA 1
ATOM 3499 C C . GLU B 1 195 ? 4.055 -8.914 -15.344 1 98.06 195 GLU B C 1
ATOM 3501 O O . GLU B 1 195 ? 4.809 -8.016 -14.961 1 98.06 195 GLU B O 1
ATOM 3506 N N . TYR B 1 196 ? 2.805 -8.742 -15.648 1 98.56 196 TYR B N 1
ATOM 3507 C CA . TYR B 1 196 ? 2.234 -7.422 -15.898 1 98.56 196 TYR B CA 1
ATOM 3508 C C . TYR B 1 196 ? 2.135 -6.613 -14.609 1 98.56 196 TYR B C 1
ATOM 3510 O O . TYR B 1 196 ? 2.221 -5.383 -14.633 1 98.56 196 TYR B O 1
ATOM 3518 N N . PHE B 1 197 ? 1.941 -7.316 -13.516 1 98.69 197 PHE B N 1
ATOM 3519 C CA . PHE B 1 197 ? 1.773 -6.609 -12.258 1 98.69 197 PHE B CA 1
ATOM 3520 C C . PHE B 1 197 ? 3.039 -5.84 -11.891 1 98.69 197 PHE B C 1
ATOM 3522 O O . PHE B 1 197 ? 2.998 -4.625 -11.688 1 98.69 197 PHE B O 1
ATOM 3529 N N . VAL B 1 198 ? 4.18 -6.531 -11.891 1 98.69 198 VAL B N 1
ATOM 3530 C CA . VAL B 1 198 ? 5.43 -5.887 -11.508 1 98.69 198 VAL B CA 1
ATOM 3531 C C . VAL B 1 198 ? 5.82 -4.852 -12.562 1 98.69 198 VAL B C 1
ATOM 3533 O O . VAL B 1 198 ? 6.391 -3.809 -12.234 1 98.69 198 VAL B O 1
ATOM 3536 N N . LEU B 1 199 ? 5.527 -5.121 -13.812 1 98.75 199 LEU B N 1
ATOM 3537 C CA . LEU B 1 199 ? 5.812 -4.156 -14.867 1 98.75 199 LEU B CA 1
ATOM 3538 C C . LEU B 1 199 ? 4.992 -2.885 -14.68 1 98.75 199 LEU B C 1
ATOM 3540 O O . LEU B 1 199 ? 5.5 -1.777 -14.875 1 98.75 199 LEU B O 1
ATOM 3544 N N . CYS B 1 200 ? 3.742 -3.053 -14.289 1 98.69 200 CYS B N 1
ATOM 3545 C CA . CYS B 1 200 ? 2.881 -1.917 -13.977 1 98.69 200 CYS B CA 1
ATOM 3546 C C . CYS B 1 200 ? 3.436 -1.12 -12.797 1 98.69 200 CYS B C 1
ATOM 3548 O O . CYS B 1 200 ? 3.49 0.11 -12.852 1 98.69 200 CYS B O 1
ATOM 3550 N N . LEU B 1 201 ? 3.854 -1.813 -11.805 1 98.69 201 LEU B N 1
ATOM 3551 C CA . LEU B 1 201 ? 4.492 -1.157 -10.664 1 98.69 201 LEU B CA 1
ATOM 3552 C C . LEU B 1 201 ? 5.711 -0.359 -11.109 1 98.69 201 LEU B C 1
ATOM 3554 O O . LEU B 1 201 ? 5.906 0.777 -10.672 1 98.69 201 LEU B O 1
ATOM 3558 N N . GLY B 1 202 ? 6.512 -0.99 -11.984 1 98.62 202 GLY B N 1
ATOM 3559 C CA . GLY B 1 202 ? 7.699 -0.313 -12.484 1 98.62 202 GLY B CA 1
ATOM 3560 C C . GLY B 1 202 ? 7.387 0.989 -13.195 1 98.62 202 GLY B C 1
ATOM 3561 O O . GLY B 1 202 ? 8.078 1.99 -13 1 98.62 202 GLY B O 1
ATOM 3562 N N . ILE B 1 203 ? 6.371 0.98 -13.953 1 98.62 203 ILE B N 1
ATOM 3563 C CA . ILE B 1 203 ? 5.969 2.17 -14.695 1 98.62 203 ILE B CA 1
ATOM 3564 C C . ILE B 1 203 ? 5.492 3.25 -13.727 1 98.62 203 ILE B C 1
ATOM 3566 O O . ILE B 1 203 ? 5.859 4.418 -13.859 1 98.62 203 ILE B O 1
ATOM 3570 N N . LEU B 1 204 ? 4.719 2.869 -12.781 1 98.5 204 LEU B N 1
ATOM 3571 C CA . LEU B 1 204 ? 4.203 3.824 -11.805 1 98.5 204 LEU B CA 1
ATOM 3572 C C . LEU B 1 204 ? 5.34 4.422 -10.977 1 98.5 204 LEU B C 1
ATOM 3574 O O . LEU B 1 204 ? 5.336 5.621 -10.688 1 98.5 204 LEU B O 1
ATOM 3578 N N . VAL B 1 205 ? 6.285 3.588 -10.602 1 98.62 205 VAL B N 1
ATOM 3579 C CA . VAL B 1 205 ? 7.441 4.074 -9.852 1 98.62 205 VAL B CA 1
ATOM 3580 C C . VAL B 1 205 ? 8.227 5.066 -10.711 1 98.62 205 VAL B C 1
ATOM 3582 O O . VAL B 1 205 ? 8.672 6.105 -10.219 1 98.62 205 VAL B O 1
ATOM 3585 N N . PHE B 1 206 ? 8.375 4.758 -11.945 1 98.56 206 PHE B N 1
ATOM 3586 C CA . PHE B 1 206 ? 9.078 5.629 -12.883 1 98.56 206 PHE B CA 1
ATOM 3587 C C . PHE B 1 206 ? 8.43 7.008 -12.922 1 98.56 206 PHE B C 1
ATOM 3589 O O . PHE B 1 206 ? 9.117 8.023 -12.805 1 98.56 206 PHE B O 1
ATOM 3596 N N . ILE B 1 207 ? 7.133 7.031 -13.031 1 98.12 207 ILE B N 1
ATOM 3597 C CA . ILE B 1 207 ? 6.395 8.289 -13.117 1 98.12 207 ILE B CA 1
ATOM 3598 C C . ILE B 1 207 ? 6.535 9.062 -11.812 1 98.12 207 ILE B C 1
ATOM 3600 O O . ILE B 1 207 ? 6.797 10.266 -11.82 1 98.12 207 ILE B O 1
ATOM 3604 N N . ALA B 1 208 ? 6.434 8.406 -10.719 1 97.69 208 ALA B N 1
ATOM 3605 C CA . ALA B 1 208 ? 6.512 9.055 -9.414 1 97.69 208 ALA B CA 1
ATOM 3606 C C . ALA B 1 208 ? 7.91 9.602 -9.156 1 97.69 208 ALA B C 1
ATOM 3608 O O . ALA B 1 208 ? 8.07 10.711 -8.656 1 97.69 208 ALA B O 1
ATOM 3609 N N . ASP B 1 209 ? 8.906 8.828 -9.492 1 98.38 209 ASP B N 1
ATOM 3610 C CA . ASP B 1 209 ? 10.281 9.273 -9.297 1 98.38 209 ASP B CA 1
ATOM 3611 C C . ASP B 1 209 ? 10.609 10.461 -10.203 1 98.38 209 ASP B C 1
ATOM 3613 O O . ASP B 1 209 ? 11.289 11.398 -9.789 1 98.38 209 ASP B O 1
ATOM 3617 N N . ALA B 1 210 ? 10.156 10.383 -11.43 1 98 210 ALA B N 1
ATOM 3618 C CA . ALA B 1 210 ? 10.359 11.5 -12.344 1 98 210 ALA B CA 1
ATOM 3619 C C . ALA B 1 210 ? 9.703 12.773 -11.812 1 98 210 ALA B C 1
ATOM 3621 O O . ALA B 1 210 ? 10.289 13.852 -11.883 1 98 210 ALA B O 1
ATOM 3622 N N . TYR B 1 211 ? 8.555 12.609 -11.305 1 96.62 211 TYR B N 1
ATOM 3623 C CA . TYR B 1 211 ? 7.855 13.75 -10.719 1 96.62 211 TYR B CA 1
ATOM 3624 C C . TYR B 1 211 ? 8.633 14.32 -9.539 1 96.62 211 TYR B C 1
ATOM 3626 O O . TYR B 1 211 ? 8.734 15.539 -9.391 1 96.62 211 TYR B O 1
ATOM 3634 N N . TYR B 1 212 ? 9.188 13.516 -8.703 1 96.88 212 TYR B N 1
ATOM 3635 C CA . TYR B 1 212 ? 9.93 13.969 -7.535 1 96.88 212 TYR B CA 1
ATOM 3636 C C . TYR B 1 212 ? 11.188 14.734 -7.945 1 96.88 212 TYR B C 1
ATOM 3638 O O . TYR B 1 212 ? 11.5 15.781 -7.371 1 96.88 212 TYR B O 1
ATOM 3646 N N . VAL B 1 213 ? 11.867 14.242 -8.922 1 97.38 213 VAL B N 1
ATOM 3647 C CA . VAL B 1 213 ? 13.055 14.922 -9.43 1 97.38 213 VAL B CA 1
ATOM 3648 C C . VAL B 1 213 ? 12.672 16.281 -9.992 1 97.38 213 VAL B C 1
ATOM 3650 O O . VAL B 1 213 ? 13.359 17.281 -9.75 1 97.38 213 VAL B O 1
ATOM 3653 N N . TYR B 1 214 ? 11.57 16.312 -10.656 1 96.44 214 TYR B N 1
ATOM 3654 C CA . TYR B 1 214 ? 11.07 17.578 -11.211 1 96.44 214 TYR B CA 1
ATOM 3655 C C . TYR B 1 214 ? 10.695 18.547 -10.102 1 96.44 214 TYR B C 1
ATOM 3657 O O . TYR B 1 214 ? 11.047 19.719 -10.156 1 96.44 214 TYR B O 1
ATOM 3665 N N . LEU B 1 215 ? 9.992 18.062 -9.133 1 93.56 215 LEU B N 1
ATOM 3666 C CA . LEU B 1 215 ? 9.578 18.875 -7.996 1 93.56 215 LEU B CA 1
ATOM 3667 C C . LEU B 1 215 ? 10.789 19.453 -7.27 1 93.56 215 LEU B C 1
ATOM 3669 O O . LEU B 1 215 ? 10.789 20.625 -6.875 1 93.56 215 LEU B O 1
ATOM 3673 N N . PHE B 1 216 ? 11.773 18.656 -7.133 1 94.06 216 PHE B N 1
ATOM 3674 C CA . PHE B 1 216 ? 13.016 19.078 -6.484 1 94.06 216 PHE B CA 1
ATOM 3675 C C . PHE B 1 216 ? 13.695 20.172 -7.285 1 94.06 216 PHE B C 1
ATOM 3677 O O . PHE B 1 216 ? 14.164 21.172 -6.719 1 94.06 216 PHE B O 1
ATOM 3684 N N . ALA B 1 217 ? 13.734 20.094 -8.562 1 93.69 217 ALA B N 1
ATOM 3685 C CA . ALA B 1 217 ? 14.367 21.062 -9.445 1 93.69 217 ALA B CA 1
ATOM 3686 C C . ALA B 1 217 ? 13.625 22.406 -9.406 1 93.69 217 ALA B C 1
ATOM 3688 O O . ALA B 1 217 ? 14.25 23.469 -9.414 1 93.69 217 ALA B O 1
ATOM 3689 N N . LYS B 1 218 ? 12.383 22.359 -9.211 1 91.81 218 LYS B N 1
ATOM 3690 C CA . LYS B 1 218 ? 11.555 23.547 -9.227 1 91.81 218 LYS B CA 1
ATOM 3691 C C . LYS B 1 218 ? 11.68 24.328 -7.914 1 91.81 218 LYS B C 1
ATOM 3693 O O . LYS B 1 218 ? 11.594 25.547 -7.895 1 91.81 218 LYS B O 1
ATOM 3698 N N . THR B 1 219 ? 11.805 23.641 -6.852 1 86.62 219 THR B N 1
ATOM 3699 C CA . THR B 1 219 ? 11.859 24.266 -5.543 1 86.62 219 THR B CA 1
ATOM 3700 C C . THR B 1 219 ? 13.273 24.781 -5.246 1 86.62 219 THR B C 1
ATOM 3702 O O . THR B 1 219 ? 13.453 25.656 -4.406 1 86.62 219 THR B O 1
ATOM 3705 N N . ARG B 1 220 ? 14.297 24.297 -5.898 1 76.19 220 ARG B N 1
ATOM 3706 C CA . ARG B 1 220 ? 15.672 24.75 -5.734 1 76.19 220 ARG B CA 1
ATOM 3707 C C . ARG B 1 220 ? 15.883 26.109 -6.414 1 76.19 220 ARG B C 1
ATOM 3709 O O . ARG B 1 220 ? 16.781 26.859 -6.043 1 76.19 220 ARG B O 1
ATOM 3716 N N . LYS B 1 221 ? 15.023 26.578 -7.297 1 60.66 221 LYS B N 1
ATOM 3717 C CA . LYS B 1 221 ? 15.148 27.875 -7.953 1 60.66 221 LYS B CA 1
ATOM 3718 C C . LYS B 1 221 ? 14.43 28.969 -7.16 1 60.66 221 LYS B C 1
ATOM 3720 O O . LYS B 1 221 ? 13.391 28.703 -6.551 1 60.66 221 LYS B O 1
#

pLDDT: mean 94.16, std 7.29, range [56.28, 98.75]